Protein 6PER (pdb70)

Nearest PDB structures (foldseek):
  6per-assembly1_A  TM=1.002E+00  e=0.000E+00  Thermoanaerobacter sp. X513
  7s7v-assembly3_C  TM=8.974E-01  e=3.914E-101  Thermoanaerobacter sp. X513
  7s7t-assembly1_A  TM=8.961E-01  e=8.240E-100  Thermoanaerobacter sp. X513
  7s7u-assembly1_A  TM=8.864E-01  e=5.818E-99  Thermoanaerobacter sp. X513
  6uru-assembly2_B  TM=7.686E-01  e=1.832E-97  Escherichia coli

Structure (mmCIF, N/CA/C/O backbone):
data_6PER
#
_entry.id   6PER
#
_cell.length_a   80.672
_cell.length_b   99.2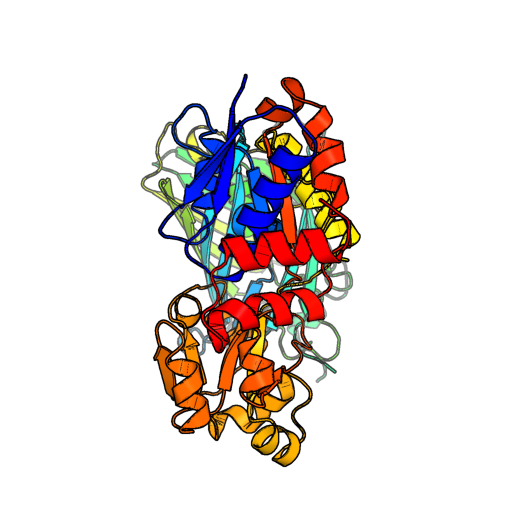55
_cell.length_c   150.558
_cell.angle_alpha   90.00
_cell.angle_beta   90.00
_cell.angle_gamma   90.00
#
_symmetry.space_group_name_H-M   'I 2 2 2'
#
loop_
_entity.id
_entity.type
_entity.pdbx_description
1 polymer 'iSeroSnFR, a soluble, genetically-encoded fluorescent sensor for serotonin'
2 non-polymer 1,2-ETHANEDIOL
3 water water
#
loop_
_atom_site.group_PDB
_atom_site.id
_atom_site.type_symbol
_atom_site.label_atom_id
_atom_site.label_alt_id
_atom_site.label_comp_id
_atom_site.label_asym_id
_atom_site.label_entity_id
_atom_site.label_seq_id
_atom_site.pdbx_PDB_ins_code
_atom_site.Cartn_x
_atom_site.Cartn_y
_atom_site.Cartn_z
_atom_site.occupancy
_atom_site.B_iso_or_equiv
_atom_site.auth_seq_id
_atom_site.auth_comp_id
_atom_site.auth_asym_id
_atom_site.auth_atom_id
_atom_site.pdbx_PDB_model_num
ATOM 1 N N . ASN A 1 38 ? 36.184 6.264 41.125 1.00 66.64 38 ASN A N 1
ATOM 2 C CA . ASN A 1 38 ? 37.201 6.769 42.052 1.00 69.84 38 ASN A CA 1
ATOM 3 C C . ASN A 1 38 ? 36.802 6.529 43.519 1.00 60.02 38 ASN A C 1
ATOM 4 O O . ASN A 1 38 ? 35.631 6.337 43.830 1.00 61.08 38 ASN A O 1
ATOM 9 N N . ASP A 1 39 ? 37.799 6.510 44.406 1.00 61.80 39 ASP A N 1
ATOM 10 C CA . ASP A 1 39 ? 37.576 6.479 45.849 1.00 53.48 39 ASP A CA 1
ATOM 11 C C . ASP A 1 39 ? 38.488 7.413 46.644 1.00 55.30 39 ASP A C 1
ATOM 12 O O . ASP A 1 39 ? 38.108 7.817 47.750 1.00 51.09 39 ASP A O 1
ATOM 17 N N . THR A 1 40 ? 39.671 7.773 46.138 1.00 47.49 40 THR A N 1
ATOM 18 C CA . THR A 1 40 ? 40.570 8.721 46.782 1.00 42.88 40 THR A CA 1
ATOM 19 C C . THR A 1 40 ? 40.716 9.963 45.907 1.00 37.52 40 THR A C 1
ATOM 20 O O . THR A 1 40 ? 40.661 9.884 44.680 1.00 40.11 40 THR A O 1
ATOM 24 N N . VAL A 1 41 ? 40.902 11.116 46.546 1.00 32.76 41 VAL A N 1
ATOM 25 C CA . VAL A 1 41 ? 41.330 12.320 45.848 1.00 31.23 41 VAL A CA 1
ATOM 26 C C . VAL A 1 41 ? 42.567 12.840 46.562 1.00 31.85 41 VAL A C 1
ATOM 27 O O . VAL A 1 41 ? 42.768 12.594 47.756 1.00 29.91 41 VAL A O 1
ATOM 31 N N . VAL A 1 42 ? 43.416 13.546 45.820 1.00 27.26 42 VAL A N 1
ATOM 32 C CA . VAL A 1 42 ? 44.736 13.927 46.311 1.00 28.04 42 VAL A CA 1
ATOM 33 C C . VAL A 1 42 ? 44.780 15.442 46.441 1.00 28.55 42 VAL A C 1
ATOM 34 O O . VAL A 1 42 ? 44.570 16.164 45.459 1.00 27.33 42 VAL A O 1
ATOM 38 N N . VAL A 1 43 ? 45.037 15.918 47.655 1.00 27.52 43 VAL A N 1
ATOM 39 C CA . VAL A 1 43 ? 45.223 17.338 47.924 1.00 27.59 43 VAL A CA 1
ATOM 40 C C . VAL A 1 43 ? 46.715 17.621 48.077 1.00 29.32 43 VAL A C 1
ATOM 41 O O . VAL A 1 43 ? 47.395 16.996 48.906 1.00 30.31 43 VAL A O 1
ATOM 45 N N . GLY A 1 44 ? 47.222 18.584 47.309 1.00 26.20 44 GLY A N 1
ATOM 46 C CA . GLY A 1 44 ? 48.629 18.932 47.343 1.00 25.69 44 GLY A CA 1
ATOM 47 C C . GLY A 1 44 ? 48.923 20.207 48.110 1.00 27.82 44 GLY A C 1
ATOM 48 O O . GLY A 1 44 ? 48.070 21.078 48.263 1.00 28.81 44 GLY A O 1
ATOM 49 N N . SER A 1 45 ? 50.143 20.283 48.629 1.00 29.94 45 SER A N 1
ATOM 50 C CA . SER A 1 45 ? 50.681 21.525 49.163 1.00 32.86 45 SER A CA 1
ATOM 51 C C . SER A 1 45 ? 52.166 21.556 48.872 1.00 31.68 45 SER A C 1
ATOM 52 O O . SER A 1 45 ? 52.790 20.527 48.605 1.00 34.98 45 SER A O 1
ATOM 55 N N . ILE A 1 46 ? 52.732 22.752 48.921 1.00 39.24 46 ILE A N 1
ATOM 56 C CA . ILE A 1 46 ? 54.164 22.906 48.946 1.00 41.90 46 ILE A CA 1
ATOM 57 C C . ILE A 1 46 ? 54.585 23.158 50.387 1.00 39.69 46 ILE A C 1
ATOM 58 O O . ILE A 1 46 ? 53.761 23.400 51.267 1.00 35.78 46 ILE A O 1
ATOM 63 N N . ASN A 1 47 ? 55.895 23.103 50.626 1.00 41.58 47 ASN A N 1
ATOM 64 C CA . ASN A 1 47 ? 56.465 23.063 51.973 1.00 46.62 47 ASN A CA 1
ATOM 65 C C . ASN A 1 47 ? 56.532 24.463 52.593 1.00 41.64 47 ASN A C 1
ATOM 66 O O . ASN A 1 47 ? 57.594 24.981 52.924 1.00 46.23 47 ASN A O 1
ATOM 71 N N . HIS A 1 48 ? 55.358 25.064 52.759 1.00 35.27 48 HIS A N 1
ATOM 72 C CA . HIS A 1 48 ? 55.208 26.426 53.248 1.00 37.07 48 HIS A CA 1
ATOM 73 C C . HIS A 1 48 ? 53.998 26.480 54.173 1.00 39.06 48 HIS A C 1
ATOM 74 O O . HIS A 1 48 ? 52.993 25.802 53.930 1.00 34.85 48 HIS A O 1
ATOM 81 N N . THR A 1 49 ? 54.091 27.312 55.214 1.00 36.53 49 THR A N 1
ATOM 82 C CA . THR A 1 49 ? 53.149 27.258 56.330 1.00 37.31 49 THR A CA 1
ATOM 83 C C . THR A 1 49 ? 51.699 27.433 55.872 1.00 36.69 49 THR A C 1
ATOM 84 O O . THR A 1 49 ? 50.838 26.581 56.146 1.00 34.69 49 THR A O 1
ATOM 88 N N . GLU A 1 50 ? 51.405 28.550 55.194 1.00 34.96 50 GLU A N 1
ATOM 89 C CA . GLU A 1 50 ? 50.037 28.831 54.775 1.00 35.35 50 GLU A CA 1
ATOM 90 C C . GLU A 1 50 ? 49.482 27.716 53.888 1.00 36.89 50 GLU A C 1
ATOM 91 O O . GLU A 1 50 ? 48.326 27.287 54.057 1.00 31.66 50 GLU A O 1
ATOM 97 N N . GLN A 1 51 ? 50.303 27.222 52.955 1.00 31.09 51 GLN A N 1
ATOM 98 C CA . GLN A 1 51 ? 49.875 26.134 52.081 1.00 32.24 51 GLN A CA 1
ATOM 99 C C . GLN A 1 51 ? 49.570 24.865 52.874 1.00 32.80 51 GLN A C 1
ATOM 100 O O . GLN A 1 51 ? 48.574 24.181 52.611 1.00 29.84 51 GLN A O 1
ATOM 106 N N . ILE A 1 52 ? 50.422 24.517 53.835 1.00 26.62 52 ILE A N 1
ATOM 107 C CA . ILE A 1 52 ? 50.185 23.279 54.567 1.00 32.73 52 ILE A CA 1
ATOM 108 C C . ILE A 1 52 ? 48.912 23.395 55.397 1.00 31.39 52 ILE A C 1
ATOM 109 O O . ILE A 1 52 ? 48.109 22.453 55.458 1.00 29.08 52 ILE A O 1
ATOM 114 N N . ILE A 1 53 ? 48.680 24.566 55.997 1.00 30.34 53 ILE A N 1
ATOM 115 C CA . ILE A 1 53 ? 47.497 24.745 56.828 1.00 31.05 53 ILE A CA 1
ATOM 116 C C . ILE A 1 53 ? 46.236 24.652 55.972 1.00 33.20 53 ILE A C 1
ATOM 117 O O . ILE A 1 53 ? 45.307 23.897 56.280 1.00 32.33 53 ILE A O 1
ATOM 122 N N . VAL A 1 54 ? 46.192 25.402 54.872 1.00 27.02 54 VAL A N 1
ATOM 123 C CA . VAL A 1 54 ? 44.982 25.429 54.064 1.00 27.50 54 VAL A CA 1
ATOM 124 C C . VAL A 1 54 ? 44.753 24.084 53.375 1.00 26.75 54 VAL A C 1
ATOM 125 O O . VAL A 1 54 ? 43.614 23.612 53.288 1.00 31.49 54 VAL A O 1
ATOM 129 N N . ALA A 1 55 ? 45.816 23.445 52.880 1.00 27.22 55 ALA A N 1
ATOM 130 C CA . ALA A 1 55 ? 45.670 22.117 52.298 1.00 30.47 55 ALA A CA 1
ATOM 131 C C . ALA A 1 55 ? 45.089 21.136 53.308 1.00 28.53 55 ALA A C 1
ATOM 132 O O . ALA A 1 55 ? 44.219 20.316 52.968 1.00 26.92 55 ALA A O 1
ATOM 134 N N . ASN A 1 56 ? 45.571 21.195 54.558 1.00 27.12 56 ASN A N 1
ATOM 135 C CA . ASN A 1 56 ? 44.989 20.368 55.606 1.00 29.86 56 ASN A CA 1
ATOM 136 C C . ASN A 1 56 ? 43.510 20.686 55.790 1.00 25.96 56 ASN A C 1
ATOM 137 O O . ASN A 1 56 ? 42.703 19.776 55.981 1.00 28.05 56 ASN A O 1
ATOM 142 N N . MET A 1 57 ? 43.138 21.969 55.709 1.00 26.94 57 MET A N 1
ATOM 143 C CA . MET A 1 57 ? 41.727 22.347 55.821 1.00 26.37 57 MET A CA 1
ATOM 144 C C . MET A 1 57 ? 40.893 21.737 54.703 1.00 27.29 57 MET A C 1
ATOM 145 O O . MET A 1 57 ? 39.772 21.269 54.928 1.00 27.89 57 MET A O 1
ATOM 150 N N . LEU A 1 58 ? 41.394 21.807 53.474 1.00 28.26 58 LEU A N 1
ATOM 151 C CA . LEU A 1 58 ? 40.650 21.248 52.351 1.00 27.55 58 LEU A CA 1
ATOM 152 C C . LEU A 1 58 ? 40.440 19.757 52.555 1.00 28.22 58 LEU A C 1
ATOM 153 O O . LEU A 1 58 ? 39.347 19.229 52.299 1.00 27.72 58 LEU A O 1
ATOM 158 N N . ALA A 1 59 ? 41.476 19.068 53.042 1.00 26.72 59 ALA A N 1
ATOM 159 C CA . ALA A 1 59 ? 41.352 17.639 53.314 1.00 27.57 59 ALA A CA 1
ATOM 160 C C . ALA A 1 59 ? 40.310 17.368 54.404 1.00 28.34 59 ALA A C 1
ATOM 161 O O . ALA A 1 59 ? 39.457 16.484 54.259 1.00 28.24 59 ALA A O 1
ATOM 163 N N . GLU A 1 60 ? 40.374 18.118 55.506 1.00 27.68 60 GLU A N 1
ATOM 164 C CA . GLU A 1 60 ? 39.404 17.945 56.589 1.00 29.08 60 GLU A CA 1
ATOM 165 C C . GLU A 1 60 ? 37.980 18.186 56.104 1.00 31.06 60 GLU A C 1
ATOM 166 O O . GLU A 1 60 ? 37.065 17.462 56.494 1.00 29.10 60 GLU A O 1
ATOM 172 N N . MET A 1 61 ? 37.773 19.199 55.251 1.00 27.78 61 MET A N 1
ATOM 173 C CA . MET A 1 61 ? 36.431 19.468 54.743 1.00 30.37 61 MET A CA 1
ATOM 174 C C . MET A 1 61 ? 35.924 18.310 53.892 1.00 28.19 61 MET A C 1
ATOM 175 O O . MET A 1 61 ? 34.778 17.862 54.050 1.00 25.17 61 MET A O 1
ATOM 180 N N . ILE A 1 62 ? 36.762 17.816 52.971 1.00 24.13 62 ILE A N 1
ATOM 181 C CA . ILE A 1 62 ? 36.333 16.697 52.127 1.00 24.04 62 ILE A CA 1
ATOM 182 C C . ILE A 1 62 ? 36.025 15.464 52.978 1.00 29.41 62 ILE A C 1
ATOM 183 O O . ILE A 1 62 ? 35.028 14.756 52.753 1.00 28.79 62 ILE A O 1
ATOM 188 N N . GLU A 1 63 ? 36.858 15.196 53.984 1.00 29.76 63 GLU A N 1
ATOM 189 C CA . GLU A 1 63 ? 36.630 14.025 54.822 1.00 28.25 63 GLU A CA 1
ATOM 190 C C . GLU A 1 63 ? 35.401 14.188 55.708 1.00 29.98 63 GLU A C 1
ATOM 191 O O . GLU A 1 63 ? 34.680 13.213 55.951 1.00 28.29 63 GLU A O 1
ATOM 197 N N . ALA A 1 64 ? 35.116 15.408 56.162 1.00 25.96 64 ALA A N 1
ATOM 198 C CA . ALA A 1 64 ? 33.971 15.609 57.035 1.00 30.84 64 ALA A CA 1
ATOM 199 C C . ALA A 1 64 ? 32.649 15.571 56.275 1.00 32.37 64 ALA A C 1
ATOM 200 O O . ALA A 1 64 ? 31.635 15.157 56.852 1.00 28.01 64 ALA A O 1
ATOM 202 N N . HIS A 1 65 ? 32.630 15.971 54.993 1.00 27.93 65 HIS A N 1
ATOM 203 C CA . HIS A 1 65 ? 31.367 16.120 54.268 1.00 30.62 65 HIS A CA 1
ATOM 204 C C . HIS A 1 65 ? 31.140 15.105 53.144 1.00 31.66 65 HIS A C 1
ATOM 205 O O . HIS A 1 65 ? 30.100 15.166 52.478 1.00 32.40 65 HIS A O 1
ATOM 212 N N . THR A 1 66 ? 32.068 14.177 52.907 1.00 28.87 66 THR A N 1
ATOM 213 C CA . THR A 1 66 ? 31.916 13.165 51.867 1.00 27.59 66 THR A CA 1
ATOM 214 C C . THR A 1 66 ? 32.363 11.832 52.440 1.00 32.13 66 THR A C 1
ATOM 215 O O . THR A 1 66 ? 32.877 11.762 53.562 1.00 27.41 66 THR A O 1
ATOM 219 N N . ASP A 1 67 ? 32.233 10.770 51.638 1.00 31.72 67 ASP A N 1
ATOM 220 C CA . ASP A 1 67 ? 32.765 9.464 52.012 1.00 37.16 67 ASP A CA 1
ATOM 221 C C . ASP A 1 67 ? 34.069 9.122 51.284 1.00 39.84 67 ASP A C 1
ATOM 222 O O . ASP A 1 67 ? 34.457 7.949 51.241 1.00 39.18 67 ASP A O 1
ATOM 227 N N . LEU A 1 68 ? 34.771 10.125 50.754 1.00 36.74 68 LEU A N 1
ATOM 228 C CA . LEU A 1 68 ? 36.018 9.928 50.024 1.00 35.56 68 LEU A CA 1
ATOM 229 C C . LEU A 1 68 ? 37.209 9.897 50.974 1.00 35.45 68 LEU A C 1
ATOM 230 O O . LEU A 1 68 ? 37.212 10.546 52.026 1.00 38.62 68 LEU A O 1
ATOM 235 N N . LYS A 1 69 ? 38.232 9.143 50.591 1.00 38.65 69 LYS A N 1
ATOM 236 C CA . LYS A 1 69 ? 39.509 9.184 51.291 1.00 40.57 69 LYS A CA 1
ATOM 237 C C . LYS A 1 69 ? 40.390 10.241 50.638 1.00 36.91 69 LYS A C 1
ATOM 238 O O . LYS A 1 69 ? 40.446 10.353 49.410 1.00 37.98 69 LYS A O 1
ATOM 244 N N . VAL A 1 70 ? 41.049 11.036 51.461 1.00 34.82 70 VAL A N 1
ATOM 245 C CA . VAL A 1 70 ? 41.849 12.151 50.983 1.00 35.90 70 VAL A CA 1
ATOM 246 C C . VAL A 1 70 ? 43.310 11.848 51.244 1.00 35.98 70 VAL A C 1
ATOM 247 O O . VAL A 1 70 ? 43.717 11.704 52.404 1.00 33.27 70 VAL A O 1
ATOM 251 N N . VAL A 1 71 ? 44.089 11.764 50.167 1.00 29.75 71 VAL A N 1
ATOM 252 C CA . VAL A 1 71 ? 45.547 11.668 50.248 1.00 29.23 71 VAL A CA 1
ATOM 253 C C . VAL A 1 71 ? 46.127 13.067 50.425 1.00 31.29 71 VAL A C 1
ATOM 254 O O . VAL A 1 71 ? 45.788 13.995 49.678 1.00 29.97 71 VAL A O 1
ATOM 258 N N . ARG A 1 72 ? 47.016 13.233 51.399 1.00 30.29 72 ARG A N 1
ATOM 259 C CA . ARG A 1 72 ? 47.677 14.518 51.614 1.00 29.22 72 ARG A CA 1
ATOM 260 C C . ARG A 1 72 ? 49.107 14.421 51.078 1.00 30.31 72 ARG A C 1
ATOM 261 O O . ARG A 1 72 ? 49.955 13.746 51.671 1.00 32.83 72 ARG A O 1
ATOM 269 N N . LYS A 1 73 ? 49.376 15.103 49.961 1.00 27.97 73 LYS A N 1
ATOM 270 C CA . LYS A 1 73 ? 50.625 14.936 49.213 1.00 29.35 73 LYS A CA 1
ATOM 271 C C . LYS A 1 73 ? 51.438 16.221 49.247 1.00 30.28 73 LYS A C 1
ATOM 272 O O . LYS A 1 73 ? 50.986 17.266 48.763 1.00 31.99 73 LYS A O 1
ATOM 278 N N . LEU A 1 74 ? 52.638 16.137 49.805 1.00 29.40 74 LEU A N 1
ATOM 279 C CA . LEU A 1 74 ? 53.547 17.266 49.820 1.00 31.28 74 LEU A CA 1
ATOM 280 C C . LEU A 1 74 ? 54.332 17.296 48.516 1.00 34.67 74 LEU A C 1
ATOM 281 O O . LEU A 1 74 ? 54.754 16.248 48.009 1.00 33.35 74 LEU A O 1
ATOM 286 N N . ASN A 1 75 ? 54.489 18.499 47.959 1.00 30.14 75 ASN A N 1
ATOM 287 C CA . ASN A 1 75 ? 55.343 18.755 46.803 1.00 36.70 75 ASN A CA 1
ATOM 288 C C . ASN A 1 75 ? 56.512 19.629 47.242 1.00 39.21 75 ASN A C 1
ATOM 289 O O . ASN A 1 75 ? 56.318 20.598 47.980 1.00 44.25 75 ASN A O 1
ATOM 294 N N . LEU A 1 76 ? 57.723 19.284 46.804 1.00 40.60 76 LEU A N 1
ATOM 295 C CA . LEU A 1 76 ? 58.906 20.099 47.050 1.00 43.02 76 LEU A CA 1
ATOM 296 C C . LEU A 1 76 ? 59.291 20.864 45.784 1.00 44.03 76 LEU A C 1
ATOM 297 O O . LEU A 1 76 ? 59.120 20.374 44.665 1.00 42.84 76 LEU A O 1
ATOM 302 N N . GLY A 1 77 ? 59.817 22.075 45.965 1.00 47.20 77 GLY A N 1
ATOM 303 C CA . GLY A 1 77 ? 60.585 22.720 44.917 1.00 55.04 77 GLY A CA 1
ATOM 304 C C . GLY A 1 77 ? 59.958 24.024 44.454 1.00 59.48 77 GLY A C 1
ATOM 305 O O . GLY A 1 77 ? 59.280 24.710 45.231 1.00 57.53 77 GLY A O 1
ATOM 306 N N . GLY A 1 78 ? 60.182 24.337 43.165 1.00 62.85 78 GLY A N 1
ATOM 307 C CA . GLY A 1 78 ? 59.812 25.599 42.541 1.00 60.14 78 GLY A CA 1
ATOM 308 C C . GLY A 1 78 ? 58.380 26.030 42.784 1.00 61.87 78 GLY A C 1
ATOM 309 O O . GLY A 1 78 ? 57.568 25.254 43.303 1.00 61.84 78 GLY A O 1
ATOM 310 N N . VAL A 1 79 ? 58.045 27.271 42.420 1.00 58.57 79 VAL A N 1
ATOM 311 C CA . VAL A 1 79 ? 56.745 27.817 42.814 1.00 57.02 79 VAL A CA 1
ATOM 312 C C . VAL A 1 79 ? 55.616 27.302 41.916 1.00 47.71 79 VAL A C 1
ATOM 313 O O . VAL A 1 79 ? 54.439 27.517 42.219 1.00 51.03 79 VAL A O 1
ATOM 317 N N . ASN A 1 80 ? 55.929 26.609 40.824 1.00 43.11 80 ASN A N 1
ATOM 318 C CA . ASN A 1 80 ? 54.880 26.032 39.989 1.00 49.93 80 ASN A CA 1
ATOM 319 C C . ASN A 1 80 ? 54.824 24.506 40.082 1.00 42.02 80 ASN A C 1
ATOM 320 O O . ASN A 1 80 ? 54.286 23.856 39.180 1.00 41.10 80 ASN A O 1
ATOM 325 N N . VAL A 1 81 ? 55.349 23.918 41.164 1.00 37.00 81 VAL A N 1
ATOM 326 C CA . VAL A 1 81 ? 55.310 22.462 41.285 1.00 32.64 81 VAL A CA 1
ATOM 327 C C .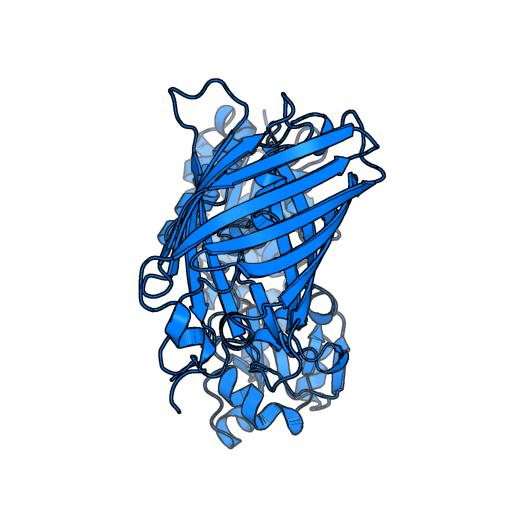 VAL A 1 81 ? 53.888 21.968 41.572 1.00 31.67 81 VAL A C 1
ATOM 328 O O . VAL A 1 81 ? 53.505 20.879 41.126 1.00 32.26 81 VAL A O 1
ATOM 332 N N . ASN A 1 82 ? 53.083 22.744 42.311 1.00 33.18 82 ASN A N 1
ATOM 333 C CA . ASN A 1 82 ? 51.677 22.377 42.499 1.00 34.04 82 ASN A CA 1
ATOM 334 C C . ASN A 1 82 ? 50.949 22.318 41.162 1.00 31.16 82 ASN A C 1
ATOM 335 O O . ASN A 1 82 ? 50.156 21.402 40.920 1.00 29.01 82 ASN A O 1
ATOM 340 N N . PHE A 1 83 ? 51.196 23.302 40.287 1.00 32.60 83 PHE A N 1
ATOM 341 C CA . PHE A 1 83 ? 50.519 23.347 38.991 1.00 29.89 83 PHE A CA 1
ATOM 342 C C . PHE A 1 83 ? 50.894 22.145 38.130 1.00 32.08 83 PHE A C 1
ATOM 343 O O . PHE A 1 83 ? 50.028 21.507 37.502 1.00 30.48 83 PHE A O 1
ATOM 351 N N . GLU A 1 84 ? 52.192 21.819 38.083 1.00 31.44 84 GLU A N 1
ATOM 352 C CA . GLU A 1 84 ? 52.626 20.643 37.334 1.00 32.71 84 GLU A CA 1
ATOM 353 C C . GLU A 1 84 ? 52.016 19.375 37.912 1.00 29.67 84 GLU A C 1
ATOM 354 O O . GLU A 1 84 ? 51.633 18.455 37.172 1.00 31.23 84 GLU A O 1
ATOM 360 N N . ALA A 1 85 ? 51.931 19.305 39.243 1.00 29.87 85 ALA A N 1
ATOM 361 C CA . ALA A 1 85 ? 51.325 18.143 39.879 1.00 28.12 85 ALA A CA 1
ATOM 362 C C . ALA A 1 85 ? 49.869 18.002 39.471 1.00 29.04 85 ALA A C 1
ATOM 363 O O . ALA A 1 85 ? 49.411 16.897 39.153 1.00 29.83 85 ALA A O 1
ATOM 365 N N . ILE A 1 86 ? 49.122 19.112 39.460 1.00 26.76 86 ILE A N 1
ATOM 366 C CA . ILE A 1 86 ? 47.697 18.979 39.181 1.00 30.81 86 ILE A CA 1
ATOM 367 C C . ILE A 1 86 ? 47.475 18.640 37.715 1.00 31.89 86 ILE A C 1
ATOM 368 O O . ILE A 1 86 ? 46.497 17.959 37.372 1.00 30.86 86 ILE A O 1
ATOM 373 N N . LYS A 1 87 ? 48.377 19.067 36.826 1.00 29.73 87 LYS A N 1
ATOM 374 C CA . LYS A 1 87 ? 48.240 18.602 35.443 1.00 34.31 87 LYS A CA 1
ATOM 375 C C . LYS A 1 87 ? 48.551 17.114 35.313 1.00 35.77 87 LYS A C 1
ATOM 376 O O . LYS A 1 87 ? 47.931 16.426 34.492 1.00 35.23 87 LYS A O 1
ATOM 382 N N . ARG A 1 88 ? 49.485 16.595 36.118 1.00 34.51 88 ARG A N 1
ATOM 383 C CA . ARG A 1 88 ? 49.667 15.145 36.195 1.00 33.80 88 ARG A CA 1
ATOM 384 C C . ARG A 1 88 ? 48.392 14.433 36.651 1.00 35.17 88 ARG A C 1
ATOM 385 O O . ARG A 1 88 ? 48.052 13.362 36.138 1.00 33.56 88 ARG A O 1
ATOM 393 N N . GLY A 1 89 ? 47.721 14.966 37.665 1.00 29.95 89 GLY A N 1
ATOM 394 C CA . GLY A 1 89 ? 46.542 14.297 38.204 1.00 28.33 89 GLY A CA 1
ATOM 395 C C . GLY A 1 89 ? 46.880 13.272 39.272 1.00 30.84 89 GLY A C 1
ATOM 396 O O . GLY A 1 89 ? 47.964 12.687 39.308 1.00 29.26 89 GLY A O 1
ATOM 397 N N . GLY A 1 90 ? 45.912 13.035 40.157 1.00 27.24 90 GLY A N 1
ATOM 398 C CA . GLY A 1 90 ? 46.141 12.111 41.255 1.00 28.48 90 GLY A CA 1
ATOM 399 C C . GLY A 1 90 ? 46.511 10.708 40.807 1.00 36.71 90 GLY A C 1
ATOM 400 O O . GLY A 1 90 ? 47.294 10.030 41.480 1.00 33.38 90 GLY A O 1
ATOM 401 N N . ALA A 1 91 ? 45.984 10.259 39.658 1.00 36.47 91 ALA A N 1
ATOM 402 C CA . ALA A 1 91 ? 46.251 8.898 39.201 1.00 33.53 91 ALA A CA 1
ATOM 403 C C . ALA A 1 91 ? 47.656 8.699 38.642 1.00 41.55 91 ALA A C 1
ATOM 404 O O . ALA A 1 91 ? 48.011 7.557 38.339 1.00 45.15 91 ALA A O 1
ATOM 406 N N . ASN A 1 92 ? 48.468 9.751 38.525 1.00 33.57 92 ASN A N 1
ATOM 407 C CA . ASN A 1 92 ? 49.809 9.659 37.954 1.00 34.64 92 ASN A CA 1
ATOM 408 C C . ASN A 1 92 ? 50.830 10.250 38.895 1.00 35.65 92 ASN A C 1
ATOM 409 O O . ASN A 1 92 ? 51.767 10.925 38.471 1.00 33.18 92 ASN A O 1
ATOM 414 N N . ASN A 1 93 ? 50.647 10.022 40.193 1.00 33.64 93 ASN A N 1
ATOM 415 C CA . ASN A 1 93 ? 51.457 10.647 41.224 1.00 33.05 93 ASN A CA 1
ATOM 416 C C . ASN A 1 93 ? 51.511 12.160 41.057 1.00 32.69 93 ASN A C 1
ATOM 417 O O . ASN A 1 93 ? 52.555 12.787 41.237 1.00 28.56 93 ASN A O 1
ATOM 422 N N . GLY A 1 94 ? 50.371 12.749 40.710 1.00 32.69 94 GLY A N 1
ATOM 423 C CA . GLY A 1 94 ? 50.187 14.179 40.860 1.00 28.81 94 GLY A CA 1
ATOM 424 C C . GLY A 1 94 ? 49.162 14.451 41.949 1.00 33.23 94 GLY A C 1
ATOM 425 O O . GLY A 1 94 ? 49.035 13.677 42.909 1.00 26.36 94 GLY A O 1
ATOM 426 N N . ILE A 1 95 ? 48.411 15.543 41.810 1.00 29.57 95 ILE A N 1
ATOM 427 C CA . ILE A 1 95 ? 47.406 15.929 42.787 1.00 25.33 95 ILE A CA 1
ATOM 428 C C . ILE A 1 95 ? 46.128 16.248 42.033 1.00 28.80 95 ILE A C 1
ATOM 429 O O . ILE A 1 95 ? 46.127 16.430 40.812 1.00 28.33 95 ILE A O 1
ATOM 434 N N . ASP A 1 96 ? 45.022 16.316 42.781 1.00 25.36 96 ASP A N 1
ATOM 435 C CA . ASP A 1 96 ? 43.735 16.655 42.191 1.00 23.67 96 ASP A CA 1
ATOM 436 C C . ASP A 1 96 ? 43.258 18.048 42.563 1.00 25.78 96 ASP A C 1
ATOM 437 O O . ASP A 1 96 ? 42.431 18.627 41.840 1.00 27.81 96 ASP A O 1
ATOM 442 N N . ILE A 1 97 ? 43.758 18.587 43.667 1.00 25.04 97 ILE A N 1
ATOM 443 C CA . ILE A 1 97 ? 43.234 19.792 44.291 1.00 27.34 97 ILE A CA 1
ATOM 444 C C . ILE A 1 97 ? 44.397 20.500 44.948 1.00 28.49 97 ILE A C 1
ATOM 445 O O . ILE A 1 97 ? 45.238 19.852 45.576 1.00 27.09 97 ILE A O 1
ATOM 450 N N . TYR A 1 98 ? 44.431 21.828 44.836 1.00 28.36 98 TYR A N 1
ATOM 451 C CA . TYR A 1 98 ? 45.314 22.598 45.713 1.00 25.98 98 TYR A CA 1
ATOM 452 C C . TYR A 1 98 ? 44.848 24.044 45.755 1.00 26.98 98 TYR A C 1
ATOM 453 O O . TYR A 1 98 ? 43.949 24.447 45.018 1.00 25.61 98 TYR A O 1
ATOM 462 N N . LEU A 1 99 ? 45.464 24.822 46.642 1.00 29.04 99 LEU A N 1
ATOM 463 C CA . LEU A 1 99 ? 45.168 26.249 46.769 1.00 28.95 99 LEU A CA 1
ATOM 464 C C . LEU A 1 99 ? 46.052 27.058 45.818 1.00 27.54 99 LEU A C 1
ATOM 465 O O . LEU A 1 99 ? 47.276 27.088 45.986 1.00 31.19 99 LEU A O 1
ATOM 470 N N . GLU A 1 100 ? 45.440 27.729 44.841 1.00 31.15 100 GLU A N 1
ATOM 471 C CA . GLU A 1 100 ? 46.143 28.611 43.908 1.00 27.68 100 GLU A CA 1
ATOM 472 C C . GLU A 1 100 ? 45.792 30.068 44.220 1.00 34.61 100 GLU A C 1
ATOM 473 O O . GLU A 1 100 ? 44.877 30.360 44.992 1.00 31.45 100 GLU A O 1
ATOM 479 N N . TYR A 1 101 ? 46.550 30.998 43.642 1.00 31.68 101 TYR A N 1
ATOM 480 C CA . TYR A 1 101 ? 46.310 32.425 43.835 1.00 33.57 101 TYR A CA 1
ATOM 481 C C . TYR A 1 101 ? 45.995 33.073 42.494 1.00 32.59 101 TYR A C 1
ATOM 482 O O . TYR A 1 101 ? 46.747 32.891 41.532 1.00 35.60 101 TYR A O 1
ATOM 491 N N . VAL A 1 102 ? 44.888 33.827 42.436 1.00 30.90 102 VAL A N 1
ATOM 492 C CA . VAL A 1 102 ? 44.410 34.382 41.162 1.00 36.36 102 VAL A CA 1
ATOM 493 C C . VAL A 1 102 ? 45.542 35.095 40.424 1.00 40.04 102 VAL A C 1
ATOM 494 O O . VAL A 1 102 ? 45.793 34.847 39.235 1.00 36.50 102 VAL A O 1
ATOM 498 N N . GLY A 1 103 ? 46.267 35.956 41.140 1.00 40.12 103 GLY A N 1
ATOM 499 C CA . GLY A 1 103 ? 47.250 36.808 40.493 1.00 36.94 103 GLY A CA 1
ATOM 500 C C . GLY A 1 103 ? 48.425 36.037 39.933 1.00 40.38 103 GLY A C 1
ATOM 501 O O . GLY A 1 103 ? 48.948 36.380 38.869 1.00 39.71 103 GLY A O 1
ATOM 502 N N . TYR A 1 104 ? 48.857 34.989 40.633 1.00 34.99 104 TYR A N 1
ATOM 503 C CA . TYR A 1 104 ? 49.913 34.142 40.099 1.00 34.82 104 TYR A CA 1
ATOM 504 C C . TYR A 1 104 ? 49.447 33.404 38.851 1.00 38.20 104 TYR A C 1
ATOM 505 O O . TYR A 1 104 ? 50.216 33.257 37.894 1.00 36.00 104 TYR A O 1
ATOM 514 N N . GLY A 1 105 ? 48.203 32.905 38.848 1.00 36.13 105 GLY A N 1
ATOM 515 C CA . GLY A 1 105 ? 47.693 32.243 37.657 1.00 30.42 105 GLY A CA 1
ATOM 516 C C . GLY A 1 105 ? 47.625 33.182 36.471 1.00 33.17 105 GLY A C 1
ATOM 517 O O . GLY A 1 105 ? 48.020 32.828 35.356 1.00 36.19 105 GLY A O 1
ATOM 518 N N . LEU A 1 106 ? 47.168 34.406 36.708 1.00 32.05 106 LEU A N 1
ATOM 519 C CA . LEU A 1 106 ? 47.030 35.388 35.640 1.00 36.95 106 LEU A CA 1
ATOM 520 C C . LEU A 1 106 ? 48.391 35.827 35.111 1.00 38.78 106 LEU A C 1
ATOM 521 O O . LEU A 1 106 ? 48.683 35.696 33.915 1.00 40.56 106 LEU A O 1
ATOM 526 N N . VAL A 1 107 ? 49.252 36.326 35.997 1.00 34.96 107 VAL A N 1
ATOM 527 C CA . VAL A 1 107 ? 50.476 36.996 35.568 1.00 40.74 107 VAL A CA 1
ATOM 528 C C . VAL A 1 107 ? 51.566 35.986 35.218 1.00 39.27 107 VAL A C 1
ATOM 529 O O . VAL A 1 107 ? 52.162 36.051 34.138 1.00 39.04 107 VAL A O 1
ATOM 533 N N . ASP A 1 108 ? 51.826 35.026 36.101 1.00 36.78 108 ASP A N 1
ATOM 534 C CA . ASP A 1 108 ? 52.977 34.144 35.947 1.00 37.01 108 ASP A CA 1
ATOM 535 C C . ASP A 1 108 ? 52.707 32.911 35.093 1.00 38.25 108 ASP A C 1
ATOM 536 O O . ASP A 1 108 ? 53.646 32.362 34.512 1.00 38.55 108 ASP A O 1
ATOM 541 N N . ILE A 1 109 ? 51.469 32.429 35.030 1.00 36.25 109 ILE A N 1
ATOM 542 C CA . ILE A 1 109 ? 51.170 31.236 34.246 1.00 35.67 109 ILE A CA 1
ATOM 543 C C . ILE A 1 109 ? 50.652 31.628 32.864 1.00 41.07 109 ILE A C 1
ATOM 544 O O . ILE A 1 109 ? 51.239 31.259 31.837 1.00 35.69 109 ILE A O 1
ATOM 549 N N . LEU A 1 110 ? 49.547 32.380 32.824 1.00 35.09 110 LEU A N 1
ATOM 550 C CA . LEU A 1 110 ? 48.959 32.757 31.544 1.00 33.57 110 LEU A CA 1
ATOM 551 C C . LEU A 1 110 ? 49.690 33.923 30.881 1.00 38.02 110 LEU A C 1
ATOM 552 O O . LEU A 1 110 ? 49.708 34.018 29.646 1.00 37.62 110 LEU A O 1
ATOM 557 N N . GLY A 1 111 ? 50.272 34.823 31.669 1.00 35.81 111 GLY A N 1
ATOM 558 C CA . GLY A 1 111 ? 50.842 36.042 31.128 1.00 31.79 111 GLY A CA 1
ATOM 559 C C . GLY A 1 111 ? 49.789 37.002 30.625 1.00 39.32 111 GLY A C 1
ATOM 560 O O . GLY A 1 111 ? 49.940 37.555 29.524 1.00 39.12 111 GLY A O 1
ATOM 561 N N . TYR A 1 112 ? 48.671 37.185 31.408 1.00 34.06 112 TYR A N 1
ATOM 562 C CA . TYR A 1 112 ? 47.572 38.109 31.152 1.00 38.57 112 TYR A CA 1
ATOM 563 C C . TYR A 1 112 ? 47.613 39.251 32.159 1.00 37.98 112 TYR A C 1
ATOM 564 O O . TYR A 1 112 ? 47.945 39.023 33.327 1.00 41.53 112 TYR A O 1
ATOM 573 N N . PRO A 1 113 ? 47.314 40.490 31.744 1.00 37.92 113 PRO A N 1
ATOM 574 C CA . PRO A 1 113 ? 47.117 40.903 30.352 1.00 40.18 113 PRO A CA 1
ATOM 575 C C . PRO A 1 113 ? 48.488 41.068 29.715 1.00 38.91 113 PRO A C 1
ATOM 576 O O . PRO A 1 113 ? 49.453 40.715 30.398 1.00 35.12 113 PRO A O 1
ATOM 580 N N . GLU A 1 114 ? 48.592 41.563 28.482 1.00 36.43 114 GLU A N 1
ATOM 581 C CA . GLU A 1 114 ? 49.906 41.845 27.923 1.00 37.86 114 GLU A CA 1
ATOM 582 C C . GLU A 1 114 ? 50.733 42.625 28.939 1.00 32.66 114 GLU A C 1
ATOM 583 O O . GLU A 1 114 ? 50.195 43.497 29.630 1.00 38.39 114 GLU A O 1
ATOM 589 N N . PRO A 1 115 ? 52.024 42.349 29.059 1.00 38.42 115 PRO A N 1
ATOM 590 C CA . PRO A 1 115 ? 52.811 42.940 30.149 1.00 37.35 115 PRO A CA 1
ATOM 591 C C . PRO A 1 115 ? 53.064 44.430 29.965 1.00 35.10 115 PRO A C 1
ATOM 592 O O . PRO A 1 115 ? 53.101 44.955 28.848 1.00 32.94 115 PRO A O 1
ATOM 596 N N . ASN A 1 116 ? 53.239 45.115 31.091 1.00 31.71 116 ASN A N 1
ATOM 597 C CA . ASN A 1 116 ? 53.858 46.433 31.066 1.00 34.91 116 ASN A CA 1
ATOM 598 C C . ASN A 1 116 ? 55.307 46.288 30.629 1.00 31.89 116 ASN A C 1
ATOM 599 O O . ASN A 1 116 ? 56.036 45.449 31.154 1.00 32.18 116 ASN A O 1
ATOM 604 N N . VAL A 1 117 ? 55.721 47.076 29.647 1.00 32.22 117 VAL A N 1
ATOM 605 C CA . VAL A 1 117 ? 57.080 47.006 29.116 1.00 26.83 117 VAL A CA 1
ATOM 606 C C . VAL A 1 117 ? 57.850 48.204 29.660 1.00 28.64 117 VAL A C 1
ATOM 607 O O . VAL A 1 117 ? 57.559 49.353 29.309 1.00 28.71 117 VAL A O 1
ATOM 611 N N . TYR A 1 118 ? 58.828 47.942 30.516 1.00 28.70 118 TYR A N 1
ATOM 612 C CA . TYR A 1 118 ? 59.556 49.012 31.187 1.00 28.70 118 TYR A CA 1
ATOM 613 C C . TYR A 1 118 ? 60.607 49.581 30.244 1.00 25.88 118 TYR A C 1
ATOM 614 O O . TYR A 1 118 ? 61.466 48.851 29.745 1.00 26.20 118 TYR A O 1
ATOM 623 N N . ILE A 1 119 ? 60.500 50.879 29.983 1.00 25.86 119 ILE A N 1
ATOM 624 C CA . ILE A 1 119 ? 61.446 51.642 29.195 1.00 25.97 119 ILE A CA 1
ATOM 625 C C . ILE A 1 119 ? 62.441 52.288 30.157 1.00 28.27 119 ILE A C 1
ATOM 626 O O . ILE A 1 119 ? 62.043 53.025 31.081 1.00 26.94 119 ILE A O 1
ATOM 631 N N . ILE A 1 120 ? 63.730 51.991 29.937 1.00 25.39 120 ILE A N 1
ATOM 632 C CA . ILE A 1 120 ? 64.823 52.470 30.779 1.00 28.78 120 ILE A CA 1
ATOM 633 C C . ILE A 1 120 ? 65.874 53.126 29.894 1.00 28.91 120 ILE A C 1
ATOM 634 O O . ILE A 1 120 ? 66.189 52.612 28.818 1.00 27.61 120 ILE A O 1
ATOM 639 N N . ALA A 1 121 ? 66.416 54.261 30.340 1.00 28.31 121 ALA A N 1
ATOM 640 C CA . ALA A 1 121 ? 67.437 54.958 29.558 1.00 31.95 121 ALA A CA 1
ATOM 641 C C . ALA A 1 121 ? 68.694 54.107 29.438 1.00 34.23 121 ALA A C 1
ATOM 642 O O . ALA A 1 121 ? 69.096 53.435 30.384 1.00 34.76 121 ALA A O 1
ATOM 644 N N . ASP A 1 122 ? 69.308 54.129 28.255 1.00 36.70 122 ASP A N 1
ATOM 645 C CA . ASP A 1 122 ? 70.512 53.362 27.921 1.00 34.80 122 ASP A CA 1
ATOM 646 C C . ASP A 1 122 ? 71.524 54.389 27.413 1.00 36.58 122 ASP A C 1
ATOM 647 O O . ASP A 1 122 ? 71.572 54.674 26.210 1.00 39.61 122 ASP A O 1
ATOM 652 N N . LYS A 1 123 ? 72.284 54.975 28.345 1.00 39.09 123 LYS A N 1
ATOM 653 C CA . LYS A 1 123 ? 73.295 55.983 28.015 1.00 40.17 123 LYS A CA 1
ATOM 654 C C . LYS A 1 123 ? 74.211 55.542 26.878 1.00 44.25 123 LYS A C 1
ATOM 655 O O . LYS A 1 123 ? 74.498 56.319 25.959 1.00 40.39 123 LYS A O 1
ATOM 661 N N . GLN A 1 124 ? 74.711 54.301 26.940 1.00 45.23 124 GLN A N 1
ATOM 662 C CA . GLN A 1 124 ? 75.760 53.897 26.009 1.00 47.09 124 GLN A CA 1
ATOM 663 C C . GLN A 1 124 ? 75.261 53.884 24.573 1.00 51.06 124 GLN A C 1
ATOM 664 O O . GLN A 1 124 ? 76.057 54.034 23.638 1.00 50.72 124 GLN A O 1
ATOM 670 N N . LYS A 1 125 ? 73.958 53.720 24.374 1.00 39.95 125 LYS A N 1
ATOM 671 C CA . LYS A 1 125 ? 73.372 53.801 23.049 1.00 38.73 125 LYS A CA 1
ATOM 672 C C . LYS A 1 125 ? 72.720 55.153 22.803 1.00 41.16 125 LYS A C 1
ATOM 673 O O . LYS A 1 125 ? 72.077 55.341 21.767 1.00 37.11 125 LYS A O 1
ATOM 679 N N . ASN A 1 126 ? 72.881 56.107 23.722 1.00 32.44 126 ASN A N 1
ATOM 680 C CA . ASN A 1 126 ? 72.188 57.377 23.592 1.00 34.83 126 ASN A CA 1
ATOM 681 C C . ASN A 1 126 ? 70.701 57.120 23.352 1.00 34.33 126 ASN A C 1
ATOM 682 O O . ASN A 1 126 ? 70.035 57.862 22.632 1.00 33.83 126 ASN A O 1
ATOM 687 N N . GLY A 1 127 ? 70.165 56.049 23.963 1.00 30.29 127 GLY A N 1
ATOM 688 C CA . GLY A 1 127 ? 68.822 55.572 23.649 1.00 30.07 127 GLY A CA 1
ATOM 689 C C . GLY A 1 127 ? 68.147 54.909 24.831 1.00 33.46 127 GLY A C 1
ATOM 690 O O . GLY A 1 127 ? 68.280 55.373 25.973 1.00 29.10 127 GLY A O 1
ATOM 691 N N . ILE A 1 128 ? 67.415 53.824 24.568 1.00 27.44 128 ILE A N 1
ATOM 692 C CA . ILE A 1 128 ? 66.637 53.161 25.614 1.00 25.55 128 ILE A CA 1
ATOM 693 C C . ILE A 1 128 ? 66.822 51.659 25.489 1.00 25.67 128 ILE A C 1
ATOM 694 O O . ILE A 1 128 ? 67.294 51.152 24.473 1.00 28.03 128 ILE A O 1
ATOM 699 N N . LYS A 1 129 ? 66.455 50.946 26.551 1.00 27.15 129 LYS A N 1
ATOM 700 C CA . LYS A 1 129 ? 66.455 49.495 26.549 1.00 25.32 129 LYS A CA 1
ATOM 701 C C . LYS A 1 129 ? 65.217 49.000 27.282 1.00 24.93 129 LYS A C 1
ATOM 702 O O . LYS A 1 129 ? 64.558 49.741 28.027 1.00 26.13 129 LYS A O 1
ATOM 708 N N . ALA A 1 130 ? 64.890 47.735 27.019 1.00 26.07 130 ALA A N 1
ATOM 709 C CA . ALA A 1 130 ? 63.748 47.091 27.656 1.00 27.32 130 ALA A CA 1
ATOM 710 C C . ALA A 1 130 ? 63.988 45.589 27.719 1.00 31.51 130 ALA A C 1
ATOM 711 O O . ALA A 1 130 ? 64.671 45.013 26.858 1.00 24.86 130 ALA A O 1
ATOM 713 N N . ASN A 1 131 ? 63.408 44.964 28.747 1.00 25.63 131 ASN A N 1
ATOM 714 C CA . ASN A 1 131 ? 63.425 43.517 28.935 1.00 29.98 131 ASN A CA 1
ATOM 715 C C . ASN A 1 131 ? 62.033 43.102 29.390 1.00 30.78 131 ASN A C 1
ATOM 716 O O . ASN A 1 131 ? 61.500 43.683 30.339 1.00 30.28 131 ASN A O 1
ATOM 721 N N . PHE A 1 132 ? 61.427 42.129 28.710 1.00 27.49 132 PHE A N 1
ATOM 722 C CA . PHE A 1 132 ? 60.071 41.736 29.090 1.00 27.04 132 PHE A CA 1
ATOM 723 C C . PHE A 1 132 ? 59.812 40.316 28.611 1.00 27.77 132 PHE A C 1
ATOM 724 O O . PHE A 1 132 ? 60.586 39.756 27.841 1.00 30.49 132 PHE A O 1
ATOM 732 N N . LYS A 1 133 ? 58.735 39.719 29.118 1.00 29.11 133 LYS A N 1
ATOM 733 C CA . LYS A 1 133 ? 58.333 38.366 28.744 1.00 27.71 133 LYS A CA 1
ATOM 734 C C . LYS A 1 133 ? 57.009 38.409 27.997 1.00 27.75 133 LYS A C 1
ATOM 735 O O . LYS A 1 133 ? 56.107 39.162 28.368 1.00 30.64 133 LYS A O 1
ATOM 741 N N . ILE A 1 134 ? 56.898 37.611 26.933 1.00 28.79 134 ILE A N 1
ATOM 742 C CA . ILE A 1 134 ? 55.647 37.457 26.210 1.00 25.98 134 ILE A CA 1
ATOM 743 C C . ILE A 1 134 ? 55.254 35.987 26.270 1.00 27.54 134 ILE A C 1
ATOM 744 O O . ILE A 1 134 ? 56.099 35.100 26.114 1.00 24.37 134 ILE A O 1
ATOM 749 N N . ARG A 1 135 ? 53.980 35.720 26.512 1.00 27.33 135 ARG A N 1
ATOM 750 C CA . ARG A 1 135 ? 53.491 34.349 26.492 1.00 31.24 135 ARG A CA 1
ATOM 751 C C . ARG A 1 135 ? 52.531 34.139 25.331 1.00 30.44 135 ARG A C 1
ATOM 752 O O . ARG A 1 135 ? 51.726 35.018 25.007 1.00 28.54 135 ARG A O 1
ATOM 760 N N . TYR A 1 136 ? 52.617 32.964 24.718 1.00 24.20 136 TYR A N 1
ATOM 761 C CA . TYR A 1 136 ? 51.734 32.581 23.631 1.00 26.28 136 TYR A CA 1
ATOM 762 C C . TYR A 1 136 ? 51.004 31.301 24.018 1.00 30.27 136 TYR A C 1
ATOM 763 O O . TYR A 1 136 ? 51.594 30.410 24.633 1.00 27.68 136 TYR A O 1
ATOM 772 N N . ASN A 1 137 ? 49.723 31.209 23.672 1.00 26.16 137 ASN A N 1
ATOM 773 C CA . ASN A 1 137 ? 48.964 30.003 23.964 1.00 28.54 137 ASN A CA 1
ATOM 774 C C . ASN A 1 137 ? 49.285 28.924 22.941 1.00 28.30 137 ASN A C 1
ATOM 775 O O . ASN A 1 137 ? 49.367 29.195 21.741 1.00 27.41 137 ASN A O 1
ATOM 780 N N . VAL A 1 138 ? 49.498 27.701 23.432 1.00 26.99 138 VAL A N 1
ATOM 781 C CA . VAL A 1 138 ? 49.804 26.538 22.603 1.00 26.09 138 VAL A CA 1
ATOM 782 C C . VAL A 1 138 ? 48.518 25.732 22.437 1.00 29.10 138 VAL A C 1
ATOM 783 O O . VAL A 1 138 ? 47.635 25.752 23.308 1.00 29.54 138 VAL A O 1
ATOM 787 N N . GLU A 1 139 ? 48.404 25.022 21.306 1.00 33.61 139 GLU A N 1
ATOM 788 C CA A GLU A 1 139 ? 47.143 24.368 20.976 0.51 33.52 139 GLU A CA 1
ATOM 789 C CA B GLU A 1 139 ? 47.161 24.342 20.947 0.49 33.23 139 GLU A CA 1
ATOM 790 C C . GLU A 1 139 ? 46.838 23.193 21.897 1.00 34.64 139 GLU A C 1
ATOM 791 O O . GLU A 1 139 ? 45.661 22.842 22.066 1.00 37.60 139 GLU A O 1
ATOM 802 N N . ASP A 1 140 ? 47.851 22.591 22.511 1.00 28.30 140 ASP A N 1
ATOM 803 C CA . ASP A 1 140 ? 47.579 21.520 23.459 1.00 34.05 140 ASP A CA 1
ATOM 804 C C . ASP A 1 140 ? 47.191 22.035 24.841 1.00 31.38 140 ASP A C 1
ATOM 805 O O . ASP A 1 140 ? 46.999 21.224 25.750 1.00 32.41 140 ASP A O 1
ATOM 810 N N . GLY A 1 141 ? 47.086 23.357 25.023 1.00 32.77 141 GLY A N 1
ATOM 811 C CA . GLY A 1 141 ? 46.777 23.962 26.297 1.00 26.24 141 GLY A CA 1
ATOM 812 C C . GLY A 1 141 ? 47.957 24.593 27.003 1.00 31.31 141 GLY A C 1
ATOM 813 O O . GLY A 1 141 ? 47.747 25.403 27.909 1.00 30.68 141 GLY A O 1
ATOM 814 N N . SER A 1 142 ? 49.193 24.253 26.621 1.00 29.29 142 SER A N 1
ATOM 815 C CA . SER A 1 142 ? 50.343 24.797 27.326 1.00 29.12 142 SER A CA 1
ATOM 816 C C . SER A 1 142 ? 50.586 26.255 26.917 1.00 29.37 142 SER A C 1
ATOM 817 O O . SER A 1 142 ? 49.816 26.860 26.158 1.00 29.19 142 SER A O 1
ATOM 820 N N . VAL A 1 143 ? 51.661 26.827 27.458 1.00 28.45 143 VAL A N 1
ATOM 821 C CA . VAL A 1 143 ? 52.025 28.230 27.280 1.00 30.03 143 VAL A CA 1
ATOM 822 C C . VAL A 1 143 ? 53.493 28.308 26.855 1.00 32.11 143 VAL A C 1
ATOM 823 O O . VAL A 1 143 ? 54.368 27.722 27.503 1.00 31.12 143 VAL A O 1
ATOM 827 N N . GLN A 1 144 ? 53.758 29.024 25.768 1.00 26.77 144 GLN A N 1
ATOM 828 C CA . GLN A 1 144 ? 55.094 29.210 25.226 1.00 27.55 144 GLN A CA 1
ATOM 829 C C . GLN A 1 144 ? 55.646 30.556 25.667 1.00 23.36 144 GLN A C 1
ATOM 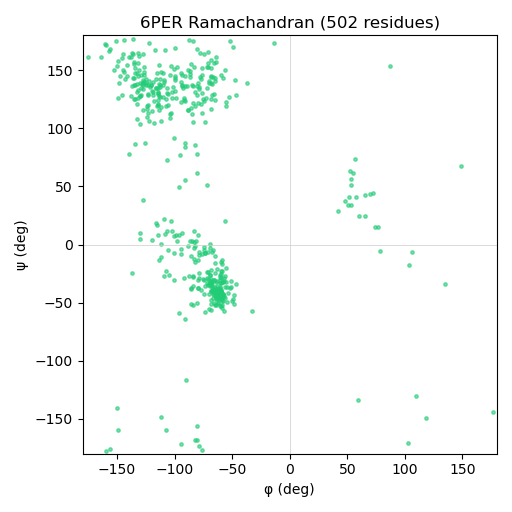830 O O . GLN A 1 144 ? 55.033 31.589 25.403 1.00 27.39 144 GLN A O 1
ATOM 836 N N . LEU A 1 145 ? 56.825 30.553 26.279 1.00 27.72 145 LEU A N 1
ATOM 837 C CA . LEU A 1 145 ? 57.467 31.789 26.718 1.00 21.99 145 LEU A CA 1
ATOM 838 C C . LEU A 1 145 ? 58.453 32.295 25.664 1.00 23.49 145 LEU A C 1
ATOM 839 O O . LEU A 1 145 ? 59.162 31.508 25.031 1.00 28.28 145 LEU A O 1
ATOM 844 N N . ALA A 1 146 ? 58.483 33.613 25.466 1.00 24.93 146 AL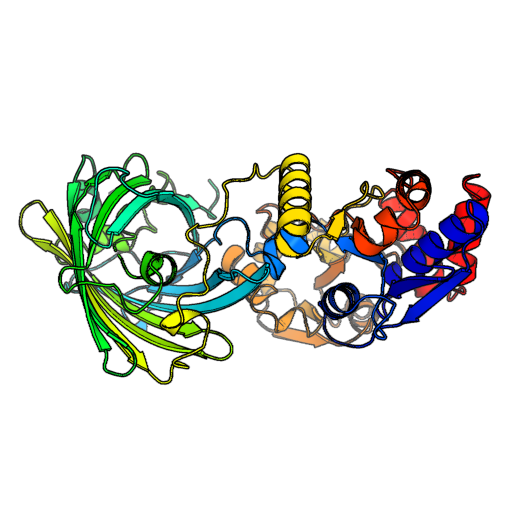A A N 1
ATOM 845 C CA . ALA A 1 146 ? 59.504 34.266 24.647 1.00 28.54 146 ALA A CA 1
ATOM 846 C C . ALA A 1 146 ? 60.058 35.466 25.409 1.00 25.15 146 ALA A C 1
ATOM 847 O O . ALA A 1 146 ? 59.360 36.480 25.580 1.00 27.06 146 ALA A O 1
ATOM 849 N N . ASP A 1 147 ? 61.304 35.328 25.880 1.00 25.41 147 ASP A N 1
ATOM 850 C CA . ASP A 1 147 ? 62.028 36.419 26.530 1.00 25.26 147 ASP A CA 1
ATOM 851 C C . ASP A 1 147 ? 62.494 37.440 25.489 1.00 26.08 147 ASP A C 1
ATOM 852 O O . ASP A 1 147 ? 63.228 37.089 24.556 1.00 25.78 147 ASP A O 1
ATOM 857 N N . HIS A 1 148 ? 62.105 38.699 25.666 1.00 24.08 148 HIS A N 1
ATOM 858 C CA . HIS A 1 148 ? 62.451 39.790 24.767 1.00 26.99 148 HIS A CA 1
ATOM 859 C C . HIS A 1 148 ? 63.501 40.691 25.412 1.00 26.80 148 HIS A C 1
ATOM 860 O O . HIS A 1 148 ? 63.295 41.183 26.533 1.00 25.67 148 HIS A O 1
ATOM 867 N N . TYR A 1 149 ? 64.568 40.971 24.661 1.00 25.84 149 TYR A N 1
ATOM 868 C CA . TYR A 1 149 ? 65.624 41.906 25.033 1.00 28.67 149 TYR A CA 1
ATOM 869 C C . TYR A 1 149 ? 65.715 42.948 23.935 1.00 26.35 149 TYR A C 1
ATOM 870 O O . TYR A 1 149 ? 65.849 42.589 22.761 1.00 28.42 149 TYR A O 1
ATOM 879 N N . GLN A 1 150 ? 65.677 44.228 24.306 1.00 26.90 150 GLN A N 1
ATOM 880 C CA . GLN A 1 150 ? 65.481 45.299 23.341 1.00 27.24 150 GLN A CA 1
ATOM 881 C C . GLN A 1 150 ? 66.423 46.458 23.625 1.00 28.95 150 GLN A C 1
ATOM 882 O O . GLN A 1 150 ? 66.559 46.881 24.777 1.00 25.80 150 GLN A O 1
ATOM 888 N N . GLN A 1 151 ? 67.022 46.998 22.557 1.00 26.79 151 GLN A N 1
ATOM 889 C CA . GLN A 1 151 ? 67.782 48.240 22.611 1.00 26.88 151 GLN A CA 1
ATOM 890 C C . GLN A 1 151 ? 67.427 49.138 21.434 1.00 29.09 151 GLN A C 1
ATOM 891 O O . GLN A 1 151 ? 67.340 48.673 20.293 1.00 25.99 151 GLN A O 1
ATOM 897 N N . ASN A 1 152 ? 67.257 50.431 21.706 1.00 24.63 152 ASN A N 1
ATOM 898 C CA . ASN A 1 152 ? 66.948 51.419 20.679 1.00 27.80 152 ASN A CA 1
ATOM 899 C C . ASN A 1 152 ? 67.965 52.550 20.720 1.00 27.45 152 ASN A C 1
ATOM 900 O O . ASN A 1 152 ? 68.299 53.065 21.798 1.00 26.98 152 ASN A O 1
ATOM 905 N N . THR A 1 153 ? 68.397 52.964 19.526 1.00 25.00 153 THR A N 1
ATOM 906 C CA . THR A 1 153 ? 69.448 53.954 19.316 1.00 31.69 153 THR A CA 1
ATOM 907 C C . THR A 1 153 ? 68.981 54.974 18.287 1.00 26.89 153 THR A C 1
ATOM 908 O O . THR A 1 153 ? 68.555 54.585 17.200 1.00 26.54 153 THR A O 1
ATOM 912 N N . PRO A 1 154 ? 69.109 56.272 18.545 1.00 26.88 154 PRO A N 1
ATOM 913 C CA . PRO A 1 154 ? 68.676 57.258 17.548 1.00 26.68 154 PRO A CA 1
ATOM 914 C C . PRO A 1 154 ? 69.539 57.219 16.293 1.00 31.72 154 PRO A C 1
ATOM 915 O O . PRO A 1 154 ? 70.750 57.003 16.351 1.00 25.90 154 PRO A O 1
ATOM 919 N N . ILE A 1 155 ? 68.892 57.443 15.149 1.00 29.52 155 ILE A N 1
ATOM 920 C CA . ILE A 1 155 ? 69.603 57.522 13.875 1.00 28.96 155 ILE A CA 1
ATOM 921 C C . ILE A 1 155 ? 70.257 58.888 13.703 1.00 31.84 155 ILE A C 1
ATOM 922 O O . ILE A 1 155 ? 71.359 58.994 13.164 1.00 30.67 155 ILE A O 1
ATOM 927 N N . GLY A 1 156 ? 69.586 59.963 14.159 1.00 36.77 156 GLY A N 1
ATOM 928 C CA . GLY A 1 156 ? 70.118 61.302 14.021 1.00 32.83 156 GLY A CA 1
ATOM 929 C C . GLY A 1 156 ? 71.158 61.625 15.083 1.00 36.77 156 GLY A C 1
ATOM 930 O O . GLY A 1 156 ? 71.336 60.902 16.070 1.00 36.83 156 GLY A O 1
ATOM 931 N N . ASP A 1 157 ? 71.857 62.737 14.856 1.00 37.01 157 ASP A N 1
ATOM 932 C CA . ASP A 1 157 ? 72.975 63.153 15.694 1.00 39.03 157 ASP A CA 1
ATOM 933 C C . ASP A 1 157 ? 72.582 64.138 16.787 1.00 41.45 157 ASP A C 1
ATOM 934 O O . ASP A 1 157 ? 73.416 64.438 17.647 1.00 46.14 157 ASP A O 1
ATOM 939 N N . GLY A 1 158 ? 71.359 64.652 16.784 1.00 33.07 158 GLY A N 1
ATOM 940 C CA . GLY A 1 158 ? 70.975 65.656 17.751 1.00 37.90 158 GLY A CA 1
ATOM 941 C C . GLY A 1 158 ? 70.515 65.074 19.085 1.00 37.10 158 GLY A C 1
ATOM 942 O O . GLY A 1 158 ? 70.380 63.856 19.273 1.00 36.72 158 GLY A O 1
ATOM 943 N N . PRO A 1 159 ? 70.254 65.978 20.037 1.00 34.88 159 PRO A N 1
ATOM 944 C CA . PRO A 1 159 ? 69.776 65.561 21.366 1.00 33.44 159 PRO A CA 1
ATOM 945 C C . PRO A 1 159 ? 68.402 64.915 21.310 1.00 30.32 159 PRO A C 1
ATOM 946 O O . PRO A 1 159 ? 67.519 65.354 20.573 1.00 30.60 159 PRO A O 1
ATOM 950 N N . VAL A 1 160 ? 68.209 63.898 22.153 1.00 32.53 160 VAL A N 1
ATOM 951 C CA . VAL A 1 160 ? 66.951 63.172 22.239 1.00 27.35 160 VAL A CA 1
ATOM 952 C C . VAL A 1 160 ? 66.549 63.077 23.704 1.00 30.51 160 VAL A C 1
ATOM 953 O O . VAL A 1 160 ? 67.365 63.260 24.610 1.00 26.71 160 VAL A O 1
ATOM 957 N N . LEU A 1 161 ? 65.269 62.778 23.934 1.00 25.91 161 LEU A N 1
ATOM 958 C CA . LEU A 1 161 ? 64.795 62.577 25.292 1.00 26.31 161 LEU A CA 1
ATOM 959 C C . LEU A 1 161 ? 65.236 61.206 25.790 1.00 29.87 161 LEU A C 1
ATOM 960 O O . LEU A 1 161 ? 65.078 60.197 25.094 1.00 30.22 161 LEU A O 1
ATOM 965 N N . LEU A 1 162 ? 65.829 61.183 26.982 1.00 30.08 162 LEU A N 1
ATOM 966 C CA . LEU A 1 162 ? 66.210 59.954 27.653 1.00 31.07 162 LEU A CA 1
ATOM 967 C C . LEU A 1 162 ? 65.336 59.837 28.893 1.00 34.43 162 LEU A C 1
ATOM 968 O O . LEU A 1 162 ? 65.418 60.703 29.778 1.00 34.57 162 LEU A O 1
ATOM 973 N N . PRO A 1 163 ? 64.464 58.832 28.989 1.00 33.83 163 PRO A N 1
ATOM 974 C CA . PRO A 1 163 ? 63.406 58.862 30.003 1.00 29.75 163 PRO A CA 1
ATOM 975 C C . PRO A 1 163 ? 63.865 58.388 31.369 1.00 29.29 163 PRO A C 1
ATOM 976 O O . PRO A 1 163 ? 64.771 57.564 31.499 1.00 30.60 163 PRO A O 1
ATOM 980 N N . ASP A 1 164 ? 63.189 58.903 32.397 1.00 30.60 164 ASP A N 1
ATOM 981 C CA . ASP A 1 164 ? 63.127 58.189 33.665 1.00 31.81 164 ASP A CA 1
ATOM 982 C C . ASP A 1 164 ? 62.346 56.893 33.465 1.00 31.66 164 ASP A C 1
ATOM 983 O O . ASP A 1 164 ? 61.542 56.770 32.539 1.00 28.38 164 ASP A O 1
ATOM 988 N N . ASN A 1 165 ? 62.605 55.915 34.332 1.00 31.38 165 ASN A N 1
ATOM 989 C CA . ASN A 1 165 ? 61.907 54.633 34.272 1.00 34.08 165 ASN A CA 1
ATOM 990 C C . ASN A 1 165 ? 60.408 54.820 34.106 1.00 35.43 165 ASN A C 1
ATOM 991 O O . ASN A 1 165 ? 59.781 55.575 34.862 1.00 32.76 165 ASN A O 1
ATOM 996 N N . HIS A 1 166 ? 59.829 54.141 33.110 1.00 27.82 166 HIS A N 1
ATOM 997 C CA . HIS A 1 166 ? 58.369 54.118 33.020 1.00 29.96 166 HIS A CA 1
ATOM 998 C C . HIS A 1 166 ? 57.992 52.872 32.238 1.00 30.01 166 HIS A C 1
ATOM 999 O O . HIS A 1 166 ? 58.864 52.077 31.890 1.00 30.53 166 HIS A O 1
ATOM 1006 N N . TYR A 1 167 ? 56.696 52.687 31.959 1.00 27.34 167 TYR A N 1
ATOM 1007 C CA . TYR A 1 167 ? 56.325 51.526 31.155 1.00 26.70 167 TYR A CA 1
ATOM 1008 C C . TYR A 1 167 ? 55.314 51.913 30.088 1.00 26.26 167 TYR A C 1
ATOM 1009 O O . TYR A 1 167 ? 54.630 52.930 30.189 1.00 28.92 167 TYR A O 1
ATOM 1018 N N . LEU A 1 168 ? 55.277 51.100 29.034 1.00 27.56 168 LEU A N 1
ATOM 1019 C CA . LEU A 1 168 ? 54.253 51.139 28.001 1.00 25.39 168 LEU A CA 1
ATOM 1020 C C . LEU A 1 168 ? 53.326 49.942 28.193 1.00 30.95 168 LEU A C 1
ATOM 1021 O O . LEU A 1 168 ? 53.786 48.807 28.346 1.00 28.66 168 LEU A O 1
ATOM 1026 N N . SER A 1 169 ? 52.028 50.206 28.220 1.00 32.52 169 SER A N 1
ATOM 1027 C CA . SER A 1 169 ? 50.995 49.186 28.335 1.00 34.58 169 SER A CA 1
ATOM 1028 C C . SER A 1 169 ? 50.309 49.064 26.981 1.00 28.72 169 SER A C 1
ATOM 1029 O O . SER A 1 169 ? 49.740 50.041 26.491 1.00 30.86 169 SER A O 1
ATOM 1032 N N . THR A 1 170 ? 50.378 47.881 26.380 1.00 28.99 170 THR A N 1
ATOM 1033 C CA . THR A 1 170 ? 49.747 47.619 25.093 1.00 31.20 170 THR A CA 1
ATOM 1034 C C . THR A 1 170 ? 48.600 46.633 25.254 1.00 32.88 170 THR A C 1
ATOM 1035 O O . THR A 1 170 ? 48.721 45.640 25.979 1.00 33.65 170 THR A O 1
ATOM 1039 N N . GLN A 1 171 ? 47.492 46.920 24.580 1.00 26.86 171 GLN A N 1
ATOM 1040 C CA . GLN A 1 171 ? 46.426 45.956 24.348 1.00 35.08 171 GLN A CA 1
ATOM 1041 C C . GLN A 1 171 ? 46.346 45.682 22.858 1.00 31.05 171 GLN A C 1
ATOM 1042 O O . GLN A 1 171 ? 46.171 46.609 22.054 1.00 31.05 171 GLN A O 1
ATOM 1048 N N . SER A 1 172 ? 46.456 44.413 22.502 1.00 29.91 172 SER A N 1
ATOM 1049 C CA . SER A 1 172 ? 46.553 43.980 21.122 1.00 34.80 172 SER A CA 1
ATOM 1050 C C . SER A 1 172 ? 45.323 43.147 20.821 1.00 30.70 172 SER A C 1
ATOM 1051 O O . SER A 1 172 ? 44.940 42.302 21.629 1.00 33.11 172 SER A O 1
ATOM 1054 N N . VAL A 1 173 ? 44.695 43.388 19.680 1.00 28.75 173 VAL A N 1
ATOM 1055 C CA . VAL A 1 173 ? 43.605 42.538 19.213 1.00 27.42 173 VAL A CA 1
ATOM 1056 C C . VAL A 1 173 ? 43.984 42.037 17.832 1.00 29.91 173 VAL A C 1
ATOM 1057 O O . VAL A 1 173 ? 44.131 42.836 16.891 1.00 26.93 173 VAL A O 1
ATOM 1061 N N . LEU A 1 174 ? 44.145 40.720 17.709 1.00 27.17 174 LEU A N 1
ATOM 1062 C CA . LEU A 1 174 ? 44.473 40.096 16.437 1.00 28.32 174 LEU A CA 1
ATOM 1063 C C . LEU A 1 174 ? 43.207 39.497 15.854 1.00 30.27 174 LEU A C 1
ATOM 1064 O O . LEU A 1 174 ? 42.433 38.865 16.571 1.00 27.13 174 LEU A O 1
ATOM 1069 N N . SER A 1 175 ? 42.996 39.703 14.558 1.00 26.44 175 SER A N 1
ATOM 1070 C CA . SER A 1 175 ? 41.836 39.138 13.894 1.00 29.93 175 SER A CA 1
ATOM 1071 C C . SER A 1 175 ? 42.217 38.736 12.477 1.00 27.61 175 SER A C 1
ATOM 1072 O O . SER A 1 175 ? 43.352 38.936 12.024 1.00 26.71 175 SER A O 1
ATOM 1075 N N . LYS A 1 176 ? 41.249 38.132 11.792 1.00 29.16 176 LYS A N 1
ATOM 1076 C CA . LYS A 1 176 ? 41.365 37.776 10.386 1.00 32.02 176 LYS A CA 1
ATOM 1077 C C . LYS A 1 176 ? 40.338 38.577 9.613 1.00 32.39 176 LYS A C 1
ATOM 1078 O O . LYS A 1 176 ? 39.228 38.828 10.102 1.00 29.79 176 LYS A O 1
ATOM 1084 N N . ASP A 1 177 ? 40.734 38.997 8.438 1.00 29.39 177 ASP A N 1
ATOM 1085 C CA . ASP A 1 177 ? 39.829 39.497 7.420 1.00 30.15 177 ASP A CA 1
ATOM 1086 C C . ASP A 1 177 ? 39.158 38.269 6.817 1.00 34.36 177 ASP A C 1
ATOM 1087 O O . ASP A 1 177 ? 39.841 37.453 6.179 1.00 30.78 177 ASP A O 1
ATOM 1092 N N . PRO A 1 178 ? 37.841 38.091 7.003 1.00 34.24 178 PRO A N 1
ATOM 1093 C CA . PRO A 1 178 ? 37.176 36.880 6.480 1.00 36.53 178 PRO A CA 1
ATOM 1094 C C . PRO A 1 178 ? 37.286 36.721 4.976 1.00 29.12 178 PRO A C 1
ATOM 1095 O O . PRO A 1 178 ? 37.209 35.594 4.481 1.00 33.83 178 PRO A O 1
ATOM 1099 N N . ASN A 1 179 ? 37.469 37.810 4.240 1.00 31.27 179 ASN A N 1
ATOM 1100 C CA . ASN A 1 179 ? 37.547 37.774 2.788 1.00 32.37 179 ASN A CA 1
ATOM 1101 C C . ASN A 1 179 ? 38.935 37.482 2.246 1.00 35.30 179 ASN A C 1
ATOM 1102 O O . ASN A 1 179 ? 39.056 37.264 1.033 1.00 33.61 179 ASN A O 1
ATOM 1107 N N . GLU A 1 180 ? 39.977 37.493 3.089 1.00 28.51 180 GLU A N 1
ATOM 1108 C CA . GLU A 1 180 ? 41.352 37.581 2.604 1.00 29.22 180 GLU A CA 1
ATOM 1109 C C . GLU A 1 180 ? 41.918 36.186 2.401 1.00 27.96 180 GLU A C 1
ATOM 1110 O O . GLU A 1 180 ? 41.954 35.376 3.335 1.00 29.17 180 GLU A O 1
ATOM 1116 N N . LYS A 1 181 ? 42.386 35.924 1.186 1.00 25.95 181 LYS A N 1
ATOM 1117 C CA . LYS A 1 181 ? 42.958 34.624 0.863 1.00 29.32 181 LYS A CA 1
ATOM 1118 C C . LYS A 1 181 ? 44.431 34.519 1.250 1.00 25.91 181 LYS A C 1
ATOM 1119 O O . LYS A 1 181 ? 44.916 33.421 1.521 1.00 27.23 181 LYS A O 1
ATOM 1125 N N . ARG A 1 182 ? 45.160 35.631 1.264 1.00 26.93 182 ARG A N 1
ATOM 1126 C CA . ARG A 1 182 ? 46.575 35.554 1.589 1.00 30.63 182 ARG A CA 1
ATOM 1127 C C . ARG A 1 182 ? 46.760 35.247 3.065 1.00 28.92 182 ARG A C 1
ATOM 1128 O O . ARG A 1 182 ? 45.881 35.508 3.894 1.00 23.69 182 ARG A O 1
ATOM 1136 N N . ASP A 1 183 ? 47.921 34.677 3.386 1.00 28.56 183 ASP A N 1
ATOM 1137 C CA . ASP A 1 183 ? 48.329 34.543 4.778 1.00 23.71 183 ASP A CA 1
ATOM 1138 C C . ASP A 1 183 ? 48.526 35.939 5.364 1.00 23.64 183 ASP A C 1
ATOM 1139 O O . ASP A 1 183 ? 49.261 36.755 4.795 1.00 28.68 183 ASP A O 1
ATOM 1144 N N . HIS A 1 184 ? 47.830 36.247 6.457 1.00 22.16 184 HIS A N 1
ATOM 1145 C CA . HIS A 1 184 ? 47.729 37.641 6.869 1.00 24.56 184 HIS A CA 1
ATOM 1146 C C . HIS A 1 184 ? 47.358 37.743 8.343 1.00 24.84 184 HIS A C 1
ATOM 1147 O O . HIS A 1 184 ? 47.012 36.756 8.998 1.00 28.29 184 HIS A O 1
ATOM 1154 N N . MET A 1 185 ? 47.409 38.976 8.842 1.00 22.28 185 MET A N 1
ATOM 1155 C CA . MET A 1 185 ? 47.068 39.299 10.220 1.00 25.80 185 MET A CA 1
ATOM 1156 C C . MET A 1 185 ? 46.511 40.711 10.260 1.00 25.95 185 MET A C 1
ATOM 1157 O O . MET A 1 185 ? 47.156 41.655 9.774 1.00 23.56 185 MET A O 1
ATOM 1162 N N . VAL A 1 186 ? 45.322 40.874 10.836 1.00 21.44 186 VAL A N 1
ATOM 1163 C CA . VAL A 1 186 ? 44.785 42.200 11.083 1.00 20.67 186 VAL A CA 1
ATOM 1164 C C . VAL A 1 186 ? 45.047 42.518 12.546 1.00 25.72 186 VAL A C 1
ATOM 1165 O O . VAL A 1 186 ? 44.800 41.681 13.424 1.00 26.70 186 VAL A O 1
ATOM 1169 N N . LEU A 1 187 ? 45.571 43.706 12.813 1.00 25.23 187 LEU A N 1
ATOM 1170 C CA . LEU A 1 187 ? 46.025 44.051 14.154 1.00 28.47 187 LEU A CA 1
ATOM 1171 C C . LEU A 1 187 ? 45.471 45.406 14.552 1.00 28.15 187 LEU A C 1
ATOM 1172 O O . LEU A 1 187 ? 45.548 46.368 13.777 1.00 29.08 187 LEU A O 1
ATOM 1177 N N . LEU A 1 188 ? 44.930 45.476 15.765 1.00 28.38 188 LEU A N 1
ATOM 1178 C CA . LEU A 1 188 ? 44.582 46.730 16.410 1.00 25.09 188 LEU A CA 1
ATOM 1179 C C . LEU A 1 188 ? 45.351 46.827 17.720 1.00 29.39 188 LEU A C 1
ATOM 1180 O O . LEU A 1 188 ? 45.420 45.856 18.476 1.00 26.86 188 LEU A O 1
ATOM 1185 N N . GLU A 1 189 ? 45.931 47.985 18.004 1.00 27.14 189 GLU A N 1
ATOM 1186 C CA . GLU A 1 189 ? 46.625 48.128 19.276 1.00 30.73 189 GLU A CA 1
ATOM 1187 C C . GLU A 1 189 ? 46.290 49.456 19.928 1.00 29.77 189 GLU A C 1
ATOM 1188 O O . GLU A 1 189 ? 46.124 50.470 19.245 1.00 29.64 189 GLU A O 1
ATOM 1194 N N . PHE A 1 190 ? 46.181 49.428 21.253 1.00 29.88 190 PHE A N 1
ATOM 1195 C CA . PHE A 1 190 ? 46.193 50.627 22.080 1.00 30.30 190 PHE A CA 1
ATOM 1196 C C . PHE A 1 190 ? 47.437 50.601 22.949 1.00 34.06 190 PHE A C 1
ATOM 1197 O O . PHE A 1 190 ? 47.725 49.588 23.594 1.00 34.14 190 PHE A O 1
ATOM 1205 N N . VAL A 1 191 ? 48.171 51.706 22.962 1.00 27.45 191 VAL A N 1
ATOM 1206 C CA . VAL A 1 191 ? 49.430 51.789 23.684 1.00 30.62 191 VAL A CA 1
ATOM 1207 C C . VAL A 1 191 ? 49.400 53.046 24.533 1.00 30.38 191 VAL A C 1
ATOM 1208 O O . VAL A 1 191 ? 49.150 54.138 24.012 1.00 29.91 191 VAL A O 1
ATOM 1212 N N . THR A 1 192 ? 49.685 52.901 25.825 1.00 27.89 192 THR A N 1
ATOM 1213 C CA . THR A 1 192 ? 49.697 54.044 26.723 1.00 29.66 192 THR A CA 1
ATOM 1214 C C . THR A 1 192 ? 50.935 53.988 27.604 1.00 25.42 192 THR A C 1
ATOM 1215 O O . THR A 1 192 ? 51.286 52.926 28.110 1.00 28.72 192 THR A O 1
ATOM 1219 N N . ALA A 1 193 ? 51.593 55.126 27.795 1.00 25.81 193 ALA A N 1
ATOM 1220 C CA . ALA A 1 193 ? 52.701 55.208 28.737 1.00 25.73 193 ALA A CA 1
ATOM 1221 C C . ALA A 1 193 ? 52.152 55.514 30.122 1.00 29.35 193 ALA A C 1
ATOM 1222 O O . ALA A 1 193 ? 51.174 56.257 30.256 1.00 33.30 193 ALA A O 1
ATOM 1224 N N . ALA A 1 194 ? 52.779 54.949 31.150 1.00 29.03 194 ALA A N 1
ATOM 1225 C CA . ALA A 1 194 ? 52.342 55.204 32.517 1.00 31.14 194 ALA A CA 1
ATOM 1226 C C . ALA A 1 194 ? 53.486 54.885 33.469 1.00 31.58 194 ALA A C 1
ATOM 1227 O O . ALA A 1 194 ? 54.592 54.515 33.050 1.00 29.60 194 ALA A O 1
ATOM 1229 N N . GLY A 1 195 ? 53.203 55.033 34.770 1.00 33.29 195 GLY A N 1
ATOM 1230 C CA . GLY A 1 195 ? 54.127 54.650 35.823 1.00 35.01 195 GLY A CA 1
ATOM 1231 C C . GLY A 1 195 ? 54.794 55.815 36.520 1.00 41.36 195 GLY A C 1
ATOM 1232 O O . GLY A 1 195 ? 55.521 55.600 37.500 1.00 44.35 195 GLY A O 1
ATOM 1233 N N . ILE A 1 196 ? 54.582 57.036 36.045 1.00 40.23 196 ILE A N 1
ATOM 1234 C CA . ILE A 1 196 ? 55.099 58.242 36.685 1.00 46.11 196 ILE A CA 1
ATOM 1235 C C . ILE A 1 196 ? 53.904 59.086 37.093 1.00 45.00 196 ILE A C 1
ATOM 1236 O O . ILE A 1 196 ? 53.079 59.451 36.247 1.00 44.14 196 ILE A O 1
ATOM 1241 N N . THR A 1 197 ? 53.813 59.407 38.377 1.00 47.49 197 THR A N 1
ATOM 1242 C CA . THR A 1 197 ? 52.600 60.023 38.892 1.00 54.50 197 THR A CA 1
ATOM 1243 C C . THR A 1 197 ? 52.705 61.546 38.906 1.00 51.49 197 THR A C 1
ATOM 1244 O O . THR A 1 197 ? 53.785 62.120 39.081 1.00 51.22 197 THR A O 1
ATOM 1248 N N . LEU A 1 198 ? 51.561 62.193 38.693 1.00 52.46 198 LEU A N 1
ATOM 1249 C CA . LEU A 1 198 ? 51.452 63.650 38.738 1.00 56.36 198 LEU A CA 1
ATOM 1250 C C . LEU A 1 198 ? 51.404 64.162 40.180 1.00 58.31 198 LEU A C 1
ATOM 1251 O O . LEU A 1 198 ? 52.429 64.546 40.757 1.00 64.11 198 LEU A O 1
ATOM 1256 N N . GLY A 1 210 ? 60.361 73.746 26.011 1.00 60.65 210 GLY A N 1
ATOM 1257 C CA . GLY A 1 210 ? 59.098 73.461 25.348 1.00 57.13 210 GLY A CA 1
ATOM 1258 C C . GLY A 1 210 ? 58.345 72.401 26.157 1.00 61.88 210 GLY A C 1
ATOM 1259 O O . GLY A 1 210 ? 58.891 71.872 27.129 1.00 60.30 210 GLY A O 1
ATOM 1260 N N . SER A 1 211 ? 57.093 72.101 25.787 1.00 59.87 211 SER A N 1
ATOM 1261 C CA . SER A 1 211 ? 56.320 71.072 26.478 1.00 58.16 211 SER A CA 1
ATOM 1262 C C . SER A 1 211 ? 56.287 69.741 25.736 1.00 55.58 211 SER A C 1
ATOM 1263 O O . SER A 1 211 ? 55.769 68.759 26.267 1.00 53.31 211 SER A O 1
ATOM 1266 N N . MET A 1 212 ? 56.806 69.688 24.522 1.00 49.65 212 MET A N 1
ATOM 1267 C CA . MET A 1 212 ? 56.979 68.425 23.836 1.00 46.25 212 MET A CA 1
ATOM 1268 C C . MET A 1 212 ? 58.199 68.572 22.941 1.00 46.28 212 MET A C 1
ATOM 1269 O O . MET A 1 212 ? 58.610 69.687 22.604 1.00 45.94 212 MET A O 1
ATOM 1274 N N . SER A 1 213 ? 58.802 67.441 22.586 1.00 39.89 213 SER A N 1
ATOM 1275 C CA . SER A 1 213 ? 59.896 67.503 21.631 1.00 38.59 213 SER A CA 1
ATOM 1276 C C . SER A 1 213 ? 59.382 68.007 20.287 1.00 34.64 213 SER A C 1
ATOM 1277 O O . SER A 1 213 ? 58.184 67.983 19.996 1.00 38.06 213 SER A O 1
ATOM 1280 N N . LYS A 1 214 ? 60.308 68.474 19.458 1.00 36.36 214 LYS A N 1
ATOM 1281 C CA . LYS A 1 214 ? 59.933 68.847 18.099 1.00 42.57 214 LYS A CA 1
ATOM 1282 C C . LYS A 1 214 ? 59.374 67.648 17.337 1.00 40.36 214 LYS A C 1
ATOM 1283 O O . LYS A 1 214 ? 58.395 67.779 16.590 1.00 40.33 214 LYS A O 1
ATOM 1289 N N . GLY A 1 215 ? 59.974 66.465 17.529 1.00 36.59 215 GLY A N 1
ATOM 1290 C CA . GLY A 1 215 ? 59.496 65.274 16.842 1.00 33.68 215 GLY A CA 1
ATOM 1291 C C . GLY A 1 215 ? 58.055 64.929 17.158 1.00 34.38 215 GLY A C 1
ATOM 1292 O O . GLY A 1 215 ? 57.327 64.427 16.289 1.00 35.76 215 GLY A O 1
ATOM 1293 N N . GLU A 1 216 ? 57.609 65.209 18.388 1.00 35.29 216 GLU A N 1
ATOM 1294 C CA . GLU A 1 216 ? 56.228 64.902 18.747 1.00 36.65 216 GLU A CA 1
ATOM 1295 C C . GLU A 1 216 ? 55.238 65.646 17.858 1.00 37.68 216 GLU A C 1
ATOM 1296 O O . GLU A 1 216 ? 54.121 65.157 17.624 1.00 33.34 216 GLU A O 1
ATOM 1302 N N . GLU A 1 217 ? 55.628 66.817 17.338 1.00 38.57 217 GLU A N 1
ATOM 1303 C CA . GLU A 1 217 ? 54.722 67.566 16.473 1.00 37.80 217 GLU A CA 1
ATOM 1304 C C . GLU A 1 217 ? 54.324 66.766 15.238 1.00 38.78 217 GLU A C 1
ATOM 1305 O O . GLU A 1 217 ? 53.241 67.000 14.677 1.00 36.88 217 GLU A O 1
ATOM 1311 N N . LEU A 1 218 ? 55.136 65.781 14.840 1.00 32.64 218 LEU A N 1
ATOM 1312 C CA . LEU A 1 218 ? 54.813 64.980 13.661 1.00 30.44 218 LEU A CA 1
ATOM 1313 C C . LEU A 1 218 ? 53.671 64.006 13.906 1.00 31.81 218 LEU A C 1
ATOM 1314 O O . LEU A 1 218 ? 53.200 63.367 12.953 1.00 33.23 218 LEU A O 1
ATOM 1319 N N . PHE A 1 219 ? 53.211 63.885 15.149 1.00 29.03 219 PHE A N 1
ATOM 1320 C CA . PHE A 1 219 ? 52.299 62.825 15.542 1.00 32.50 219 PHE A CA 1
ATOM 1321 C C . PHE A 1 219 ? 50.920 63.330 15.952 1.00 36.44 219 PHE A C 1
ATOM 1322 O O . PHE A 1 219 ? 50.111 62.540 16.456 1.00 36.36 219 PHE A O 1
ATOM 1330 N N . THR A 1 220 ? 50.622 64.617 15.752 1.00 34.87 220 THR A N 1
ATOM 1331 C CA . THR A 1 220 ? 49.354 65.156 16.249 1.00 35.63 220 THR A CA 1
ATOM 1332 C C . THR A 1 220 ? 48.145 64.667 15.445 1.00 37.94 220 THR A C 1
ATOM 1333 O O . THR A 1 220 ? 47.033 64.633 15.981 1.00 38.79 220 THR A O 1
ATOM 1337 N N . GLY A 1 221 ? 48.333 64.255 14.191 1.00 35.77 221 GLY A N 1
ATOM 1338 C CA . GLY A 1 221 ? 47.263 63.739 13.374 1.00 39.74 221 GLY A CA 1
ATOM 1339 C C . GLY A 1 221 ? 47.347 62.240 13.164 1.00 34.88 221 GLY A C 1
ATOM 1340 O O . GLY A 1 221 ? 47.996 61.508 13.923 1.00 33.11 221 GLY A O 1
ATOM 1341 N N . VAL A 1 222 ? 46.677 61.775 12.110 1.00 34.80 222 VAL A N 1
ATOM 1342 C CA . VAL A 1 222 ? 46.701 60.364 11.725 1.00 31.85 222 VAL A CA 1
ATOM 1343 C C . VAL A 1 222 ? 47.840 60.168 10.732 1.00 33.66 222 VAL A C 1
ATOM 1344 O O . VAL A 1 222 ? 47.884 60.830 9.690 1.00 34.74 222 VAL A O 1
ATOM 1348 N N . VAL A 1 223 ? 48.757 59.264 11.042 1.00 34.61 223 VAL A N 1
ATOM 1349 C CA . VAL A 1 223 ? 50.000 59.092 10.289 1.00 30.63 223 VAL A CA 1
ATOM 1350 C C . VAL A 1 223 ? 49.928 57.765 9.551 1.00 30.13 223 VAL A C 1
ATOM 1351 O O . VAL A 1 223 ? 49.660 56.736 10.183 1.00 29.43 223 VAL A O 1
ATOM 1355 N N . PRO A 1 224 ? 50.148 57.730 8.234 1.00 29.46 224 PRO A N 1
ATOM 1356 C CA . PRO A 1 224 ? 50.207 56.434 7.551 1.00 28.21 224 PRO A CA 1
ATOM 1357 C C . PRO A 1 224 ? 51.455 55.675 7.985 1.00 29.06 224 PRO A C 1
ATOM 1358 O O . PRO A 1 224 ? 52.508 56.265 8.241 1.00 27.11 224 PRO A O 1
ATOM 1362 N N . ILE A 1 225 ? 51.324 54.356 8.085 1.00 28.04 225 ILE A N 1
ATOM 1363 C CA . ILE A 1 225 ? 52.408 53.475 8.500 1.00 27.21 225 ILE A CA 1
ATOM 1364 C C . ILE A 1 225 ? 52.643 52.440 7.413 1.00 24.83 225 ILE A C 1
ATOM 1365 O O . ILE A 1 225 ? 51.685 51.878 6.864 1.00 27.99 225 ILE A O 1
ATOM 1370 N N . LEU A 1 226 ? 53.917 52.186 7.118 1.00 24.85 226 LEU A N 1
ATOM 1371 C CA . LEU A 1 226 ? 54.350 51.094 6.262 1.00 26.04 226 LEU A CA 1
ATOM 1372 C C . LEU A 1 226 ? 55.322 50.225 7.054 1.00 26.64 226 LEU A C 1
ATOM 1373 O O . LEU A 1 226 ? 56.265 50.737 7.665 1.00 23.73 226 LEU A O 1
ATOM 1378 N N . VAL A 1 227 ? 55.093 48.917 7.063 1.00 28.17 227 VAL A N 1
ATOM 1379 C CA . VAL A 1 227 ? 56.004 47.975 7.709 1.00 27.67 227 VAL A CA 1
ATOM 1380 C C . VAL A 1 227 ? 56.523 47.029 6.638 1.00 24.86 227 VAL A C 1
ATOM 1381 O O . VAL A 1 227 ? 55.737 46.480 5.861 1.00 25.23 227 VAL A O 1
ATOM 1385 N N . GLU A 1 228 ? 57.838 46.841 6.595 1.00 22.94 228 GLU A N 1
ATOM 1386 C CA . GLU A 1 228 ? 58.454 45.876 5.702 1.00 24.19 228 GLU A CA 1
ATOM 1387 C C . GLU A 1 228 ? 59.395 44.990 6.507 1.00 27.64 228 GLU A C 1
ATOM 1388 O O . GLU A 1 228 ? 60.261 45.493 7.235 1.00 24.57 228 GLU A O 1
ATOM 1394 N N . LEU A 1 229 ? 59.238 43.675 6.364 1.00 24.90 229 LEU A N 1
ATOM 1395 C CA . LEU A 1 229 ? 60.031 42.716 7.115 1.00 28.27 229 LEU A CA 1
ATOM 1396 C C . LEU A 1 229 ? 60.569 41.688 6.144 1.00 27.84 229 LEU A C 1
ATOM 1397 O O . LEU A 1 229 ? 59.796 41.083 5.401 1.00 28.66 229 LEU A O 1
ATOM 1402 N N . ASP A 1 230 ? 61.882 41.483 6.150 1.00 24.00 230 ASP A N 1
ATOM 1403 C CA . ASP A 1 230 ? 62.493 40.364 5.443 1.00 29.74 230 ASP A CA 1
ATOM 1404 C C . ASP A 1 230 ? 63.114 39.432 6.473 1.00 29.36 230 ASP A C 1
ATOM 1405 O O . ASP A 1 230 ? 63.868 39.882 7.338 1.00 26.08 230 ASP A O 1
ATOM 1410 N N . GLY A 1 231 ? 62.809 38.137 6.380 1.00 27.15 231 GLY A N 1
ATOM 1411 C CA . GLY A 1 231 ? 63.144 37.222 7.446 1.00 27.78 231 GLY A CA 1
ATOM 1412 C C . GLY A 1 231 ? 63.690 35.916 6.912 1.00 30.38 231 GLY A C 1
ATOM 1413 O O . GLY A 1 231 ? 63.515 35.560 5.745 1.00 25.99 231 GLY A O 1
ATOM 1414 N N . GLY A 1 232 ? 64.365 35.208 7.805 1.00 29.35 232 GLY A N 1
ATOM 1415 C CA . GLY A 1 232 ? 64.738 33.836 7.564 1.00 28.25 232 GLY A CA 1
ATOM 1416 C C . GLY A 1 232 ? 64.684 33.112 8.886 1.00 28.16 232 GLY A C 1
ATOM 1417 O O . GLY A 1 232 ? 65.223 33.606 9.875 1.00 30.42 232 GLY A O 1
ATOM 1418 N N . VAL A 1 233 ? 63.994 31.977 8.944 1.00 29.27 233 VAL A N 1
ATOM 1419 C CA . VAL A 1 233 ? 63.980 31.149 10.144 1.00 27.89 233 VAL A CA 1
ATOM 1420 C C . VAL A 1 233 ? 64.444 29.756 9.766 1.00 31.56 233 VAL A C 1
ATOM 1421 O O . VAL A 1 233 ? 63.805 29.093 8.943 1.00 30.70 233 VAL A O 1
ATOM 1425 N N . ASN A 1 234 ? 65.550 29.312 10.375 1.00 31.47 234 ASN A N 1
ATOM 1426 C CA . ASN A 1 234 ? 66.228 28.082 9.966 1.00 29.00 234 ASN A CA 1
ATOM 1427 C C . ASN A 1 234 ? 66.429 28.052 8.458 1.00 29.93 234 ASN A C 1
ATOM 1428 O O . ASN A 1 234 ? 66.281 27.010 7.819 1.00 37.04 234 ASN A O 1
ATOM 1433 N N . GLY A 1 235 ? 66.727 29.208 7.872 1.00 29.65 235 GLY A N 1
ATOM 1434 C CA . GLY A 1 235 ? 66.899 29.291 6.430 1.00 37.26 235 GLY A CA 1
ATOM 1435 C C . GLY A 1 235 ? 65.625 29.332 5.592 1.00 38.85 235 GLY A C 1
ATOM 1436 O O . GLY A 1 235 ? 65.716 29.474 4.366 1.00 42.19 235 GLY A O 1
ATOM 1437 N N . HIS A 1 236 ? 64.447 29.178 6.186 1.00 36.81 236 HIS A N 1
ATOM 1438 C CA . HIS A 1 236 ? 63.194 29.437 5.469 1.00 33.68 236 HIS A CA 1
ATOM 1439 C C . HIS A 1 236 ? 63.019 30.939 5.311 1.00 31.85 236 HIS A C 1
ATOM 1440 O O . HIS A 1 236 ? 62.726 31.634 6.291 1.00 31.99 236 HIS A O 1
ATOM 1447 N N . LYS A 1 237 ? 63.241 31.443 4.099 1.00 27.91 237 LYS A N 1
ATOM 1448 C CA . LYS A 1 237 ? 63.092 32.863 3.812 1.00 31.08 237 LYS A CA 1
ATOM 1449 C C . LYS A 1 237 ? 61.624 33.260 3.677 1.00 32.03 237 LYS A C 1
ATOM 1450 O O . LYS A 1 237 ? 60.808 32.518 3.121 1.00 29.76 237 LYS A O 1
ATOM 1456 N N . PHE A 1 238 ? 61.292 34.452 4.167 1.00 29.59 238 PHE A N 1
ATOM 1457 C CA . PHE A 1 238 ? 59.933 34.952 3.997 1.00 26.91 238 PHE A CA 1
ATOM 1458 C C . PHE A 1 238 ? 59.955 36.467 4.085 1.00 26.77 238 PHE A C 1
ATOM 1459 O O . PHE A 1 238 ? 60.945 37.078 4.496 1.00 28.44 238 PHE A O 1
ATOM 1467 N N . SER A 1 239 ? 58.841 37.068 3.704 1.00 25.10 239 SER A N 1
ATOM 1468 C CA . SER A 1 239 ? 58.730 38.514 3.721 1.00 26.89 239 SER A CA 1
ATOM 1469 C C . SER A 1 239 ? 57.317 38.891 4.141 1.00 28.02 239 SER A C 1
ATOM 1470 O O . SER A 1 239 ? 56.340 38.252 3.736 1.00 28.65 239 SER A O 1
ATOM 1473 N N . VAL A 1 240 ? 57.210 39.956 4.918 1.00 29.41 240 VAL A N 1
ATOM 1474 C CA . VAL A 1 240 ? 55.927 40.451 5.396 1.00 27.37 240 VAL A CA 1
ATOM 1475 C C . VAL A 1 240 ? 55.826 41.917 5.027 1.00 31.32 240 VAL A C 1
ATOM 1476 O O . VAL A 1 240 ? 56.800 42.671 5.138 1.00 26.30 240 VAL A O 1
ATOM 1480 N N . ARG A 1 241 ? 54.650 42.327 4.603 1.00 24.45 241 ARG A N 1
ATOM 1481 C CA . ARG A 1 241 ? 54.405 43.740 4.418 1.00 29.90 241 ARG A CA 1
ATOM 1482 C C . ARG A 1 241 ? 53.113 44.158 5.095 1.00 24.68 241 ARG A C 1
ATOM 1483 O O . ARG A 1 241 ? 52.106 43.456 5.012 1.00 31.05 241 ARG A O 1
ATOM 1491 N N . GLY A 1 242 ? 53.136 45.310 5.741 1.00 25.94 242 GLY A N 1
ATOM 1492 C CA . GLY A 1 242 ? 51.984 45.786 6.479 1.00 26.49 242 GLY A CA 1
ATOM 1493 C C . GLY A 1 242 ? 51.708 47.235 6.148 1.00 29.40 242 GLY A C 1
ATOM 1494 O O . GLY A 1 242 ? 52.619 48.019 5.888 1.00 25.79 242 GLY A O 1
ATOM 1495 N N . GLU A 1 243 ? 50.423 47.582 6.170 1.00 28.47 243 GLU A N 1
ATOM 1496 C CA . GLU A 1 243 ? 49.981 48.943 5.917 1.00 30.50 243 GLU A CA 1
ATOM 1497 C C . GLU A 1 243 ? 48.930 49.343 6.938 1.00 32.47 243 GLU A C 1
ATOM 1498 O O . GLU A 1 243 ? 48.086 48.528 7.339 1.00 27.25 243 GLU A O 1
ATOM 1504 N N . GLY A 1 244 ? 48.973 50.603 7.348 1.00 30.06 244 GLY A N 1
ATOM 1505 C CA . GLY A 1 244 ? 47.872 51.063 8.166 1.00 26.88 244 GLY A CA 1
ATOM 1506 C C . GLY A 1 244 ? 48.071 52.474 8.648 1.00 30.92 244 GLY A C 1
ATOM 1507 O O . GLY A 1 244 ? 48.622 53.289 7.914 1.00 30.13 244 GLY A O 1
ATOM 1508 N N . GLU A 1 245 ? 47.641 52.774 9.874 1.00 29.11 245 GLU A N 1
ATOM 1509 C CA . GLU A 1 245 ? 47.738 54.135 10.380 1.00 34.25 245 GLU A CA 1
ATOM 1510 C C . GLU A 1 245 ? 47.911 54.157 11.895 1.00 30.61 245 GLU A C 1
ATOM 1511 O O . GLU A 1 245 ? 47.492 53.239 12.611 1.00 31.52 245 GLU A O 1
ATOM 1517 N N . GLY A 1 246 ? 48.538 55.221 12.365 1.00 27.87 246 GLY A N 1
ATOM 1518 C CA . GLY A 1 246 ? 48.734 55.432 13.788 1.00 27.12 246 GLY A CA 1
ATOM 1519 C C . GLY A 1 246 ? 48.246 56.799 14.210 1.00 31.43 246 GLY A C 1
ATOM 1520 O O . GLY A 1 246 ? 48.418 57.791 13.497 1.00 32.60 246 GLY A O 1
ATOM 1521 N N . ASP A 1 247 ? 47.649 56.848 15.390 1.00 29.83 247 ASP A N 1
ATOM 1522 C CA . ASP A 1 247 ? 46.967 58.024 15.905 1.00 28.43 247 ASP A CA 1
ATOM 1523 C C . ASP A 1 247 ? 47.449 58.138 17.341 1.00 30.56 247 ASP A C 1
ATOM 1524 O O . ASP A 1 247 ? 46.809 57.611 18.258 1.00 30.36 247 ASP A O 1
ATOM 1529 N N . ALA A 1 248 ? 48.588 58.812 17.529 1.00 31.71 248 ALA A N 1
ATOM 1530 C CA . ALA A 1 248 ? 49.245 58.792 18.832 1.00 31.60 248 ALA A CA 1
ATOM 1531 C C . ALA A 1 248 ? 48.427 59.528 19.880 1.00 32.95 248 ALA A C 1
ATOM 1532 O O . ALA A 1 248 ? 48.475 59.165 21.062 1.00 31.28 248 ALA A O 1
ATOM 1534 N N . THR A 1 249 ? 47.686 60.565 19.467 1.00 30.69 249 THR A N 1
ATOM 1535 C CA . THR A 1 249 ? 46.767 61.252 20.375 1.00 36.35 249 THR A CA 1
ATOM 1536 C C . THR A 1 249 ? 45.884 60.266 21.139 1.00 33.69 249 THR A C 1
ATOM 1537 O O . THR A 1 249 ? 45.693 60.403 22.351 1.00 37.27 249 THR A O 1
ATOM 1541 N N . ASN A 1 250 ? 45.355 59.256 20.451 1.00 31.66 250 ASN A N 1
ATOM 1542 C CA . ASN A 1 250 ? 44.563 58.205 21.075 1.00 35.86 250 ASN A CA 1
ATOM 1543 C C . ASN A 1 250 ? 45.377 56.944 21.347 1.00 37.12 250 ASN A C 1
ATOM 1544 O O . ASN A 1 250 ? 44.800 55.924 21.741 1.00 34.93 250 ASN A O 1
ATOM 1549 N N . GLY A 1 251 ? 46.700 56.994 21.149 1.00 33.31 251 GLY A N 1
ATOM 1550 C CA . GLY A 1 251 ? 47.551 55.833 21.307 1.00 29.22 251 GLY A CA 1
ATOM 1551 C C . GLY A 1 251 ? 47.084 54.634 20.495 1.00 33.58 251 GLY A C 1
ATOM 1552 O O . GLY A 1 251 ? 47.240 53.498 20.942 1.00 32.06 251 GLY A O 1
ATOM 1553 N N . LYS A 1 252 ? 46.507 54.871 19.311 1.00 30.04 252 LYS A N 1
ATOM 1554 C CA . LYS A 1 252 ? 45.820 53.837 18.550 1.00 30.19 252 LYS A CA 1
ATOM 1555 C C . LYS A 1 252 ? 46.598 53.470 17.288 1.00 29.73 252 LYS A C 1
ATOM 1556 O O . LYS A 1 252 ? 47.099 54.348 16.586 1.00 29.51 252 LYS A O 1
ATOM 1562 N N . LEU A 1 253 ? 46.699 52.176 16.990 1.00 26.91 253 LEU A N 1
ATOM 1563 C CA . LEU A 1 253 ? 47.327 51.723 15.752 1.00 32.57 253 LEU A CA 1
ATOM 1564 C C . LEU A 1 253 ? 46.452 50.686 15.066 1.00 29.12 253 LEU A C 1
ATOM 1565 O O . LEU A 1 253 ? 45.920 49.782 15.722 1.00 28.34 253 LEU A O 1
ATOM 1570 N N . THR A 1 254 ? 46.339 50.783 13.743 1.00 25.37 254 THR A N 1
ATOM 1571 C CA . THR A 1 254 ? 45.556 49.802 12.999 1.00 29.10 254 THR A CA 1
ATOM 1572 C C . THR A 1 254 ? 46.352 49.389 11.782 1.00 26.73 254 THR A C 1
ATOM 1573 O O . THR A 1 254 ? 46.744 50.244 10.985 1.00 29.81 254 THR A O 1
ATOM 1577 N N . LEU A 1 255 ? 46.575 48.086 11.623 1.00 27.47 255 LEU A N 1
ATOM 1578 C CA . LEU A 1 255 ? 47.413 47.617 10.535 1.00 25.21 255 LEU A CA 1
ATOM 1579 C C . LEU A 1 255 ? 46.907 46.298 9.995 1.00 24.74 255 LEU A C 1
ATOM 1580 O O . LEU A 1 255 ? 46.325 45.489 10.719 1.00 25.11 255 LEU A O 1
ATOM 1585 N N . LYS A 1 256 ? 47.148 46.089 8.706 1.00 25.02 256 LYS A N 1
ATOM 1586 C CA . LYS A 1 256 ? 46.970 44.789 8.079 1.00 28.03 256 LYS A CA 1
ATOM 1587 C C . LYS A 1 256 ? 48.306 44.334 7.512 1.00 24.69 256 LYS A C 1
ATOM 1588 O O . LYS A 1 256 ? 48.993 45.118 6.851 1.00 29.69 256 LYS A O 1
ATOM 1594 N N . PHE A 1 257 ? 48.679 43.078 7.791 1.00 25.03 257 PHE A N 1
ATOM 1595 C CA . PHE A 1 257 ? 49.929 42.487 7.340 1.00 24.92 257 PHE A CA 1
ATOM 1596 C C . PHE A 1 257 ? 49.638 41.289 6.444 1.00 25.65 257 PHE A C 1
ATOM 1597 O O . PHE A 1 257 ? 48.770 40.465 6.749 1.00 25.22 257 PHE A O 1
ATOM 1605 N N . ILE A 1 258 ? 50.408 41.157 5.380 1.00 23.67 258 ILE A N 1
ATOM 1606 C CA . ILE A 1 258 ? 50.328 40.005 4.497 1.00 24.88 258 ILE A CA 1
ATOM 1607 C C . ILE A 1 258 ? 51.720 39.409 4.354 1.00 23.93 258 ILE A C 1
ATOM 1608 O O . ILE A 1 258 ? 52.725 40.124 4.324 1.00 25.47 258 ILE A O 1
ATOM 1613 N N . CYS A 1 259 ? 51.784 38.097 4.225 1.00 24.60 259 CYS A N 1
ATOM 1614 C CA . CYS A 1 259 ? 53.044 37.467 3.878 1.00 23.98 259 CYS A CA 1
ATOM 1615 C C . CYS A 1 259 ? 53.136 37.492 2.358 1.00 27.78 259 CYS A C 1
ATOM 1616 O O . CYS A 1 259 ? 52.275 36.927 1.680 1.00 28.53 259 CYS A O 1
ATOM 1619 N N . THR A 1 260 ? 54.141 38.182 1.817 1.00 26.51 260 THR A N 1
ATOM 1620 C CA . THR A 1 260 ? 54.203 38.338 0.367 1.00 30.68 260 THR A CA 1
ATOM 1621 C C . THR A 1 260 ? 54.917 37.189 -0.321 1.00 32.95 260 THR A C 1
ATOM 1622 O O . THR A 1 260 ? 55.057 37.217 -1.548 1.00 32.93 260 THR A O 1
ATOM 1626 N N . THR A 1 261 ? 55.350 36.167 0.426 1.00 28.41 261 THR A N 1
ATOM 1627 C CA . THR A 1 261 ? 56.070 35.051 -0.177 1.00 28.74 261 THR A CA 1
ATOM 1628 C C . THR A 1 261 ? 55.307 33.743 -0.061 1.00 30.87 261 THR A C 1
ATOM 1629 O O . THR A 1 261 ? 55.913 32.680 -0.189 1.00 33.59 261 THR A O 1
ATOM 1633 N N . GLY A 1 262 ? 54.003 33.787 0.221 1.00 33.54 262 GLY A N 1
ATOM 1634 C CA . GLY A 1 262 ? 53.240 32.555 0.387 1.00 28.93 262 GLY A CA 1
ATOM 1635 C C . GLY A 1 262 ? 52.814 32.297 1.824 1.00 31.15 262 GLY A C 1
ATOM 1636 O O . GLY A 1 262 ? 52.258 33.179 2.483 1.00 32.58 262 GLY A O 1
ATOM 1637 N N . LYS A 1 263 ? 53.065 31.096 2.326 1.00 31.39 263 LYS A N 1
ATOM 1638 C CA . LYS A 1 263 ? 52.742 30.769 3.708 1.00 35.82 263 LYS A CA 1
ATOM 1639 C C . LYS A 1 263 ? 53.800 31.351 4.645 1.00 33.82 263 LYS A C 1
ATOM 1640 O O . LYS A 1 263 ? 54.997 31.207 4.394 1.00 36.13 263 LYS A O 1
ATOM 1646 N N . LEU A 1 264 ? 53.362 31.997 5.726 1.00 26.14 264 LEU A N 1
ATOM 1647 C CA . LEU A 1 264 ? 54.297 32.409 6.770 1.00 29.79 264 LEU A CA 1
ATOM 1648 C C . LEU A 1 264 ? 54.838 31.159 7.459 1.00 28.66 264 LEU A C 1
ATOM 1649 O O . LEU A 1 264 ? 54.047 30.302 7.857 1.00 29.11 264 LEU A O 1
ATOM 1654 N N . PRO A 1 265 ? 56.161 30.996 7.595 1.00 28.97 265 PRO A N 1
ATOM 1655 C CA . PRO A 1 265 ? 56.695 29.768 8.205 1.00 27.44 265 PRO A CA 1
ATOM 1656 C C . PRO A 1 265 ? 56.724 29.774 9.730 1.00 25.93 265 PRO A C 1
ATOM 1657 O O . PRO A 1 265 ? 57.114 28.763 10.332 1.00 25.44 265 PRO A O 1
ATOM 1661 N N . VAL A 1 266 ? 56.343 30.876 10.366 1.00 24.81 266 VAL A N 1
ATOM 1662 C CA . VAL A 1 266 ? 56.207 30.947 11.820 1.00 25.00 266 VAL A CA 1
ATOM 1663 C C . VAL A 1 266 ? 54.808 31.476 12.125 1.00 26.49 266 VAL A C 1
ATOM 1664 O O . VAL A 1 266 ? 54.129 32.007 11.231 1.00 24.84 266 VAL A O 1
ATOM 1668 N N . PRO A 1 267 ? 54.334 31.322 13.367 1.00 26.25 267 PRO A N 1
ATOM 1669 C CA . PRO A 1 267 ? 53.006 31.855 13.705 1.00 24.78 267 PRO A CA 1
ATOM 1670 C C . PRO A 1 267 ? 52.998 33.378 13.750 1.00 26.77 267 PRO A C 1
ATOM 1671 O O . PRO A 1 267 ? 53.931 34.008 14.258 1.00 26.86 267 PRO A O 1
ATOM 1675 N N . TRP A 1 268 ? 51.910 33.962 13.246 1.00 20.97 268 TRP A N 1
ATOM 1676 C CA . TRP A 1 268 ? 51.758 35.416 13.260 1.00 26.51 268 TRP A CA 1
ATOM 1677 C C . TRP A 1 268 ? 51.925 36.038 14.640 1.00 24.27 268 TRP A C 1
ATOM 1678 O O . TRP A 1 268 ? 52.544 37.114 14.723 1.00 22.82 268 TRP A O 1
ATOM 1689 N N . PRO A 1 269 ? 51.396 35.469 15.735 1.00 23.94 269 PRO A N 1
ATOM 1690 C CA . PRO A 1 269 ? 51.584 36.121 17.041 1.00 22.69 269 PRO A CA 1
ATOM 1691 C C . PRO A 1 269 ? 53.033 36.333 17.420 1.00 22.31 269 PRO A C 1
ATOM 1692 O O . PRO A 1 269 ? 53.321 37.305 18.133 1.00 27.20 269 PRO A O 1
ATOM 1696 N N . THR A 1 270 ? 53.955 35.454 16.997 1.0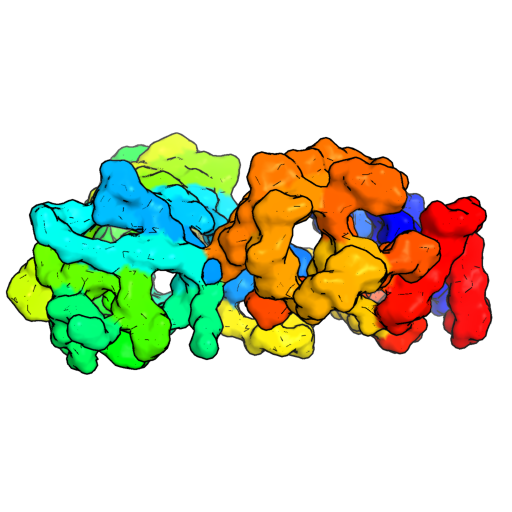0 24.89 270 THR A N 1
ATOM 1697 C CA . THR A 1 270 ? 55.366 35.629 17.355 1.00 24.34 270 THR A CA 1
ATOM 1698 C C . THR A 1 270 ? 56.008 36.803 16.628 1.00 23.29 270 THR A C 1
ATOM 1699 O O . THR A 1 270 ? 57.152 37.147 16.940 1.00 28.77 270 THR A O 1
ATOM 1703 N N . LEU A 1 271 ? 55.314 37.437 15.681 1.00 22.66 271 LEU A N 1
ATOM 1704 C CA . LEU A 1 271 ? 55.875 38.571 14.951 1.00 22.13 271 LEU A CA 1
ATOM 1705 C C . LEU A 1 271 ? 55.283 39.912 15.388 1.00 22.26 271 LEU A C 1
ATOM 1706 O O . LEU A 1 271 ? 55.739 40.959 14.923 1.00 21.96 271 LEU A O 1
ATOM 1711 N N . VAL A 1 272 ? 54.290 39.904 16.282 1.00 19.67 272 VAL A N 1
ATOM 1712 C CA . VAL A 1 272 ? 53.602 41.135 16.664 1.00 22.78 272 VAL A CA 1
ATOM 1713 C C . VAL A 1 272 ? 54.579 42.151 17.251 1.00 23.84 272 VAL A C 1
ATOM 1714 O O . VAL A 1 272 ? 54.670 43.298 16.781 1.00 25.79 272 VAL A O 1
ATOM 1718 N N . THR A 1 273 ? 55.338 41.751 18.279 1.00 22.52 273 THR A N 1
ATOM 1719 C CA . THR A 1 273 ? 56.257 42.703 18.905 1.00 23.97 273 THR A CA 1
ATOM 1720 C C . THR A 1 273 ? 57.291 43.215 17.912 1.00 22.19 273 THR A C 1
ATOM 1721 O O . THR A 1 273 ? 57.761 44.347 18.041 1.00 23.74 273 THR A O 1
ATOM 1725 N N . THR A 1 274 ? 57.671 42.401 16.919 1.00 22.32 274 THR A N 1
ATOM 1726 C CA . THR A 1 274 ? 58.627 42.8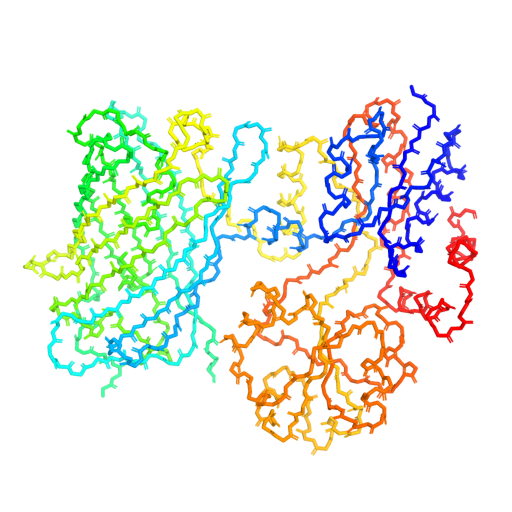79 15.922 1.00 18.59 274 THR A CA 1
ATOM 1727 C C . THR A 1 274 ? 57.972 43.860 14.943 1.00 23.09 274 THR A C 1
ATOM 1728 O O . THR A 1 274 ? 58.557 44.903 14.607 1.00 22.88 274 THR A O 1
ATOM 1732 N N . LEU A 1 275 ? 56.755 43.550 14.484 1.00 23.26 275 LEU A N 1
ATOM 1733 C CA . LEU A 1 275 ? 56.058 44.363 13.480 1.00 21.85 275 LEU A CA 1
ATOM 1734 C C . LEU A 1 275 ? 55.587 45.669 14.077 1.00 24.96 275 LEU A C 1
ATOM 1735 O O . LEU A 1 275 ? 55.578 46.707 13.400 1.00 25.69 275 LEU A O 1
ATOM 1762 N N . VAL A 1 277 ? 56.402 49.850 16.654 1.00 26.90 279 VAL A N 1
ATOM 1763 C CA . VAL A 1 277 ? 56.437 51.296 16.397 1.00 23.61 279 VAL A CA 1
ATOM 1764 C C . VAL A 1 277 ? 55.987 52.049 17.648 1.00 27.71 279 VAL A C 1
ATOM 1765 O O . VAL A 1 277 ? 54.930 52.692 17.685 1.00 24.54 279 VAL A O 1
ATOM 1769 N N . GLN A 1 278 ? 56.819 51.962 18.686 1.00 25.70 280 GLN A N 1
ATOM 1770 C CA . GLN A 1 278 ? 56.455 52.522 19.975 1.00 24.56 280 GLN A CA 1
ATOM 1771 C C . GLN A 1 278 ? 56.383 54.040 19.952 1.00 28.75 280 GLN A C 1
ATOM 1772 O O . GLN A 1 278 ? 55.918 54.635 20.932 1.00 28.80 280 GLN A O 1
ATOM 1778 N N . CYS A 1 279 ? 56.764 54.685 18.850 1.00 24.05 281 CYS A N 1
ATOM 1779 C CA . CYS A 1 279 ? 56.518 56.117 18.747 1.00 29.99 281 CYS A CA 1
ATOM 1780 C C . CYS A 1 279 ? 55.026 56.471 18.725 1.00 27.73 281 CYS A C 1
ATOM 1781 O O . CYS A 1 279 ? 54.699 57.663 18.777 1.00 27.51 281 CYS A O 1
ATOM 1784 N N . PHE A 1 280 ? 54.115 55.500 18.602 1.00 23.54 282 PHE A N 1
ATOM 1785 C CA . PHE A 1 280 ? 52.693 55.831 18.587 1.00 28.63 282 PHE A CA 1
ATOM 1786 C C . PHE A 1 280 ? 52.032 55.692 19.957 1.00 32.34 282 PHE A C 1
ATOM 1787 O O . PHE A 1 280 ? 50.812 55.846 20.059 1.00 32.34 282 PHE A O 1
ATOM 1795 N N . SER A 1 281 ? 52.812 55.457 21.012 1.00 27.16 283 SER A N 1
ATOM 1796 C CA . SER A 1 281 ? 52.278 55.439 22.367 1.00 28.60 283 SER A CA 1
ATOM 1797 C C . SER A 1 281 ? 51.645 56.776 22.722 1.00 30.06 283 SER A C 1
ATOM 1798 O O . SER A 1 281 ? 52.126 57.835 22.315 1.00 27.81 283 SER A O 1
ATOM 1801 N N . ARG A 1 282 ? 50.580 56.742 23.516 1.00 28.93 284 ARG A N 1
ATOM 1802 C CA . ARG A 1 282 ? 50.075 57.967 24.126 1.00 29.03 284 ARG A CA 1
ATOM 1803 C C . ARG A 1 282 ? 50.866 58.198 25.406 1.00 30.91 284 ARG A C 1
ATOM 1804 O O . ARG A 1 282 ? 50.745 57.427 26.368 1.00 31.50 284 ARG A O 1
ATOM 1812 N N . TYR A 1 283 ? 51.666 59.247 25.417 1.00 28.01 285 TYR A N 1
ATOM 1813 C CA . TYR A 1 283 ? 52.258 59.734 26.662 1.00 31.90 285 TYR A CA 1
ATOM 1814 C C . TYR A 1 283 ? 51.351 60.803 27.259 1.00 31.75 285 TYR A C 1
ATOM 1815 O O . TYR A 1 283 ? 51.001 61.757 26.562 1.00 31.76 285 TYR A O 1
ATOM 1824 N N . PRO A 1 284 ? 50.930 60.681 28.518 1.00 32.74 286 PRO A N 1
ATOM 1825 C CA . PRO A 1 284 ? 50.166 61.772 29.133 1.00 34.80 286 PRO A CA 1
ATOM 1826 C C . PRO A 1 284 ? 51.016 63.031 29.238 1.00 34.50 286 PRO A C 1
ATOM 1827 O O . PRO A 1 284 ? 52.245 62.985 29.183 1.00 35.66 286 PRO A O 1
ATOM 1831 N N . ASP A 1 285 ? 50.334 64.176 29.327 1.00 36.89 287 ASP A N 1
ATOM 1832 C CA . ASP A 1 285 ? 51.012 65.472 29.306 1.00 38.67 287 ASP A CA 1
ATOM 1833 C C . ASP A 1 285 ? 52.196 65.513 30.267 1.00 38.99 287 ASP A C 1
ATOM 1834 O O . ASP A 1 285 ? 53.326 65.838 29.872 1.00 39.67 287 ASP A O 1
ATOM 1839 N N . HIS A 1 286 ? 51.973 65.121 31.521 1.00 32.45 288 HIS A N 1
ATOM 1840 C CA . HIS A 1 286 ? 53.043 65.219 32.505 1.00 34.35 288 HIS A CA 1
ATOM 1841 C C . HIS A 1 286 ? 54.164 64.232 32.250 1.00 36.36 288 HIS A C 1
ATOM 1842 O O . HIS A 1 286 ? 55.135 64.219 33.010 1.00 35.01 288 HIS A O 1
ATOM 1849 N N . MET A 1 287 ? 54.078 63.422 31.197 1.00 32.02 289 MET A N 1
ATOM 1850 C CA . MET A 1 287 ? 55.136 62.477 30.899 1.00 35.49 289 MET A CA 1
ATOM 1851 C C . MET A 1 287 ? 55.755 62.706 29.538 1.00 35.53 289 MET A C 1
ATOM 1852 O O . MET A 1 287 ? 56.614 61.913 29.137 1.00 32.66 289 MET A O 1
ATOM 1857 N N . LYS A 1 288 ? 55.344 63.747 28.806 1.00 32.36 290 LYS A N 1
ATOM 1858 C CA . LYS A 1 288 ? 55.850 63.866 27.443 1.00 35.49 290 LYS A CA 1
ATOM 1859 C C . LYS A 1 288 ? 57.364 64.104 27.393 1.00 34.24 290 LYS A C 1
ATOM 1860 O O . LYS A 1 288 ? 57.980 63.868 26.346 1.00 34.12 290 LYS A O 1
ATOM 1866 N N . GLN A 1 289 ? 57.995 64.490 28.506 1.00 29.54 291 GLN A N 1
ATOM 1867 C CA . GLN A 1 289 ? 59.453 64.594 28.532 1.00 34.63 291 GLN A CA 1
ATOM 1868 C C . GLN A 1 289 ? 60.155 63.239 28.593 1.00 35.81 291 GLN A C 1
ATOM 1869 O O . GLN A 1 289 ? 61.392 63.202 28.577 1.00 34.73 291 GLN A O 1
ATOM 1875 N N . HIS A 1 290 ? 59.414 62.130 28.654 1.00 29.66 292 HIS A N 1
ATOM 1876 C CA . HIS A 1 290 ? 59.996 60.796 28.713 1.00 28.56 292 HIS A CA 1
ATOM 1877 C C . HIS A 1 290 ? 59.815 60.024 27.408 1.00 30.04 292 HIS A C 1
ATOM 1878 O O . HIS A 1 290 ? 60.149 58.841 27.351 1.00 28.86 292 HIS A O 1
ATOM 1885 N N . ASP A 1 291 ? 59.337 60.682 26.350 1.00 27.00 293 ASP A N 1
ATOM 1886 C CA . ASP A 1 291 ? 59.054 60.044 25.065 1.00 27.34 293 ASP A CA 1
ATOM 1887 C C . ASP A 1 291 ? 60.294 60.130 24.176 1.00 27.29 293 ASP A C 1
ATOM 1888 O O . ASP A 1 291 ? 60.441 61.019 23.342 1.00 27.63 293 ASP A O 1
ATOM 1893 N N . PHE A 1 292 ? 61.215 59.178 24.373 1.00 28.49 294 PHE A N 1
ATOM 1894 C CA . PHE A 1 292 ? 62.362 59.055 23.472 1.00 26.75 294 PHE A CA 1
ATOM 1895 C C . PHE A 1 292 ? 61.914 58.855 22.027 1.00 28.84 294 PHE A C 1
ATOM 1896 O O . PHE A 1 292 ? 62.457 59.480 21.102 1.00 27.47 294 PHE A O 1
ATOM 1904 N N . PHE A 1 293 ? 60.923 57.982 21.818 1.00 25.07 295 PHE A N 1
ATOM 1905 C CA . PHE A 1 293 ? 60.605 57.495 20.479 1.00 28.73 295 PHE A CA 1
ATOM 1906 C C . PHE A 1 293 ? 60.231 58.636 19.538 1.00 29.95 295 PHE A C 1
ATOM 1907 O O . PHE A 1 293 ? 60.720 58.700 18.407 1.00 28.21 295 PHE A O 1
ATOM 1915 N N . LYS A 1 294 ? 59.363 59.552 19.988 1.00 28.19 296 LYS A N 1
ATOM 1916 C CA . LYS A 1 294 ? 58.981 60.666 19.124 1.00 28.65 296 LYS A CA 1
ATOM 1917 C C . LYS A 1 294 ? 60.093 61.702 19.018 1.00 31.10 296 LYS A C 1
ATOM 1918 O O . LYS A 1 294 ? 60.223 62.353 17.973 1.00 28.80 296 LYS A O 1
ATOM 1924 N N . SER A 1 295 ? 60.916 61.866 20.069 1.00 29.43 297 SER A N 1
ATOM 1925 C CA . SER A 1 295 ? 61.976 62.874 20.006 1.00 31.06 297 SER A CA 1
ATOM 1926 C C . SER A 1 295 ? 63.067 62.524 18.993 1.00 29.93 297 SER A C 1
ATOM 1927 O O . SER A 1 295 ? 63.764 63.432 18.528 1.00 30.76 297 SER A O 1
ATOM 1930 N N . ALA A 1 296 ? 63.218 61.249 18.623 1.00 27.51 298 ALA A N 1
ATOM 1931 C CA . ALA A 1 296 ? 64.188 60.866 17.595 1.00 27.04 298 ALA A CA 1
ATOM 1932 C C . ALA A 1 296 ? 63.698 61.139 16.177 1.00 27.25 298 ALA A C 1
ATOM 1933 O O . ALA A 1 296 ? 64.475 60.980 15.223 1.00 32.30 298 ALA A O 1
ATOM 1935 N N . MET A 1 297 ? 62.468 61.547 16.016 1.00 29.09 299 MET A N 1
ATOM 1936 C CA . MET A 1 297 ? 61.846 61.744 14.710 1.00 28.19 299 MET A CA 1
ATOM 1937 C C . MET A 1 297 ? 62.088 63.162 14.189 1.00 30.25 299 MET A C 1
ATOM 1938 O O . MET A 1 297 ? 62.201 64.110 14.978 1.00 31.89 299 MET A O 1
ATOM 1943 N N . PRO A 1 298 ? 62.147 63.367 12.857 1.00 33.82 300 PRO A N 1
ATOM 1944 C CA . PRO A 1 298 ? 61.870 62.402 11.786 1.00 32.02 300 PRO A CA 1
ATOM 1945 C C . PRO A 1 298 ? 63.020 61.437 11.414 1.00 32.29 300 PRO A C 1
ATOM 1946 O O . PRO A 1 298 ? 62.732 60.457 10.704 1.00 26.87 300 PRO A O 1
ATOM 1950 N N . GLU A 1 299 ? 64.263 61.712 11.844 1.00 25.97 301 GLU A N 1
ATOM 1951 C CA . GLU A 1 299 ? 65.403 60.874 11.449 1.00 30.76 301 GLU A CA 1
ATOM 1952 C C . GLU A 1 299 ? 65.231 59.427 11.911 1.00 28.24 301 GLU A C 1
ATOM 1953 O O . GLU A 1 299 ? 65.648 58.491 11.217 1.00 29.27 301 GLU A O 1
ATOM 1959 N N . GLY A 1 300 ? 64.653 59.221 13.087 1.00 25.16 302 GLY A N 1
ATOM 1960 C CA . GLY A 1 300 ? 64.227 57.890 13.484 1.00 26.28 302 GLY A CA 1
ATOM 1961 C C . GLY A 1 300 ? 65.162 57.231 14.478 1.00 25.02 302 GLY A C 1
ATOM 1962 O O . GLY A 1 300 ? 66.077 57.842 15.034 1.00 26.21 302 GLY A O 1
ATOM 1963 N N . TYR A 1 301 ? 64.902 55.945 14.720 1.00 23.13 303 TYR A N 1
ATOM 1964 C CA . TYR A 1 301 ? 65.756 55.166 15.598 1.00 26.44 303 TYR A CA 1
ATOM 1965 C C . TYR A 1 301 ? 65.920 53.756 15.052 1.00 25.60 303 TYR A C 1
ATOM 1966 O O . TYR A 1 301 ? 65.087 53.257 14.290 1.00 26.02 303 TYR A O 1
ATOM 1975 N N . VAL A 1 302 ? 67.018 53.139 15.417 1.00 24.71 304 VAL A N 1
ATOM 1976 C CA . VAL A 1 302 ? 67.234 51.717 15.199 1.00 24.55 304 VAL A CA 1
ATOM 1977 C C . VAL A 1 302 ? 66.687 50.978 16.408 1.00 26.17 304 VAL A C 1
ATOM 1978 O O . VAL A 1 302 ? 66.870 51.410 17.552 1.00 27.11 304 VAL A O 1
ATOM 1982 N N . GLN A 1 303 ? 65.973 49.888 16.156 1.00 24.42 305 GLN A N 1
ATOM 1983 C CA . GLN A 1 303 ? 65.423 49.044 17.209 1.00 25.52 305 GLN A CA 1
ATOM 1984 C C . GLN A 1 303 ? 65.941 47.633 17.005 1.00 26.67 305 GLN A C 1
ATOM 1985 O O . GLN A 1 303 ? 65.669 47.020 15.963 1.00 27.51 305 GLN A O 1
ATOM 1991 N N . GLU A 1 304 ? 66.650 47.101 17.999 1.00 24.92 306 GLU A N 1
ATOM 1992 C CA . GLU A 1 304 ? 67.222 45.760 17.922 1.00 25.28 306 GLU A CA 1
ATOM 1993 C C . GLU A 1 304 ? 66.670 44.893 19.043 1.00 29.82 306 GLU A C 1
ATOM 1994 O O . GLU A 1 304 ? 66.580 45.329 20.200 1.00 24.59 306 GLU A O 1
ATOM 2000 N N . ARG A 1 305 ? 66.330 43.650 18.706 1.00 27.12 307 ARG A N 1
ATOM 2001 C CA . ARG A 1 305 ? 65.856 42.731 19.727 1.00 27.42 307 ARG A CA 1
ATOM 2002 C C . ARG A 1 305 ? 66.530 41.377 19.594 1.00 27.01 307 ARG A C 1
ATOM 2003 O O . ARG A 1 305 ? 66.914 40.941 18.501 1.00 23.54 307 ARG A O 1
ATOM 2011 N N . THR A 1 306 ? 66.636 40.719 20.738 1.00 25.56 308 THR A N 1
ATOM 2012 C CA . THR A 1 306 ? 66.826 39.281 20.846 1.00 24.25 308 THR A CA 1
ATOM 2013 C C . THR A 1 306 ? 65.568 38.692 21.479 1.00 25.13 308 THR A C 1
ATOM 2014 O O . THR A 1 306 ? 65.130 39.160 22.529 1.00 24.65 308 THR A O 1
ATOM 2018 N N . ILE A 1 307 ? 64.983 37.676 20.851 1.00 26.23 309 ILE A N 1
ATOM 2019 C CA . ILE A 1 307 ? 63.775 37.023 21.363 1.00 26.14 309 ILE A CA 1
ATOM 2020 C C . ILE A 1 307 ? 64.073 35.535 21.503 1.00 25.92 309 ILE A C 1
ATOM 2021 O O . ILE A 1 307 ? 64.217 34.819 20.502 1.00 26.83 309 ILE A O 1
ATOM 2026 N N . SER A 1 308 ? 64.171 35.073 22.735 1.00 22.95 310 SER A N 1
ATOM 2027 C CA . SER A 1 308 ? 64.531 33.692 23.031 1.00 26.48 310 SER A CA 1
ATOM 2028 C C . SER A 1 308 ? 63.280 32.911 23.431 1.00 26.79 310 SER A C 1
ATOM 2029 O O . SER A 1 308 ? 62.668 33.194 24.466 1.00 25.30 310 SER A O 1
ATOM 2032 N N . PHE A 1 309 ? 62.890 31.946 22.599 1.00 27.35 311 PHE A N 1
ATOM 2033 C CA . PHE A 1 309 ? 61.761 31.079 22.896 1.00 26.87 311 PHE A CA 1
ATOM 2034 C C . PHE A 1 309 ? 62.248 29.942 23.789 1.00 28.68 311 PHE A C 1
ATOM 2035 O O . PHE A 1 309 ? 63.163 29.200 23.418 1.00 27.45 311 PHE A O 1
ATOM 2043 N N . LYS A 1 310 ? 61.648 29.830 24.965 1.00 24.76 312 LYS A N 1
ATOM 2044 C CA . LYS A 1 310 ? 61.976 28.776 25.912 1.00 27.62 312 LYS A CA 1
ATOM 2045 C C . LYS A 1 310 ? 61.885 27.420 25.231 1.00 31.05 312 LYS A C 1
ATOM 2046 O O . LYS A 1 310 ? 60.891 27.117 24.558 1.00 29.66 312 LYS A O 1
ATOM 2052 N N . ASP A 1 311 ? 62.972 26.647 25.334 1.00 30.67 313 ASP A N 1
ATOM 2053 C CA . ASP A 1 311 ? 63.114 25.314 24.735 1.00 33.56 313 ASP A CA 1
ATOM 2054 C C . ASP A 1 311 ? 62.978 25.314 23.221 1.00 32.30 313 ASP A C 1
ATOM 2055 O O . ASP A 1 311 ? 62.627 24.296 22.636 1.00 28.01 313 ASP A O 1
ATOM 2060 N N . ASP A 1 312 ? 63.244 26.431 22.563 1.00 33.41 314 ASP A N 1
ATOM 2061 C CA . ASP A 1 312 ? 63.199 26.477 21.107 1.00 28.15 314 ASP A CA 1
ATOM 2062 C C . ASP A 1 312 ? 64.216 27.519 20.651 1.00 28.23 314 ASP A C 1
ATOM 2063 O O . ASP A 1 312 ? 65.153 27.850 21.385 1.00 27.83 314 ASP A O 1
ATOM 2068 N N . GLY A 1 313 ? 64.059 28.021 19.428 1.00 29.94 315 GLY A N 1
ATOM 2069 C CA . GLY A 1 313 ? 65.083 28.842 18.805 1.00 27.72 315 GLY A CA 1
ATOM 2070 C C . GLY A 1 313 ? 65.069 30.291 19.266 1.00 24.77 315 GLY A C 1
ATOM 2071 O O . GLY A 1 313 ? 64.411 30.670 20.237 1.00 24.34 315 GLY A O 1
ATOM 2072 N N . THR A 1 314 ? 65.828 31.116 18.531 1.00 24.85 316 THR A N 1
ATOM 2073 C CA . THR A 1 314 ? 66.013 32.533 18.831 1.00 24.78 316 THR A CA 1
ATOM 2074 C C . THR A 1 314 ? 65.736 33.381 17.596 1.00 24.10 316 THR A C 1
ATOM 2075 O O . THR A 1 314 ? 66.228 33.065 16.508 1.00 27.41 316 THR A O 1
ATOM 2079 N N . TYR A 1 315 ? 64.979 34.471 17.765 1.00 23.04 317 TYR A N 1
ATOM 2080 C CA . TYR A 1 315 ? 64.935 35.547 16.770 1.00 28.21 317 TYR A CA 1
ATOM 2081 C C . TYR A 1 315 ? 65.957 36.619 17.128 1.00 27.25 317 TYR A C 1
ATOM 2082 O O . TYR A 1 315 ? 66.037 37.060 18.280 1.00 27.61 317 TYR A O 1
ATOM 2091 N N . LYS A 1 316 ? 66.672 37.109 16.133 1.00 26.09 318 LYS A N 1
ATOM 2092 C CA . LYS A 1 316 ? 67.332 38.398 16.264 1.00 27.31 318 LYS A CA 1
ATOM 2093 C C . LYS A 1 316 ? 66.725 39.340 15.240 1.00 25.50 318 LYS A C 1
ATOM 2094 O O . LYS A 1 316 ? 66.498 38.948 14.093 1.00 26.22 318 LYS A O 1
ATOM 2100 N N . THR A 1 317 ? 66.409 40.561 15.664 1.00 23.50 319 THR A N 1
ATOM 2101 C CA . THR A 1 317 ? 65.789 41.519 14.759 1.00 27.68 319 THR A CA 1
ATOM 2102 C C . THR A 1 317 ? 66.539 42.840 14.794 1.00 28.94 319 THR A C 1
ATOM 2103 O O . THR A 1 317 ? 67.045 43.272 15.842 1.00 23.60 319 THR A O 1
ATOM 2107 N N . ARG A 1 318 ? 66.582 43.486 13.629 1.00 24.23 320 ARG A N 1
ATOM 2108 C CA . ARG A 1 318 ? 67.127 44.833 13.503 1.00 25.14 320 ARG A CA 1
ATOM 2109 C C . ARG A 1 318 ? 66.172 45.640 12.635 1.00 25.62 320 ARG A C 1
ATOM 2110 O O . ARG A 1 318 ? 65.876 45.239 11.508 1.00 25.50 320 ARG A O 1
ATOM 2118 N N . ALA A 1 319 ? 65.701 46.778 13.142 1.00 24.45 321 ALA A N 1
ATOM 2119 C CA . ALA A 1 319 ? 64.700 47.573 12.448 1.00 23.54 321 ALA A CA 1
ATOM 2120 C C . ALA A 1 319 ? 65.087 49.041 12.467 1.00 25.33 321 ALA A C 1
ATOM 2121 O O . ALA A 1 319 ? 65.722 49.527 13.408 1.00 24.65 321 ALA A O 1
ATOM 2123 N N . GLU A 1 320 ? 64.711 49.736 11.405 1.00 23.04 322 GLU A N 1
ATOM 2124 C CA . GLU A 1 320 ? 64.792 51.187 11.344 1.00 26.81 322 GLU A CA 1
ATOM 2125 C C . GLU A 1 320 ? 63.388 51.765 11.312 1.00 27.86 322 GLU A C 1
ATOM 2126 O O . GLU A 1 320 ? 62.575 51.372 10.464 1.00 23.71 322 GLU A O 1
ATOM 2132 N N . VAL A 1 321 ? 63.116 52.696 12.228 1.00 25.35 323 VAL A N 1
ATOM 2133 C CA . VAL A 1 321 ? 61.807 53.336 12.365 1.00 26.51 323 VAL A CA 1
ATOM 2134 C C . VAL A 1 321 ? 62.026 54.825 12.138 1.00 26.02 323 VAL A C 1
ATOM 2135 O O . VAL A 1 321 ? 62.725 55.486 12.921 1.00 28.37 323 VAL A O 1
ATOM 2139 N N . LYS A 1 322 ? 61.452 55.350 11.066 1.00 26.80 324 LYS A N 1
ATOM 2140 C CA . LYS A 1 322 ? 61.769 56.714 10.656 1.00 29.24 324 LYS A CA 1
ATOM 2141 C C . LYS A 1 322 ? 60.719 57.199 9.668 1.00 28.77 324 LYS A C 1
ATOM 2142 O O . LYS A 1 322 ? 60.017 56.398 9.052 1.00 28.17 324 LYS A O 1
ATOM 2148 N N . PHE A 1 323 ? 60.645 58.520 9.493 1.00 26.08 325 PHE A N 1
ATOM 2149 C CA . PHE A 1 323 ? 59.777 59.074 8.461 1.00 27.87 325 PHE A CA 1
ATOM 2150 C C . PHE A 1 323 ? 60.442 59.013 7.096 1.00 33.92 325 PHE A C 1
ATOM 2151 O O . PHE A 1 323 ? 61.639 59.297 6.951 1.00 29.87 325 PHE A O 1
ATOM 2159 N N . GLU A 1 324 ? 59.658 58.607 6.095 1.00 30.47 326 GLU A N 1
ATOM 2160 C CA . GLU A 1 324 ? 60.010 58.759 4.688 1.00 32.58 326 GLU A CA 1
ATOM 2161 C C . GLU A 1 324 ? 58.873 59.571 4.085 1.00 31.90 326 GLU A C 1
ATOM 2162 O O . GLU A 1 324 ? 57.742 59.081 3.972 1.00 31.95 326 GLU A O 1
ATOM 2168 N N . GLY A 1 325 ? 59.148 60.835 3.795 1.00 29.03 327 GLY A N 1
ATOM 2169 C CA . GLY A 1 325 ? 58.065 61.740 3.468 1.00 29.83 327 GLY A CA 1
ATOM 2170 C C . GLY A 1 325 ? 57.098 61.797 4.626 1.00 31.71 327 GLY A C 1
ATOM 2171 O O . GLY A 1 325 ? 57.497 61.874 5.793 1.00 34.41 327 GLY A O 1
ATOM 2172 N N . ASP A 1 326 ? 55.804 61.702 4.327 1.00 31.62 328 ASP A N 1
ATOM 2173 C CA A ASP A 1 326 ? 54.710 61.727 5.289 0.52 30.54 328 ASP A CA 1
ATOM 2174 C CA B ASP A 1 326 ? 54.858 61.782 5.424 0.48 30.53 328 ASP A CA 1
ATOM 2175 C C . ASP A 1 326 ? 54.520 60.407 6.022 1.00 31.68 328 ASP A C 1
ATOM 2176 O O . ASP A 1 326 ? 53.683 60.334 6.931 1.00 29.16 328 ASP A O 1
ATOM 2185 N N . THR A 1 327 ? 55.225 59.343 5.623 1.00 28.51 329 THR A N 1
ATOM 2186 C CA . THR A 1 327 ? 54.919 58.002 6.109 1.00 29.06 329 THR A CA 1
ATOM 2187 C C . THR A 1 327 ? 55.907 57.555 7.190 1.00 31.30 329 THR A C 1
ATOM 2188 O O . THR A 1 327 ? 57.121 57.698 7.032 1.00 28.38 329 THR A O 1
ATOM 2192 N N . LEU A 1 328 ? 55.384 57.041 8.299 1.00 28.42 330 LEU A N 1
ATOM 2193 C CA . LEU A 1 328 ? 56.232 56.431 9.317 1.00 25.52 330 LEU A CA 1
ATOM 2194 C C . LEU A 1 328 ? 56.516 55.002 8.877 1.00 27.12 330 LEU A C 1
ATOM 2195 O O . LEU A 1 328 ? 55.580 54.214 8.694 1.00 26.27 330 LEU A O 1
ATOM 2200 N N . VAL A 1 329 ? 57.791 54.667 8.671 1.00 23.22 331 VAL A N 1
ATOM 2201 C CA . VAL A 1 329 ? 58.190 53.374 8.125 1.00 25.20 331 VAL A CA 1
ATOM 2202 C C . VAL A 1 329 ? 58.968 52.592 9.182 1.00 27.26 331 VAL A C 1
ATOM 2203 O O . VAL A 1 329 ? 59.863 53.140 9.845 1.00 26.16 331 VAL A O 1
ATOM 2207 N N . ASN A 1 330 ? 58.634 51.313 9.320 1.00 24.13 332 ASN A N 1
ATOM 2208 C CA . ASN A 1 330 ? 59.339 50.352 10.168 1.00 26.09 332 ASN A CA 1
ATOM 2209 C C . ASN A 1 330 ? 59.876 49.283 9.220 1.00 26.00 332 ASN A C 1
ATOM 2210 O O . ASN A 1 330 ? 59.101 48.451 8.738 1.00 24.77 332 ASN A O 1
ATOM 2215 N N . ARG A 1 331 ? 61.181 49.295 8.937 1.00 25.67 333 ARG A N 1
ATOM 2216 C CA . ARG A 1 331 ? 61.794 48.292 8.068 1.00 28.10 333 ARG A CA 1
ATOM 2217 C C . ARG A 1 331 ? 62.631 47.351 8.910 1.00 25.31 333 ARG A C 1
ATOM 2218 O O . ARG A 1 331 ? 63.573 47.799 9.576 1.00 25.91 333 ARG A O 1
ATOM 2226 N N . ILE A 1 332 ? 62.364 46.051 8.790 1.00 25.98 334 ILE A N 1
ATOM 2227 C CA . ILE A 1 332 ? 62.912 45.052 9.692 1.00 24.34 334 ILE A CA 1
ATOM 2228 C C . ILE A 1 332 ? 63.650 43.971 8.923 1.00 27.37 334 ILE A C 1
ATOM 2229 O O . ILE A 1 332 ? 63.182 43.499 7.881 1.00 20.97 334 ILE A O 1
ATOM 2234 N N . GLU A 1 333 ? 64.757 43.515 9.502 1.00 24.78 335 GLU A N 1
ATOM 2235 C CA . GLU A 1 333 ? 65.418 42.271 9.137 1.00 25.42 335 GLU A CA 1
ATOM 2236 C C . GLU A 1 333 ? 65.308 41.340 10.335 1.00 25.62 335 GLU A C 1
ATOM 2237 O O . GLU A 1 333 ? 65.622 41.745 11.464 1.00 23.24 335 GLU A O 1
ATOM 2243 N N . LEU A 1 334 ? 64.879 40.109 10.101 1.00 21.89 336 LEU A N 1
ATOM 2244 C CA . LEU A 1 334 ? 64.738 39.144 11.182 1.00 24.15 336 LEU A CA 1
ATOM 2245 C C . LEU A 1 334 ? 65.482 37.877 10.793 1.00 28.89 336 LEU A C 1
ATOM 2246 O O . LEU A 1 334 ? 65.401 37.421 9.646 1.00 25.01 336 LEU A O 1
ATOM 2251 N N . LYS A 1 335 ? 66.208 37.304 11.743 1.00 26.06 337 LYS A N 1
ATOM 2252 C CA . LYS A 1 335 ? 66.869 36.027 11.507 1.00 31.01 337 LYS A CA 1
ATOM 2253 C C . LYS A 1 335 ? 66.590 35.100 12.683 1.00 28.61 337 LYS A C 1
ATOM 2254 O O . LYS A 1 335 ? 66.930 35.426 13.824 1.00 27.06 337 LYS A O 1
ATOM 2260 N N . GLY A 1 336 ? 65.973 33.955 12.414 1.00 27.35 338 GLY A N 1
ATOM 2261 C CA . GLY A 1 336 ? 65.680 32.963 13.447 1.00 27.57 338 GLY A CA 1
ATOM 2262 C C . GLY A 1 336 ? 66.602 31.765 13.301 1.00 28.31 338 GLY A C 1
ATOM 2263 O O . GLY A 1 336 ? 66.801 31.258 12.193 1.00 28.17 338 GLY A O 1
ATOM 2264 N N . ILE A 1 337 ? 67.156 31.309 14.423 1.00 27.71 339 ILE A N 1
ATOM 2265 C CA . ILE A 1 337 ? 68.145 30.236 14.406 1.00 31.07 339 ILE A CA 1
ATOM 2266 C C . ILE A 1 337 ? 67.808 29.168 15.437 1.00 30.02 339 ILE A C 1
ATOM 2267 O O . ILE A 1 337 ? 67.271 29.450 16.517 1.00 27.63 339 ILE A O 1
ATOM 2272 N N . ASP A 1 338 ? 68.117 27.924 15.068 1.00 28.35 340 ASP A N 1
ATOM 2273 C CA . ASP A 1 338 ? 68.060 26.774 15.973 1.00 32.36 340 ASP A CA 1
ATOM 2274 C C . ASP A 1 338 ? 66.639 26.462 16.442 1.00 29.13 340 ASP A C 1
ATOM 2275 O O . ASP A 1 338 ? 66.412 26.118 17.606 1.00 28.42 340 ASP A O 1
ATOM 2280 N N . PHE A 1 339 ? 65.671 26.525 15.524 1.00 32.80 341 PHE A N 1
ATOM 2281 C CA . PHE A 1 339 ? 64.293 26.164 15.850 1.00 30.17 341 PHE A CA 1
ATOM 2282 C C . PHE A 1 339 ? 64.044 24.687 15.569 1.00 30.64 341 PHE A C 1
ATOM 2283 O O . PHE A 1 339 ? 64.610 24.119 14.631 1.00 29.75 341 PHE A O 1
ATOM 2291 N N . LYS A 1 340 ? 63.206 24.064 16.402 1.00 31.88 342 LYS A N 1
ATOM 2292 C CA . LYS A 1 340 ? 62.749 22.703 16.122 1.00 36.40 342 LYS A CA 1
ATOM 2293 C C . LYS A 1 340 ? 61.753 22.715 14.967 1.00 31.69 342 LYS A C 1
ATOM 2294 O O . LYS A 1 340 ? 60.757 23.444 15.009 1.00 33.68 342 LYS A O 1
ATOM 2300 N N . GLU A 1 341 ? 62.015 21.910 13.932 1.00 30.03 343 GLU A N 1
ATOM 2301 C CA . GLU A 1 341 ? 61.088 21.873 12.801 1.00 39.48 343 GLU A CA 1
ATOM 2302 C C . GLU A 1 341 ? 59.711 21.351 13.211 1.00 43.12 343 GLU A C 1
ATOM 2303 O O . GLU A 1 341 ? 58.721 21.649 12.530 1.00 41.22 343 GLU A O 1
ATOM 2309 N N . ASP A 1 342 ? 59.614 20.618 14.328 1.00 34.77 344 ASP A N 1
ATOM 2310 C CA . ASP A 1 342 ? 58.335 20.139 14.835 1.00 38.68 344 ASP A CA 1
ATOM 2311 C C . ASP A 1 342 ? 57.991 20.733 16.196 1.00 36.57 344 ASP A C 1
ATOM 2312 O O . ASP A 1 342 ? 57.160 20.171 16.921 1.00 36.76 344 ASP A O 1
ATOM 2317 N N . GLY A 1 343 ? 58.624 21.838 16.574 1.00 33.46 345 GLY A N 1
ATOM 2318 C CA . GLY A 1 343 ? 58.262 22.538 17.789 1.00 33.47 345 GLY A CA 1
ATOM 2319 C C . GLY A 1 343 ? 57.070 23.458 17.576 1.00 31.97 345 GLY A C 1
ATOM 2320 O O . GLY A 1 343 ? 56.385 23.428 16.546 1.00 27.25 345 GLY A O 1
ATOM 2321 N N . ASN A 1 344 ? 56.844 24.319 18.576 1.00 25.55 346 ASN A N 1
ATOM 2322 C CA . ASN A 1 344 ? 55.661 25.176 18.585 1.00 27.00 346 ASN A CA 1
ATOM 2323 C C . ASN A 1 344 ? 55.703 26.285 17.541 1.00 30.34 346 ASN A C 1
ATOM 2324 O O . ASN A 1 344 ? 54.638 26.794 17.165 1.00 25.77 346 ASN A O 1
ATOM 2329 N N . ILE A 1 345 ? 56.891 26.693 17.093 1.00 25.99 347 ILE A N 1
ATOM 2330 C CA . ILE A 1 345 ? 57.005 27.825 16.176 1.00 25.00 347 ILE A CA 1
ATOM 2331 C C . ILE A 1 345 ? 56.957 27.316 14.741 1.00 27.55 347 ILE A C 1
ATOM 2332 O O . ILE A 1 345 ? 56.024 27.633 13.998 1.00 25.51 347 ILE A O 1
ATOM 2337 N N . LEU A 1 346 ? 57.949 26.513 14.335 1.00 28.54 348 LEU A N 1
ATOM 2338 C CA . LEU A 1 346 ? 57.970 26.045 12.947 1.00 29.51 348 LEU A CA 1
ATOM 2339 C C . LEU A 1 346 ? 56.839 25.062 12.661 1.00 31.58 348 LEU A C 1
ATOM 2340 O O . LEU A 1 346 ? 56.412 24.935 11.510 1.00 30.30 348 LEU A O 1
ATOM 2345 N N . GLY A 1 347 ? 56.353 24.355 13.687 1.00 31.94 349 GLY A N 1
ATOM 2346 C CA . GLY A 1 347 ? 55.207 23.480 13.573 1.00 31.91 349 GLY A CA 1
ATOM 2347 C C . GLY A 1 347 ? 53.860 24.153 13.692 1.00 33.16 349 GLY A C 1
ATOM 2348 O O . GLY A 1 347 ? 52.847 23.456 13.646 1.00 31.84 349 GLY A O 1
ATOM 2349 N N . HIS A 1 348 ? 53.805 25.479 13.850 1.00 31.54 350 HIS A N 1
ATOM 2350 C CA . HIS A 1 348 ? 52.541 26.227 13.892 1.00 30.68 350 HIS A CA 1
ATOM 2351 C C . HIS A 1 348 ? 51.573 25.654 14.935 1.00 29.65 350 HIS A C 1
ATOM 2352 O O . HIS A 1 348 ? 50.439 25.304 14.623 1.00 33.12 350 HIS A O 1
ATOM 2359 N N . LYS A 1 349 ? 52.027 25.568 16.191 1.00 29.38 351 LYS A N 1
ATOM 2360 C CA . LYS A 1 349 ? 51.205 25.032 17.280 1.00 28.60 351 LYS A CA 1
ATOM 2361 C C . LYS A 1 349 ? 50.715 26.112 18.237 1.00 29.54 351 LYS A C 1
ATOM 2362 O O . LYS A 1 349 ? 50.191 25.796 19.312 1.00 29.03 351 LYS A O 1
ATOM 2368 N N . LEU A 1 350 ? 50.857 27.372 17.876 1.00 28.18 352 LEU A N 1
ATOM 2369 C CA . LEU A 1 350 ? 50.371 28.443 18.719 1.00 24.13 352 LEU A CA 1
ATOM 2370 C C . LEU A 1 350 ? 48.966 28.851 18.309 1.00 30.80 352 LEU A C 1
ATOM 2371 O O . LEU A 1 350 ? 48.608 28.808 17.127 1.00 30.85 352 LEU A O 1
ATOM 2376 N N . GLU A 1 351 ? 48.166 29.244 19.301 1.00 25.17 353 GLU A N 1
ATOM 2377 C CA . GLU A 1 351 ? 46.870 29.847 19.014 1.00 32.41 353 GLU A CA 1
ATOM 2378 C C . GLU A 1 351 ? 47.044 31.243 18.423 1.00 34.04 353 GLU A C 1
ATOM 2379 O O . GLU A 1 351 ? 48.033 31.948 18.680 1.00 30.08 353 GLU A O 1
ATOM 2385 N N . TYR A 1 352 ? 46.055 31.639 17.623 1.00 28.86 354 TYR A N 1
ATOM 2386 C CA . TYR A 1 352 ? 46.014 32.960 17.001 1.00 33.33 354 TYR A CA 1
ATOM 2387 C C . TYR A 1 352 ? 45.256 33.909 17.920 1.00 37.89 354 TYR A C 1
ATOM 2388 O O . TYR A 1 352 ? 44.044 34.085 17.797 1.00 37.85 354 TYR A O 1
ATOM 2397 N N . ASN A 1 353 ? 45.971 34.523 18.855 1.00 35.95 355 ASN A N 1
ATOM 2398 C CA . ASN A 1 353 ? 45.383 35.512 19.759 1.00 46.78 355 ASN A CA 1
ATOM 2399 C C . ASN A 1 353 ? 46.488 36.104 20.624 1.00 46.34 355 ASN A C 1
ATOM 2400 O O . ASN A 1 353 ? 47.584 35.540 20.743 1.00 43.12 355 ASN A O 1
ATOM 2405 N N . PHE A 1 354 ? 46.179 37.268 21.208 1.00 45.50 356 PHE A N 1
ATOM 2406 C CA . PHE A 1 354 ? 46.962 37.918 22.247 1.00 42.69 356 PHE A CA 1
ATOM 2407 C C . PHE A 1 354 ? 46.093 37.981 23.503 1.00 49.27 356 PHE A C 1
ATOM 2408 O O . PHE A 1 354 ? 44.878 37.721 23.419 1.00 44.38 356 PHE A O 1
ATOM 2416 N N . PRO A 1 355 ? 46.675 38.301 24.667 1.00 47.75 357 PRO A N 1
ATOM 2417 C CA . PRO A 1 355 ? 45.900 38.233 25.912 1.00 50.88 357 PRO A CA 1
ATOM 2418 C C . PRO A 1 355 ? 44.650 39.084 25.847 1.00 54.73 357 PRO A C 1
ATOM 2419 O O . PRO A 1 355 ? 44.612 40.120 25.155 1.00 45.92 357 PRO A O 1
ATOM 2423 N N . PRO A 1 356 ? 43.599 38.687 26.567 1.00 52.87 358 PRO A N 1
ATOM 2424 C CA . PRO A 1 356 ? 42.359 39.465 26.580 1.00 64.14 358 PRO A CA 1
ATOM 2425 C C . PRO A 1 356 ? 42.541 40.759 27.349 1.00 66.04 358 PRO A C 1
ATOM 2426 O O . PRO A 1 356 ? 43.544 40.924 28.062 1.00 59.08 358 PRO A O 1
ATOM 2430 N N . PRO A 1 357 ? 41.604 41.710 27.216 1.00 72.89 359 PRO A N 1
ATOM 2431 C CA . PRO A 1 357 ? 41.596 42.843 28.160 1.00 74.20 359 PRO A CA 1
ATOM 2432 C C . PRO A 1 357 ? 41.292 42.374 29.572 1.00 75.51 359 PRO A C 1
ATOM 2433 O O . PRO A 1 357 ? 42.064 42.657 30.501 1.00 73.95 359 PRO A O 1
ATOM 2437 N N . GLY A 1 358 ? 40.198 41.621 29.746 1.00 79.99 360 GLY A N 1
ATOM 2438 C CA . GLY A 1 358 ? 39.963 40.884 30.975 1.00 78.80 360 GLY A CA 1
ATOM 2439 C C . GLY A 1 358 ? 39.956 41.753 32.213 1.00 79.34 360 GLY A C 1
ATOM 2440 O O . GLY A 1 358 ? 40.916 41.708 32.990 1.00 80.10 360 GLY A O 1
ATOM 2441 N N . ALA A 1 359 ? 38.876 42.526 32.396 1.00 79.02 361 ALA A N 1
ATOM 2442 C CA . ALA A 1 359 ? 38.838 43.695 33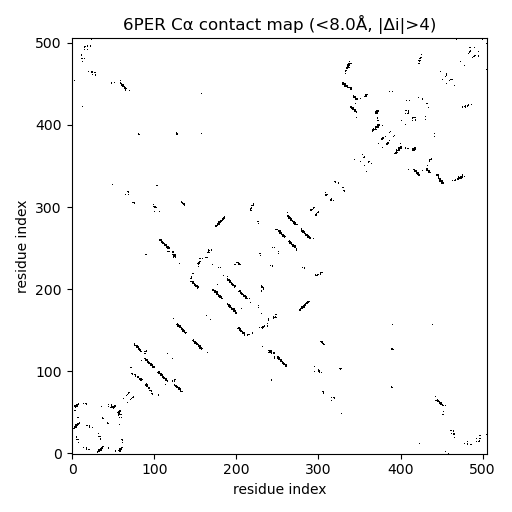.276 1.00 78.95 361 ALA A CA 1
ATOM 2443 C C . ALA A 1 359 ? 39.660 43.499 34.548 1.00 75.35 361 ALA A C 1
ATOM 2444 O O . ALA A 1 359 ? 39.651 42.428 35.163 1.00 72.68 361 ALA A O 1
ATOM 2446 N N . THR A 1 360 ? 40.369 44.560 34.938 1.00 74.33 362 THR A N 1
ATOM 2447 C CA . THR A 1 360 ? 41.494 44.454 35.860 1.00 73.59 362 THR A CA 1
ATOM 2448 C C . THR A 1 360 ? 41.093 44.335 37.327 1.00 76.32 362 THR A C 1
ATOM 2449 O O . THR A 1 360 ? 41.950 43.988 38.150 1.00 73.71 362 THR A O 1
ATOM 2453 N N . ASP A 1 361 ? 39.836 44.607 37.684 1.00 73.03 363 ASP A N 1
ATOM 2454 C CA . ASP A 1 361 ? 39.416 44.444 39.069 1.00 65.87 363 ASP A CA 1
ATOM 2455 C C . ASP A 1 361 ? 39.406 42.961 39.447 1.00 61.78 363 ASP A C 1
ATOM 2456 O O . ASP A 1 361 ? 39.197 42.102 38.584 1.00 63.36 363 ASP A O 1
ATOM 2461 N N . PRO A 1 362 ? 39.619 42.636 40.733 1.00 62.08 364 PRO A N 1
ATOM 2462 C CA . PRO A 1 362 ? 39.736 41.216 41.132 1.00 56.80 364 PRO A CA 1
ATOM 2463 C C . PRO A 1 362 ? 38.606 40.323 40.645 1.00 54.63 364 PRO A C 1
ATOM 2464 O O . PRO A 1 362 ? 38.842 39.140 40.365 1.00 47.45 364 PRO A O 1
ATOM 2468 N N . GLU A 1 363 ? 37.389 40.850 40.514 1.00 56.53 365 GLU A N 1
ATOM 2469 C CA . GLU A 1 363 ? 36.308 40.054 39.947 1.00 57.20 365 GLU A CA 1
ATOM 2470 C C . GLU A 1 363 ? 36.631 39.645 38.517 1.00 55.04 365 GLU A C 1
ATOM 2471 O O . GLU A 1 363 ? 36.486 38.475 38.145 1.00 49.92 365 GLU A O 1
ATOM 2477 N N . GLY A 1 364 ? 37.088 40.601 37.702 1.00 55.17 366 GLY A N 1
ATOM 2478 C CA . GLY A 1 364 ? 37.456 40.280 36.333 1.00 54.06 366 GLY A CA 1
ATOM 2479 C C . GLY A 1 364 ? 38.669 39.372 36.251 1.00 46.02 366 GLY A C 1
ATOM 2480 O O . GLY A 1 364 ? 38.724 38.469 35.411 1.00 47.96 366 GLY A O 1
ATOM 2481 N N . ALA A 1 365 ? 39.650 39.590 37.127 1.00 44.40 367 ALA A N 1
ATOM 2482 C CA . ALA A 1 365 ? 40.815 38.713 37.160 1.00 45.83 367 ALA A CA 1
ATOM 2483 C C . ALA A 1 365 ? 40.401 37.272 37.443 1.00 46.80 367 ALA A C 1
ATOM 2484 O O . ALA A 1 365 ? 40.837 36.339 36.755 1.00 40.37 367 ALA A O 1
ATOM 2486 N N . TYR A 1 366 ? 39.538 37.078 38.449 1.00 44.81 368 TYR A N 1
ATOM 2487 C CA . TYR A 1 366 ? 39.057 35.739 38.779 1.00 40.81 368 TYR A CA 1
ATOM 2488 C C . TYR A 1 366 ? 38.280 35.134 37.626 1.00 39.85 368 TYR A C 1
ATOM 2489 O O . TYR A 1 366 ? 38.465 33.956 37.297 1.00 40.30 368 TYR A O 1
ATOM 2498 N N . GLU A 1 367 ? 37.388 35.916 37.009 1.00 40.43 369 GLU A N 1
ATOM 2499 C CA . GLU A 1 367 ? 36.608 35.398 35.886 1.00 46.64 369 GLU A CA 1
ATOM 2500 C C . GLU A 1 367 ? 37.515 34.915 34.756 1.00 44.30 369 GLU A C 1
ATOM 2501 O O . GLU A 1 367 ? 37.302 33.832 34.190 1.00 41.82 369 GLU A O 1
ATOM 2507 N N . THR A 1 368 ? 38.533 35.714 34.413 1.00 38.45 370 THR A N 1
ATOM 2508 C CA . THR A 1 368 ? 39.418 35.350 33.314 1.00 42.57 370 THR A CA 1
ATOM 2509 C C . THR A 1 368 ? 40.237 34.115 33.657 1.00 36.85 370 THR A C 1
ATOM 2510 O O . THR A 1 368 ? 40.370 33.202 32.834 1.00 35.30 370 THR A O 1
ATOM 2514 N N . VAL A 1 369 ? 40.812 34.075 34.856 1.00 36.43 371 VAL A N 1
ATOM 2515 C CA . VAL A 1 369 ? 41.640 32.932 35.221 1.00 36.24 371 VAL A CA 1
ATOM 2516 C C . VAL A 1 369 ? 40.795 31.659 35.251 1.00 37.97 371 VAL A C 1
ATOM 2517 O O . VAL A 1 369 ? 41.234 30.594 34.796 1.00 34.41 371 VAL A O 1
ATOM 2521 N N . LYS A 1 370 ? 39.530 31.765 35.686 1.00 37.26 372 LYS A N 1
ATOM 2522 C CA . LYS A 1 370 ? 38.663 30.594 35.714 1.00 34.22 372 LYS A CA 1
ATOM 2523 C C . LYS A 1 370 ? 38.331 30.130 34.300 1.00 35.90 372 LYS A C 1
ATOM 2524 O O . LYS A 1 370 ? 38.442 28.934 33.970 1.00 32.62 372 LYS A O 1
ATOM 2530 N N . LYS A 1 371 ? 37.941 31.077 33.442 1.00 34.64 373 LYS A N 1
ATOM 2531 C CA . LYS A 1 371 ? 37.612 30.758 32.059 1.00 38.54 373 LYS A CA 1
ATOM 2532 C C . LYS A 1 371 ? 38.784 30.068 31.369 1.00 35.43 373 LYS A C 1
ATOM 2533 O O . LYS A 1 371 ? 38.623 29.033 30.700 1.00 32.85 373 LYS A O 1
ATOM 2539 N N . GLU A 1 372 ? 39.982 30.615 31.552 1.00 33.23 374 GLU A N 1
ATOM 2540 C CA . GLU A 1 372 ? 41.127 30.132 30.793 1.00 32.84 374 GLU A CA 1
ATOM 2541 C C . GLU A 1 372 ? 41.668 28.815 31.336 1.00 31.14 374 GLU A C 1
ATOM 2542 O O . GLU A 1 372 ? 42.080 27.958 30.552 1.00 28.65 374 GLU A O 1
ATOM 2548 N N . TYR A 1 373 ? 41.706 28.638 32.663 1.00 34.25 375 TYR A N 1
ATOM 2549 C CA . TYR A 1 373 ? 42.145 27.357 33.206 1.00 32.36 375 TYR A CA 1
ATOM 2550 C C . TYR A 1 373 ? 41.218 26.255 32.744 1.00 31.38 375 TYR A C 1
ATOM 2551 O O . TYR A 1 373 ? 41.677 25.168 32.358 1.00 29.98 375 TYR A O 1
ATOM 2560 N N . LYS A 1 374 ? 39.906 26.535 32.754 1.00 30.57 376 LYS A N 1
ATOM 2561 C CA . LYS A 1 374 ? 38.939 25.577 32.241 1.00 30.59 376 LYS A CA 1
ATOM 2562 C C . LYS A 1 374 ? 39.218 25.248 30.781 1.00 33.46 376 LYS A C 1
ATOM 2563 O O . LYS A 1 374 ? 39.334 24.072 30.406 1.00 33.88 376 LYS A O 1
ATOM 2569 N N . ARG A 1 375 ? 39.341 26.278 29.940 1.00 29.63 377 ARG A N 1
ATOM 2570 C CA . ARG A 1 375 ? 39.524 26.032 28.511 1.00 34.00 377 ARG A CA 1
ATOM 2571 C C . ARG A 1 375 ? 40.834 25.292 28.224 1.00 32.33 377 ARG A C 1
ATOM 2572 O O . ARG A 1 375 ? 40.861 24.344 27.428 1.00 30.87 377 ARG A O 1
ATOM 2580 N N . LYS A 1 376 ? 41.923 25.678 28.898 1.00 31.35 378 LYS A N 1
ATOM 2581 C CA . LYS A 1 376 ? 43.254 25.219 28.521 1.00 34.74 378 LYS A CA 1
ATOM 2582 C C . LYS A 1 376 ? 43.624 23.879 29.145 1.00 31.84 378 LYS A C 1
ATOM 2583 O O . LYS A 1 376 ? 44.272 23.060 28.489 1.00 30.40 378 LYS A O 1
ATOM 2589 N N . TRP A 1 377 ? 43.241 23.636 30.395 1.00 30.88 379 TRP A N 1
ATOM 2590 C CA . TRP A 1 377 ? 43.664 22.428 31.083 1.00 29.47 379 TRP A CA 1
ATOM 2591 C C . TRP A 1 377 ? 42.515 21.673 31.742 1.00 33.00 379 TRP A C 1
ATOM 2592 O O . TRP A 1 377 ? 42.771 20.691 32.448 1.00 28.91 379 TRP A O 1
ATOM 2603 N N . ASN A 1 378 ? 41.270 22.111 31.559 1.00 27.35 380 ASN A N 1
ATOM 2604 C CA . ASN A 1 378 ? 40.131 21.475 32.213 1.00 33.50 380 ASN A CA 1
ATOM 2605 C C . ASN A 1 378 ? 40.304 21.490 33.729 1.00 31.04 380 ASN A C 1
ATOM 2606 O O . ASN A 1 378 ? 40.022 20.502 34.417 1.00 30.50 380 ASN A O 1
ATOM 2611 N N . ILE A 1 379 ? 40.799 22.614 34.246 1.00 28.56 381 ILE A N 1
ATOM 2612 C CA . ILE A 1 379 ? 40.946 22.840 35.680 1.00 27.33 381 ILE A CA 1
ATOM 2613 C C . ILE A 1 379 ? 39.908 23.872 36.101 1.00 28.71 381 ILE A C 1
ATOM 2614 O O . ILE A 1 379 ? 39.664 24.849 35.383 1.00 29.34 381 ILE A O 1
ATOM 2619 N N . VAL A 1 380 ? 39.296 23.655 37.262 1.00 28.31 382 VAL A N 1
ATOM 2620 C CA . VAL A 1 380 ? 38.145 24.416 37.725 1.00 27.66 382 VAL A CA 1
ATOM 2621 C C . VAL A 1 380 ? 38.552 25.192 38.966 1.00 27.14 382 VAL A C 1
ATOM 2622 O O . VAL A 1 380 ? 38.950 24.591 39.971 1.00 27.25 382 VAL A O 1
ATOM 2626 N N . TRP A 1 381 ? 38.441 26.519 38.896 1.00 24.99 383 TRP A N 1
ATOM 2627 C CA . TRP A 1 381 ? 38.609 27.382 40.055 1.00 28.95 383 TRP A CA 1
ATOM 2628 C C . TRP A 1 381 ? 37.328 27.392 40.882 1.00 31.59 383 TRP A C 1
ATOM 2629 O O . TRP A 1 381 ? 36.238 27.638 40.351 1.00 28.37 383 TRP A O 1
ATOM 2640 N N . LEU A 1 382 ? 37.464 27.143 42.176 1.00 29.78 384 LEU A N 1
ATOM 2641 C CA . LEU A 1 382 ? 36.345 27.232 43.099 1.00 31.63 384 LEU A CA 1
ATOM 2642 C C . LEU A 1 382 ? 36.339 28.624 43.732 1.00 34.11 384 LEU A C 1
ATOM 2643 O O . LEU A 1 382 ? 37.100 29.515 43.338 1.00 30.89 384 LEU A O 1
ATOM 2648 N N . LYS A 1 383 ? 35.493 28.831 44.726 1.00 30.78 385 LYS A N 1
ATOM 2649 C CA . LYS A 1 383 ? 35.344 30.182 45.234 1.00 31.52 385 LYS A CA 1
ATOM 2650 C C . LYS A 1 383 ? 36.525 30.588 46.109 1.00 31.61 385 LYS A C 1
ATOM 2651 O O . LYS A 1 383 ? 37.084 29.763 46.837 1.00 31.10 385 LYS A O 1
ATOM 2657 N N . PRO A 1 384 ? 36.891 31.871 46.068 1.00 33.97 386 PRO A N 1
ATOM 2658 C CA . PRO A 1 384 ? 37.964 32.387 46.936 1.00 30.55 386 PRO A CA 1
ATOM 2659 C C . PRO A 1 384 ? 37.690 32.178 48.419 1.00 34.35 386 PRO A C 1
ATOM 2660 O O . PRO A 1 384 ? 36.554 32.296 48.893 1.00 34.62 386 PRO A O 1
ATOM 2664 N N . LEU A 1 385 ? 38.762 31.881 49.158 1.00 31.13 387 LEU A N 1
ATOM 2665 C CA . LEU A 1 385 ? 38.644 31.643 50.590 1.00 34.45 387 LEU A CA 1
ATOM 2666 C C . LEU A 1 385 ? 38.354 32.923 51.358 1.00 37.44 387 LEU A C 1
ATOM 2667 O O . LEU A 1 385 ? 37.738 32.877 52.431 1.00 34.18 387 LEU A O 1
ATOM 2672 N N . GLY A 1 386 ? 38.815 34.064 50.850 1.00 36.49 388 GLY A N 1
ATOM 2673 C CA . GLY A 1 386 ? 38.566 35.326 51.513 1.00 39.65 388 GLY A CA 1
ATOM 2674 C C . GLY A 1 386 ? 39.767 36.248 51.618 1.00 37.98 388 GLY A C 1
ATOM 2675 O O . GLY A 1 386 ? 39.611 37.466 51.533 1.00 46.56 388 GLY A O 1
ATOM 2676 N N . PHE A 1 387 ? 40.965 35.704 51.777 1.00 38.57 389 PHE A N 1
ATOM 2677 C CA . PHE A 1 387 ? 42.129 36.537 52.025 1.00 38.17 389 PHE A CA 1
ATOM 2678 C C . PHE A 1 387 ? 42.921 36.797 50.746 1.00 39.62 389 PHE A C 1
ATOM 2679 O O . PHE A 1 387 ? 42.914 36.000 49.802 1.00 31.87 389 PHE A O 1
ATOM 2687 N N . ASN A 1 388 ? 43.610 37.938 50.742 1.00 38.69 390 ASN A N 1
ATOM 2688 C CA . ASN A 1 388 ? 44.466 38.382 49.647 1.00 39.33 390 ASN A CA 1
ATOM 2689 C C . ASN A 1 388 ? 45.898 38.335 50.166 1.00 36.58 390 ASN A C 1
ATOM 2690 O O . ASN A 1 388 ? 46.294 39.169 50.985 1.00 40.92 390 ASN A O 1
ATOM 2695 N N . ALA A 1 389 ? 46.664 37.351 49.707 1.00 37.03 391 ALA A N 1
ATOM 2696 C CA . ALA A 1 389 ? 48.026 37.122 50.194 1.00 39.95 391 ALA A CA 1
ATOM 2697 C C . ALA A 1 389 ? 49.064 37.879 49.364 1.00 38.63 391 ALA A C 1
ATOM 2698 O O . ALA A 1 389 ? 50.012 37.296 48.846 1.00 37.65 391 ALA A O 1
ATOM 2700 N N . SER A 1 390 ? 48.896 39.194 49.239 1.00 44.76 392 SER A N 1
ATOM 2701 C CA . SER A 1 390 ? 49.719 39.977 48.324 1.00 48.38 392 SER A CA 1
ATOM 2702 C C . SER A 1 390 ? 51.111 40.208 48.896 1.00 48.94 392 SER A C 1
ATOM 2703 O O . SER A 1 390 ? 51.314 40.206 50.116 1.00 45.12 392 SER A O 1
ATOM 2706 N N . TYR A 1 391 ? 52.080 40.371 47.996 1.00 45.77 393 TYR A N 1
ATOM 2707 C CA . TYR A 1 391 ? 53.434 40.701 48.414 1.00 52.07 393 TYR A CA 1
ATOM 2708 C C . TYR A 1 391 ? 53.476 42.140 48.900 1.00 51.00 393 TYR A C 1
ATOM 2709 O O . TYR A 1 391 ? 52.907 43.040 48.281 1.00 55.22 393 TYR A O 1
ATOM 2718 N N . VAL A 1 392 ? 54.132 42.349 50.034 1.00 52.44 394 VAL A N 1
ATOM 2719 C CA . VAL A 1 392 ? 54.294 43.665 50.630 1.00 58.18 394 VAL A CA 1
ATOM 2720 C C . VAL A 1 392 ? 55.737 43.779 51.101 1.00 57.60 394 VAL A C 1
ATOM 2721 O O . VAL A 1 392 ? 56.477 42.793 51.171 1.00 60.23 394 VAL A O 1
ATOM 2725 N N . LEU A 1 393 ? 56.147 45.004 51.389 1.00 63.21 395 LEU A N 1
ATOM 2726 C CA . LEU A 1 393 ? 57.407 45.236 52.075 1.00 67.29 395 LEU A CA 1
ATOM 2727 C C . LEU A 1 393 ? 57.122 45.733 53.485 1.00 66.37 395 LEU A C 1
ATOM 2728 O O . LEU A 1 393 ? 56.109 46.394 53.749 1.00 58.96 395 LEU A O 1
ATOM 2733 N N . ALA A 1 394 ? 58.013 45.370 54.396 1.00 65.09 396 ALA A N 1
ATOM 2734 C CA . ALA A 1 394 ? 57.795 45.586 55.814 1.00 75.91 396 ALA A CA 1
ATOM 2735 C C . ALA A 1 394 ? 58.997 46.315 56.384 1.00 73.89 396 ALA A C 1
ATOM 2736 O O . ALA A 1 394 ? 60.147 45.956 56.094 1.00 66.76 396 ALA A O 1
ATOM 2738 N N . VAL A 1 395 ? 58.718 47.349 57.172 1.00 75.25 397 VAL A N 1
ATOM 2739 C CA . VAL A 1 395 ? 59.749 48.054 57.921 1.00 85.25 397 VAL A CA 1
ATOM 2740 C C . VAL A 1 395 ? 59.383 48.006 59.395 1.00 83.63 397 VAL A C 1
ATOM 2741 O O . VAL A 1 395 ? 58.310 47.541 59.776 1.00 82.40 397 VAL A O 1
ATOM 2745 N N . LYS A 1 396 ? 60.298 48.490 60.231 1.00 87.96 398 LYS A N 1
ATOM 2746 C CA . LYS A 1 396 ? 59.998 48.593 61.652 1.00 86.10 398 LYS A CA 1
ATOM 2747 C C . LYS A 1 396 ? 58.917 49.640 61.881 1.00 86.32 398 LYS A C 1
ATOM 2748 O O . LYS A 1 396 ? 58.923 50.703 61.257 1.00 88.67 398 LYS A O 1
ATOM 2754 N N . ASP A 1 397 ? 57.969 49.321 62.769 1.00 86.46 399 ASP A N 1
ATOM 2755 C CA . ASP A 1 397 ? 56.884 50.249 63.084 1.00 87.82 399 ASP A CA 1
ATOM 2756 C C . ASP A 1 397 ? 57.393 51.613 63.535 1.00 92.33 399 ASP A C 1
ATOM 2757 O O . ASP A 1 397 ? 56.738 52.636 63.292 1.00 89.19 399 ASP A O 1
ATOM 2762 N N . GLU A 1 398 ? 58.548 51.649 64.202 1.00 91.71 400 GLU A N 1
ATOM 2763 C CA . GLU A 1 398 ? 59.071 52.914 64.706 1.00 93.50 400 GLU A CA 1
ATOM 2764 C C . GLU A 1 398 ? 59.851 53.670 63.635 1.00 93.97 400 GLU A C 1
ATOM 2765 O O . GLU A 1 398 ? 59.548 54.834 63.354 1.00 92.73 400 GLU A O 1
ATOM 2771 N N . LEU A 1 399 ? 60.822 53.012 62.992 1.00 90.85 401 LEU A N 1
ATOM 2772 C CA . LEU A 1 399 ? 61.548 53.631 61.884 1.00 89.35 401 LEU A CA 1
ATOM 2773 C C . LEU A 1 399 ? 60.607 54.113 60.788 1.00 91.89 401 LEU A C 1
ATOM 2774 O O . LEU A 1 399 ? 60.978 54.990 59.999 1.00 91.25 401 LEU A O 1
ATOM 2779 N N . ALA A 1 400 ? 59.385 53.579 60.746 1.00 92.07 402 ALA A N 1
ATOM 2780 C CA . ALA A 1 400 ? 58.423 53.964 59.718 1.00 91.63 402 ALA A CA 1
ATOM 2781 C C . ALA A 1 400 ? 57.858 55.360 59.967 1.00 93.34 402 ALA A C 1
ATOM 2782 O O . ALA A 1 400 ? 57.979 56.252 59.116 1.00 94.63 402 ALA A O 1
ATOM 2784 N N . LYS A 1 401 ? 57.240 55.578 61.125 1.00 94.52 403 LYS A N 1
ATOM 2785 C CA . LYS A 1 401 ? 56.657 56.886 61.393 1.00 97.68 403 LYS A CA 1
ATOM 2786 C C . LYS A 1 401 ? 57.675 57.895 61.922 1.00 95.62 403 LYS A C 1
ATOM 2787 O O . LYS A 1 401 ? 57.282 58.979 62.368 1.00 96.24 403 LYS A O 1
ATOM 2793 N N . GLN A 1 402 ? 58.968 57.565 61.851 1.00 93.50 404 GLN A N 1
ATOM 2794 C CA . GLN A 1 402 ? 60.047 58.544 61.907 1.00 91.54 404 GLN A CA 1
ATOM 2795 C C . GLN A 1 402 ? 60.330 59.186 60.551 1.00 93.75 404 GLN A C 1
ATOM 2796 O O . GLN A 1 402 ? 61.077 60.170 60.491 1.00 93.34 404 GLN A O 1
ATOM 2802 N N . TYR A 1 403 ? 59.776 58.633 59.461 1.00 92.19 405 TYR A N 1
ATOM 2803 C CA . TYR A 1 403 ? 59.781 59.281 58.155 1.00 89.09 405 TYR A CA 1
ATOM 2804 C C . TYR A 1 403 ? 58.396 59.322 57.519 1.00 88.94 405 TYR A C 1
ATOM 2805 O O . TYR A 1 403 ? 58.287 59.657 56.333 1.00 92.21 405 TYR A O 1
ATOM 2814 N N . ASN A 1 404 ? 57.346 58.977 58.265 1.00 89.12 406 ASN A N 1
ATOM 2815 C CA . ASN A 1 404 ? 55.971 58.941 57.760 1.00 91.46 406 ASN A CA 1
ATOM 2816 C C . ASN A 1 404 ? 55.867 58.055 56.512 1.00 91.95 406 ASN A C 1
ATOM 2817 O O . ASN A 1 404 ? 55.510 58.500 55.416 1.00 89.10 406 ASN A O 1
ATOM 2822 N N . LEU A 1 405 ? 56.188 56.773 56.705 1.00 90.47 407 LEU A N 1
ATOM 2823 C CA . LEU A 1 405 ? 56.173 55.787 55.622 1.00 89.45 407 LEU A CA 1
ATOM 2824 C C . LEU A 1 405 ? 54.752 55.257 55.438 1.00 85.80 407 LEU A C 1
ATOM 2825 O O . LEU A 1 405 ? 54.270 54.451 56.243 1.00 78.57 407 LEU A O 1
ATOM 2830 N N . LYS A 1 406 ? 54.082 55.708 54.371 1.00 81.86 408 LYS A N 1
ATOM 2831 C CA . LYS A 1 406 ? 52.719 55.303 54.062 1.00 79.28 408 LYS A CA 1
ATOM 2832 C C . LYS A 1 406 ? 52.635 54.311 52.909 1.00 82.36 408 LYS A C 1
ATOM 2833 O O . LYS A 1 406 ? 51.664 53.549 52.842 1.00 78.30 408 LYS A O 1
ATOM 2839 N N . THR A 1 407 ? 53.613 54.318 51.997 1.00 82.30 409 THR A N 1
ATOM 2840 C CA . THR A 1 407 ? 53.549 53.584 50.739 1.00 76.30 409 THR A CA 1
ATOM 2841 C C . THR A 1 407 ? 54.968 53.216 50.305 1.00 75.43 409 THR A C 1
ATOM 2842 O O . THR A 1 407 ? 55.954 53.607 50.936 1.00 72.51 409 THR A O 1
ATOM 2846 N N . PHE A 1 408 ? 55.062 52.447 49.211 1.00 74.85 410 PHE A N 1
ATOM 2847 C CA . PHE A 1 408 ? 56.371 52.058 48.679 1.00 71.14 410 PHE A CA 1
ATOM 2848 C C . PHE A 1 408 ? 57.155 53.258 48.153 1.00 68.70 410 PHE A C 1
ATOM 2849 O O . PHE A 1 408 ? 58.394 53.245 48.170 1.00 69.01 410 PHE A O 1
ATOM 2857 N N . SER A 1 409 ? 56.457 54.279 47.649 1.00 66.69 411 SER A N 1
ATOM 2858 C CA . SER A 1 409 ? 57.128 55.492 47.190 1.00 73.53 411 SER A CA 1
ATOM 2859 C C . SER A 1 409 ? 57.896 56.160 48.331 1.00 74.13 411 SER A C 1
ATOM 2860 O O . SER A 1 409 ? 59.055 56.570 48.162 1.00 71.93 411 SER A O 1
ATOM 2863 N N . ASP A 1 410 ? 57.259 56.275 49.505 1.00 73.40 412 ASP A N 1
ATOM 2864 C CA . ASP A 1 410 ? 57.922 56.875 50.662 1.00 76.73 412 ASP A CA 1
ATOM 2865 C C . ASP A 1 410 ? 59.183 56.105 51.035 1.00 77.44 412 ASP A C 1
ATOM 2866 O O . ASP A 1 410 ? 60.204 56.707 51.392 1.00 74.62 412 ASP A O 1
ATOM 2871 N N . LEU A 1 411 ? 59.127 54.771 50.966 1.00 75.64 413 LEU A N 1
ATOM 2872 C CA . LEU A 1 411 ? 60.307 53.970 51.268 1.00 72.88 413 LEU A CA 1
ATOM 2873 C C . LEU A 1 411 ? 61.388 54.152 50.213 1.00 73.59 413 LEU A C 1
ATOM 2874 O O . LEU A 1 411 ? 62.580 54.109 50.538 1.00 71.01 413 LEU A O 1
ATOM 2879 N N . ALA A 1 412 ? 60.998 54.358 48.951 1.00 74.57 414 ALA A N 1
ATOM 2880 C CA . ALA A 1 412 ? 61.996 54.604 47.914 1.00 73.35 414 ALA A CA 1
ATOM 2881 C C . ALA A 1 412 ? 62.688 55.950 48.110 1.00 73.51 414 ALA A C 1
ATOM 2882 O O . ALA A 1 412 ? 63.886 56.074 47.825 1.00 67.60 414 ALA A O 1
ATOM 2884 N N . LYS A 1 413 ? 61.957 56.961 48.602 1.00 75.72 415 LYS A N 1
ATOM 2885 C CA . LYS A 1 413 ? 62.562 58.271 48.850 1.00 73.11 415 LYS A CA 1
ATOM 2886 C C . LYS A 1 413 ? 63.642 58.207 49.927 1.00 76.91 415 LYS A C 1
ATOM 2887 O O . LYS A 1 413 ? 64.620 58.962 49.875 1.00 76.44 415 LYS A O 1
ATOM 2893 N N . ILE A 1 414 ? 63.486 57.318 50.901 1.00 74.91 416 ILE A N 1
ATOM 2894 C CA . ILE A 1 414 ? 64.419 57.188 52.008 1.00 76.41 416 ILE A CA 1
ATOM 2895 C C . ILE A 1 414 ? 65.341 55.975 51.801 1.00 80.86 416 ILE A C 1
ATOM 2896 O O . ILE A 1 414 ? 66.120 55.617 52.681 1.00 83.15 416 ILE A O 1
ATOM 2901 N N . SER A 1 415 ? 65.323 55.392 50.597 1.00 78.77 417 SER A N 1
ATOM 2902 C CA . SER A 1 415 ? 65.887 54.061 50.382 1.00 80.76 417 SER A CA 1
ATOM 2903 C C . SER A 1 415 ? 67.406 54.033 50.499 1.00 84.98 417 SER A C 1
ATOM 2904 O O . SER A 1 415 ? 67.973 52.978 50.807 1.00 85.55 417 SER A O 1
ATOM 2907 N N . ASP A 1 416 ? 68.082 55.157 50.233 1.00 89.31 418 ASP A N 1
ATOM 2908 C CA . ASP A 1 416 ? 69.539 55.191 50.369 1.00 92.27 418 ASP A CA 1
ATOM 2909 C C . ASP A 1 416 ? 69.968 54.860 51.792 1.00 89.83 418 ASP A C 1
ATOM 2910 O O . ASP A 1 416 ? 70.896 54.069 52.005 1.00 91.34 418 ASP A O 1
ATOM 2915 N N . LYS A 1 417 ? 69.295 55.451 52.775 1.00 88.80 419 LYS A N 1
ATOM 2916 C CA . LYS A 1 417 ? 69.579 55.237 54.188 1.00 90.21 419 LYS A CA 1
ATOM 2917 C C . LYS A 1 417 ? 69.264 53.820 54.657 1.00 93.23 419 LYS A C 1
ATOM 2918 O O . LYS A 1 417 ? 69.551 53.500 55.818 1.00 95.91 419 LYS A O 1
ATOM 2924 N N . LEU A 1 418 ? 68.690 52.969 53.802 1.00 94.36 420 LEU A N 1
ATOM 2925 C CA . LEU A 1 418 ? 68.097 51.710 54.231 1.00 89.41 420 LEU A CA 1
ATOM 2926 C C . LEU A 1 418 ? 68.665 50.539 53.441 1.00 90.72 420 LEU A C 1
ATOM 2927 O O . LEU A 1 418 ? 69.026 50.665 52.265 1.00 89.17 420 LEU A O 1
ATOM 2932 N N . ILE A 1 419 ? 68.729 49.395 54.117 1.00 91.43 421 ILE A N 1
ATOM 2933 C CA . ILE A 1 419 ? 69.186 48.136 53.548 1.00 90.30 421 ILE A CA 1
ATOM 2934 C C . ILE A 1 419 ? 67.988 47.195 53.463 1.00 91.18 421 ILE A C 1
ATOM 2935 O O . ILE A 1 419 ? 67.072 47.264 54.292 1.00 92.12 421 ILE A O 1
ATOM 2940 N N . LEU A 1 420 ? 67.984 46.313 52.458 1.00 88.21 422 LEU A N 1
ATOM 2941 C CA . LEU A 1 420 ? 66.861 45.407 52.226 1.00 88.79 422 LEU A CA 1
ATOM 2942 C C . LEU A 1 420 ? 67.367 43.970 52.252 1.00 88.02 422 LEU A C 1
ATOM 2943 O O . LEU A 1 420 ? 68.158 43.568 51.398 1.00 89.57 422 LEU A O 1
ATOM 2948 N N . GLY A 1 421 ? 66.942 43.217 53.259 1.00 88.16 423 GLY A N 1
ATOM 2949 C CA . GLY A 1 421 ? 67.267 41.814 53.397 1.00 87.16 423 GLY A CA 1
ATOM 2950 C C . GLY A 1 421 ? 66.183 40.931 52.824 1.00 87.24 423 GLY A C 1
ATOM 2951 O O . GLY A 1 421 ? 65.372 40.400 53.585 1.00 91.13 423 GLY A O 1
ATOM 2952 N N . ALA A 1 422 ? 66.105 40.799 51.504 1.00 91.01 424 ALA A N 1
ATOM 2953 C CA . ALA A 1 422 ? 64.979 40.070 50.938 1.00 91.15 424 ALA A CA 1
ATOM 2954 C C . ALA A 1 422 ? 65.283 38.580 50.856 1.00 92.93 424 ALA A C 1
ATOM 2955 O O . ALA A 1 422 ? 66.390 38.123 51.148 1.00 96.39 424 ALA A O 1
ATOM 2957 N N . ASN A 1 423 ? 64.281 37.815 50.431 1.00 94.42 425 ASN A N 1
ATOM 2958 C CA . ASN A 1 423 ? 64.437 36.399 50.151 1.00 94.36 425 ASN A CA 1
ATOM 2959 C C . ASN A 1 423 ? 64.946 36.197 48.726 1.00 94.89 425 ASN A C 1
ATOM 2960 O O . ASN A 1 423 ? 64.770 37.044 47.847 1.00 92.95 425 ASN A O 1
ATOM 2965 N N . MET A 1 424 ? 65.598 35.054 48.508 1.00 95.75 426 MET A N 1
ATOM 2966 C CA . MET A 1 424 ? 66.422 34.898 47.310 1.00 98.42 426 MET A CA 1
ATOM 2967 C C . MET A 1 424 ? 65.599 34.586 46.069 1.00 99.00 426 MET A C 1
ATOM 2968 O O . MET A 1 424 ? 65.901 35.094 44.987 1.00 98.53 426 MET A O 1
ATOM 2973 N N . MET A 1 425 ? 64.548 33.799 46.184 1.00 96.01 427 MET A N 1
ATOM 2974 C CA . MET A 1 425 ? 63.744 33.655 44.978 1.00 97.18 427 MET A CA 1
ATOM 2975 C C . MET A 1 425 ? 62.804 34.836 44.763 1.00 97.11 427 MET A C 1
ATOM 2976 O O . MET A 1 425 ? 61.983 34.798 43.843 1.00 102.50 427 MET A O 1
ATOM 2981 N N . PHE A 1 426 ? 62.937 35.895 45.558 1.00 94.37 428 PHE A N 1
ATOM 2982 C CA . PHE A 1 426 ? 62.349 37.199 45.262 1.00 93.35 428 PHE A CA 1
ATOM 2983 C C . PHE A 1 426 ? 63.356 38.185 44.689 1.00 92.59 428 PHE A C 1
ATOM 2984 O O . PHE A 1 426 ? 62.977 39.045 43.894 1.00 89.26 428 PHE A O 1
ATOM 2992 N N . LEU A 1 427 ? 64.630 38.074 45.074 1.00 95.16 429 LEU A N 1
ATOM 2993 C CA . LEU A 1 427 ? 65.678 38.920 44.517 1.00 91.02 429 LEU A CA 1
ATOM 2994 C C . LEU A 1 427 ? 66.035 38.521 43.091 1.00 92.46 429 LEU A C 1
ATOM 2995 O O . LEU A 1 427 ? 66.343 39.394 42.268 1.00 88.63 429 LEU A O 1
ATOM 3000 N N . GLU A 1 428 ? 66.000 37.216 42.790 1.00 91.29 430 GLU A N 1
ATOM 3001 C CA . GLU A 1 428 ? 66.467 36.703 41.504 1.00 90.88 430 GLU A CA 1
ATOM 3002 C C . GLU A 1 428 ? 65.386 36.762 40.431 1.00 89.25 430 GLU A C 1
ATOM 3003 O O . GLU A 1 428 ? 65.689 37.026 39.261 1.00 88.44 430 GLU A O 1
ATOM 3009 N N . ASN A 1 429 ? 64.137 36.501 40.805 1.00 90.14 431 ASN A N 1
ATOM 3010 C CA . ASN A 1 429 ? 63.025 36.443 39.863 1.00 82.10 431 ASN A CA 1
ATOM 3011 C C . ASN A 1 429 ? 62.933 37.740 39.063 1.00 82.85 431 ASN A C 1
ATOM 3012 O O . ASN A 1 429 ? 62.824 38.819 39.667 1.00 84.97 431 ASN A O 1
ATOM 3017 N N . PRO A 1 430 ? 62.997 37.689 37.725 1.00 83.59 432 PRO A N 1
ATOM 3018 C CA . PRO A 1 430 ? 62.775 38.924 36.944 1.00 80.06 432 PRO A CA 1
ATOM 3019 C C . PRO A 1 430 ? 61.451 39.600 37.272 1.00 79.01 432 PRO A C 1
ATOM 3020 O O . PRO A 1 430 ? 61.414 40.809 37.544 1.00 75.17 432 PRO A O 1
ATOM 3024 N N . ASP A 1 431 ? 60.357 38.835 37.268 1.00 81.53 433 ASP A N 1
ATOM 3025 C CA . ASP A 1 431 ? 59.055 39.327 37.699 1.00 79.20 433 ASP A CA 1
ATOM 3026 C C . ASP A 1 431 ? 59.064 39.830 39.141 1.00 77.95 433 ASP A C 1
ATOM 3027 O O . ASP A 1 431 ? 58.119 40.517 39.546 1.00 73.78 433 ASP A O 1
ATOM 3032 N N . GLY A 1 432 ? 60.115 39.538 39.909 1.00 75.00 434 GLY A N 1
ATOM 3033 C CA . GLY A 1 432 ? 60.176 39.903 41.311 1.00 75.89 434 GLY A CA 1
ATOM 3034 C C . GLY A 1 432 ? 60.780 41.268 41.579 1.00 73.31 434 GLY A C 1
ATOM 3035 O O . GLY A 1 432 ? 60.231 42.289 41.156 1.00 67.24 434 GLY A O 1
ATOM 3036 N N . TYR A 1 433 ? 61.911 41.301 42.283 1.00 76.29 435 TYR A N 1
ATOM 3037 C CA . TYR A 1 433 ? 62.497 42.556 42.748 1.00 78.08 435 TYR A CA 1
ATOM 3038 C C . TYR A 1 433 ? 63.120 43.442 41.663 1.00 72.02 435 TYR A C 1
ATOM 3039 O O . TYR A 1 433 ? 63.079 44.669 41.808 1.00 70.15 435 TYR A O 1
ATOM 3048 N N . PRO A 1 434 ? 63.739 42.906 40.598 1.00 75.70 436 PRO A N 1
ATOM 3049 C CA . PRO A 1 434 ? 64.190 43.809 39.516 1.00 68.85 436 PRO A CA 1
ATOM 3050 C C . PRO A 1 434 ? 63.059 44.578 38.845 1.00 65.86 436 PRO A C 1
ATOM 3051 O O . PRO A 1 434 ? 63.234 45.764 38.529 1.00 57.83 436 PRO A O 1
ATOM 3055 N N . GLY A 1 435 ? 61.894 43.948 38.636 1.00 63.72 437 GLY A N 1
ATOM 3056 C CA . GLY A 1 435 ? 60.753 44.676 38.092 1.00 60.19 437 GLY A CA 1
ATOM 3057 C C . GLY A 1 435 ? 60.223 45.736 39.044 1.00 56.70 437 GLY A C 1
ATOM 3058 O O . GLY A 1 435 ? 59.902 46.856 38.626 1.00 54.27 437 GLY A O 1
ATOM 3059 N N . LEU A 1 436 ? 60.127 45.396 40.337 1.00 59.21 438 LEU A N 1
ATOM 3060 C CA . LEU A 1 436 ? 59.727 46.361 41.361 1.00 59.66 438 LEU A CA 1
ATOM 3061 C C . LEU A 1 436 ? 60.697 47.534 41.426 1.00 57.07 438 LEU A C 1
ATOM 3062 O O . LEU A 1 436 ? 60.287 48.684 41.635 1.00 59.06 438 LEU A O 1
ATOM 3067 N N . GLN A 1 437 ? 61.990 47.254 41.253 1.00 60.34 439 GLN A N 1
ATOM 3068 C CA . GLN A 1 437 ? 63.008 48.297 41.198 1.00 62.07 439 GLN A CA 1
ATOM 3069 C C . GLN A 1 437 ? 62.816 49.186 39.983 1.00 61.81 439 GLN A C 1
ATOM 3070 O O . GLN A 1 437 ? 63.005 50.406 40.061 1.00 58.74 439 GLN A O 1
ATOM 3076 N N . LYS A 1 438 ? 62.485 48.581 38.837 1.00 61.00 440 LYS A N 1
ATOM 3077 C CA . LYS A 1 438 ? 62.190 49.373 37.649 1.00 51.96 440 LYS A CA 1
ATOM 3078 C C . LYS A 1 438 ? 61.036 50.327 37.908 1.00 53.58 440 LYS A C 1
ATOM 3079 O O . LYS A 1 438 ? 61.099 51.499 37.526 1.00 51.77 440 LYS A O 1
ATOM 3085 N N . LEU A 1 439 ? 59.985 49.861 38.587 1.00 52.20 441 LEU A N 1
ATOM 3086 C CA . LEU A 1 439 ? 58.840 50.754 38.770 1.00 49.63 441 LEU A CA 1
ATOM 3087 C C . LEU A 1 439 ? 59.048 51.774 39.885 1.00 55.81 441 LEU A C 1
ATOM 3088 O O . LEU A 1 439 ? 58.428 52.846 39.855 1.00 56.32 441 LEU A O 1
ATOM 3093 N N . TYR A 1 440 ? 59.912 51.495 40.855 1.00 55.21 442 TYR A N 1
ATOM 3094 C CA . TYR A 1 440 ? 60.066 52.415 41.974 1.00 62.23 442 TYR A CA 1
ATOM 3095 C C . TYR A 1 440 ? 61.421 53.096 42.034 1.00 64.81 442 TYR A C 1
ATOM 3096 O O . TYR A 1 440 ? 61.568 54.066 42.786 1.00 65.16 442 TYR A O 1
ATOM 3105 N N . ASN A 1 441 ? 62.402 52.624 41.271 1.00 65.55 443 ASN A N 1
ATOM 3106 C CA . ASN A 1 441 ? 63.773 53.128 41.340 1.00 75.90 443 ASN A CA 1
ATOM 3107 C C . ASN A 1 441 ? 64.289 53.102 42.781 1.00 76.30 443 ASN A C 1
ATOM 3108 O O . ASN A 1 441 ? 64.596 54.130 43.389 1.00 77.97 443 ASN A O 1
ATOM 3113 N N . PHE A 1 442 ? 64.373 51.886 43.320 1.00 79.57 444 PHE A N 1
ATOM 3114 C CA . PHE A 1 442 ? 64.799 51.668 44.698 1.00 80.58 444 PHE A CA 1
ATOM 3115 C C . PHE A 1 442 ? 66.315 51.799 44.802 1.00 78.90 444 PHE A C 1
ATOM 3116 O O . PHE A 1 442 ? 67.053 51.084 44.114 1.00 77.59 444 PHE A O 1
ATOM 3124 N N . LYS A 1 443 ? 66.774 52.728 45.635 1.00 82.89 445 LYS A N 1
ATOM 3125 C CA . LYS A 1 443 ? 68.204 52.914 45.899 1.00 85.55 445 LYS A CA 1
ATOM 3126 C C . LYS A 1 443 ? 68.653 52.183 47.161 1.00 88.58 445 LYS A C 1
ATOM 3127 O O . LYS A 1 443 ? 69.334 52.749 48.020 1.00 90.79 445 LYS A O 1
ATOM 3133 N N . PHE A 1 444 ? 68.308 50.904 47.290 1.00 86.73 446 PHE A N 1
ATOM 3134 C CA . PHE A 1 444 ? 68.905 50.073 48.335 1.00 89.92 446 PHE A CA 1
ATOM 3135 C C . PHE A 1 444 ? 70.248 49.596 47.813 1.00 94.37 446 PHE A C 1
ATOM 3136 O O . PHE A 1 444 ? 70.357 48.504 47.250 1.00 96.51 446 PHE A O 1
ATOM 3144 N N . LYS A 1 445 ? 71.297 50.398 47.987 1.00 95.17 447 LYS A N 1
ATOM 3145 C CA . LYS A 1 445 ? 72.528 50.034 47.291 1.00 98.85 447 LYS A CA 1
ATOM 3146 C C . LYS A 1 445 ? 73.271 48.873 47.948 1.00 98.70 447 LYS A C 1
ATOM 3147 O O . LYS A 1 445 ? 74.230 48.369 47.358 1.00 101.30 447 LYS A O 1
ATOM 3153 N N . HIS A 1 446 ? 72.855 48.434 49.132 1.00 97.48 448 HIS A N 1
ATOM 3154 C CA . HIS A 1 446 ? 73.184 47.097 49.615 1.00 97.99 448 HIS A CA 1
ATOM 3155 C C . HIS A 1 446 ? 71.899 46.391 50.038 1.00 98.80 448 HIS A C 1
ATOM 3156 O O . HIS A 1 446 ? 71.198 46.851 50.950 1.00 97.81 448 HIS A O 1
ATOM 3163 N N . THR A 1 447 ? 71.569 45.303 49.327 1.00 96.56 449 THR A N 1
ATOM 3164 C CA . THR A 1 447 ? 70.498 44.389 49.703 1.00 94.93 449 THR A CA 1
ATOM 3165 C C . THR A 1 447 ? 71.052 42.981 49.799 1.00 98.25 449 THR A C 1
ATOM 3166 O O . THR A 1 447 ? 71.826 42.543 48.943 1.00 99.84 449 THR A O 1
ATOM 3170 N N . LYS A 1 448 ? 70.606 42.274 50.828 1.00 97.76 450 LYS A N 1
ATOM 3171 C CA . LYS A 1 448 ? 71.078 40.943 51.159 1.00 96.30 450 LYS A CA 1
ATOM 3172 C C . LYS A 1 448 ? 70.097 39.900 50.655 1.00 94.24 450 LYS A C 1
ATOM 3173 O O . LYS A 1 448 ? 68.877 40.102 50.690 1.00 94.90 450 LYS A O 1
ATOM 3179 N N . SER A 1 449 ? 70.645 38.794 50.162 1.00 95.77 451 SER A N 1
ATOM 3180 C CA . SER A 1 449 ? 69.858 37.698 49.608 1.00 97.13 451 SER A CA 1
ATOM 3181 C C . SER A 1 449 ? 69.780 36.623 50.683 1.00 101.11 451 SER A C 1
ATOM 3182 O O . SER A 1 449 ? 70.632 35.736 50.772 1.00 103.90 451 SER A O 1
ATOM 3185 N N . MET A 1 450 ? 68.736 36.700 51.495 1.00 100.56 452 MET A N 1
ATOM 3186 C CA . MET A 1 450 ? 68.564 35.808 52.625 1.00 100.55 452 MET A CA 1
ATOM 3187 C C . MET A 1 450 ? 67.595 34.688 52.270 1.00 103.56 452 MET A C 1
ATOM 3188 O O . MET A 1 450 ? 66.628 34.894 51.532 1.00 104.96 452 MET A O 1
ATOM 3193 N N . ASP A 1 451 ? 67.878 33.497 52.788 1.00 104.00 453 ASP A N 1
ATOM 3194 C CA . ASP A 1 451 ? 66.942 32.377 52.777 1.00 105.71 453 ASP A CA 1
ATOM 3195 C C . ASP A 1 451 ? 65.943 32.546 53.920 1.00 104.63 453 ASP A C 1
ATOM 3196 O O . ASP A 1 451 ? 65.696 33.674 54.356 1.00 104.78 453 ASP A O 1
ATOM 3201 N N . ALA A 1 452 ? 65.332 31.449 54.379 1.00 102.35 454 ALA A N 1
ATOM 3202 C CA . ALA A 1 452 ? 64.177 31.465 55.281 1.00 102.89 454 ALA A CA 1
ATOM 3203 C C . ALA A 1 452 ? 64.398 32.321 56.528 1.00 103.82 454 ALA A C 1
ATOM 3204 O O . ALA A 1 452 ? 65.515 32.781 56.787 1.00 102.94 454 ALA A O 1
ATOM 3206 N N . GLY A 1 453 ? 63.360 32.475 57.351 1.00 103.98 455 GLY A N 1
ATOM 3207 C CA . GLY A 1 453 ? 63.051 33.716 58.045 1.00 98.20 455 GLY A CA 1
ATOM 3208 C C . GLY A 1 453 ? 64.105 34.355 58.930 1.00 95.17 455 GLY A C 1
ATOM 3209 O O . GLY A 1 453 ? 63.774 35.140 59.826 1.00 93.32 455 GLY A O 1
ATOM 3210 N N . ILE A 1 454 ? 65.368 34.001 58.715 1.00 94.28 456 ILE A N 1
ATOM 3211 C CA . ILE A 1 454 ? 66.512 34.771 59.209 1.00 95.22 456 ILE A CA 1
ATOM 3212 C C . ILE A 1 454 ? 66.350 36.268 58.921 1.00 98.48 456 ILE A C 1
ATOM 3213 O O . ILE A 1 454 ? 66.818 37.085 59.732 1.00 97.69 456 ILE A O 1
ATOM 3218 N N . PRO A 1 455 ? 65.726 36.696 57.806 1.00 96.78 457 PRO A N 1
ATOM 3219 C CA . PRO A 1 455 ? 65.449 38.139 57.648 1.00 92.80 457 PRO A CA 1
ATOM 3220 C C . PRO A 1 455 ? 64.636 38.766 58.779 1.00 93.04 457 PRO A C 1
ATOM 3221 O O . PRO A 1 455 ? 64.785 39.970 59.031 1.00 92.29 457 PRO A O 1
ATOM 3225 N N . TYR A 1 456 ? 63.792 38.000 59.478 1.00 91.84 458 TYR A N 1
ATOM 3226 C CA . TYR A 1 456 ? 63.042 38.566 60.601 1.00 90.13 458 TYR A CA 1
ATOM 3227 C C . TYR A 1 456 ? 63.967 38.913 61.766 1.00 91.89 458 TYR A C 1
ATOM 3228 O O . TYR A 1 456 ? 63.929 40.035 62.297 1.00 89.54 458 TYR A O 1
ATOM 3237 N N . THR A 1 457 ? 64.798 37.956 62.186 1.00 89.57 459 THR A N 1
ATOM 3238 C CA . THR A 1 457 ? 65.837 38.267 63.159 1.00 92.77 459 THR A CA 1
ATOM 3239 C C . THR A 1 457 ? 66.703 39.422 62.669 1.00 92.25 459 THR A C 1
ATOM 3240 O O . THR A 1 457 ? 67.111 40.282 63.458 1.00 89.34 459 THR A O 1
ATOM 3244 N N . ALA A 1 458 ? 66.956 39.477 61.357 1.00 91.92 460 ALA A N 1
ATOM 3245 C CA . ALA A 1 458 ? 67.804 40.523 60.790 1.00 92.54 460 ALA A CA 1
ATOM 3246 C C . ALA A 1 458 ? 67.205 41.910 61.009 1.00 92.16 460 ALA A C 1
ATOM 3247 O O . ALA A 1 458 ? 67.891 42.825 61.475 1.00 92.63 460 ALA A O 1
ATOM 3249 N N . ILE A 1 459 ? 65.928 42.092 60.664 1.00 89.99 461 ILE A N 1
ATOM 3250 C CA . ILE A 1 459 ? 65.307 43.402 60.854 1.00 88.67 461 ILE A CA 1
ATOM 3251 C C . ILE A 1 459 ? 65.168 43.720 62.343 1.00 91.01 461 ILE A C 1
ATOM 3252 O O . ILE A 1 459 ? 65.258 44.885 62.753 1.00 90.60 461 ILE A O 1
ATOM 3257 N N . ASP A 1 460 ? 64.956 42.694 63.178 1.00 90.49 462 ASP A N 1
ATOM 3258 C CA . ASP A 1 460 ? 64.929 42.931 64.622 1.00 91.49 462 ASP A CA 1
ATOM 3259 C C . ASP A 1 460 ? 66.310 43.320 65.144 1.00 93.27 462 ASP A C 1
ATOM 3260 O O . ASP A 1 460 ? 66.431 44.212 65.996 1.00 92.32 462 ASP A O 1
ATOM 3265 N N . ASN A 1 461 ? 67.360 42.663 64.636 1.00 92.91 463 ASN A N 1
ATOM 3266 C CA . ASN A 1 461 ? 68.756 43.005 64.895 1.00 91.71 463 ASN A CA 1
ATOM 3267 C C . ASN A 1 461 ? 69.169 44.316 64.238 1.00 95.83 463 ASN A C 1
ATOM 3268 O O . ASN A 1 461 ? 70.324 44.729 64.382 1.00 95.11 463 ASN A O 1
ATOM 3273 N N . ASN A 1 462 ? 68.259 44.938 63.491 1.00 99.29 464 ASN A N 1
ATOM 3274 C CA . ASN A 1 462 ? 68.527 46.049 62.575 1.00 96.42 464 ASN A CA 1
ATOM 3275 C C . ASN A 1 462 ? 69.809 45.852 61.760 1.00 94.36 464 ASN A C 1
ATOM 3276 O O . ASN A 1 462 ? 70.465 46.819 61.365 1.00 95.89 464 ASN A O 1
ATOM 3281 N N . GLU A 1 463 ? 70.186 44.604 61.496 1.00 93.75 465 GLU A N 1
ATOM 3282 C CA . GLU A 1 463 ? 71.045 44.348 60.352 1.00 95.25 465 GLU A CA 1
ATOM 3283 C C . GLU A 1 463 ? 70.444 44.977 59.107 1.00 97.05 465 GLU A C 1
ATOM 3284 O O . GLU A 1 463 ? 71.165 45.517 58.256 1.00 94.83 465 GLU A O 1
ATOM 3290 N N . VAL A 1 464 ? 69.113 44.933 59.004 1.00 96.82 466 VAL A N 1
ATOM 3291 C CA . VAL A 1 464 ? 68.364 45.334 57.825 1.00 92.88 466 VAL A CA 1
ATOM 3292 C C . VAL A 1 464 ? 67.174 46.189 58.253 1.00 90.66 466 VAL A C 1
ATOM 3293 O O . VAL A 1 464 ? 66.676 46.076 59.378 1.00 89.97 466 VAL A O 1
ATOM 3297 N N . GLN A 1 465 ? 66.708 47.040 57.332 1.00 88.82 467 GLN A N 1
ATOM 3298 C CA . GLN A 1 465 ? 65.614 47.977 57.554 1.00 85.74 467 GLN A CA 1
ATOM 3299 C C . GLN A 1 465 ? 64.331 47.626 56.811 1.00 88.66 467 GLN A C 1
ATOM 3300 O O . GLN A 1 465 ? 63.249 48.031 57.249 1.00 88.34 467 GLN A O 1
ATOM 3306 N N . VAL A 1 466 ? 64.426 46.926 55.678 1.00 90.45 468 VAL A N 1
ATOM 3307 C CA . VAL A 1 466 ? 63.274 46.534 54.870 1.00 86.70 468 VAL A CA 1
ATOM 3308 C C . VAL A 1 466 ? 63.338 45.032 54.615 1.00 82.05 468 VAL A C 1
ATOM 3309 O O . VAL A 1 466 ? 64.417 44.476 54.379 1.00 81.02 468 VAL A O 1
ATOM 3313 N N . ILE A 1 467 ? 62.180 44.368 54.669 1.00 77.81 469 ILE A N 1
ATOM 3314 C CA . ILE A 1 467 ? 62.086 42.964 54.282 1.00 79.91 469 ILE A CA 1
ATOM 3315 C C . ILE A 1 467 ? 60.895 42.775 53.345 1.00 73.21 469 ILE A C 1
ATOM 3316 O O . ILE A 1 467 ? 59.948 43.564 53.335 1.00 70.32 469 ILE A O 1
ATOM 3321 N N . ASP A 1 468 ? 60.957 41.722 52.534 1.00 70.00 470 ASP A N 1
ATOM 3322 C CA . ASP A 1 468 ? 59.806 41.334 51.728 1.00 73.05 470 ASP A CA 1
ATOM 3323 C C . ASP A 1 468 ? 58.981 40.278 52.464 1.00 69.13 470 ASP A C 1
ATOM 3324 O O . ASP A 1 468 ? 59.530 39.342 53.057 1.00 65.29 470 ASP A O 1
ATOM 3329 N N . ALA A 1 469 ? 57.657 40.447 52.444 1.00 63.73 471 ALA A N 1
ATOM 3330 C CA . ALA A 1 469 ? 56.764 39.539 53.153 1.00 60.48 471 ALA A CA 1
ATOM 3331 C C . ALA A 1 469 ? 55.474 39.365 52.365 1.00 54.45 471 ALA A C 1
ATOM 3332 O O . ALA A 1 469 ? 55.165 40.135 51.457 1.00 52.95 471 ALA A O 1
ATOM 3334 N N . THR A 1 470 ? 54.724 38.335 52.717 1.00 51.25 472 THR A N 1
ATOM 3335 C CA . THR A 1 470 ? 53.359 38.205 52.245 1.00 50.21 472 THR A CA 1
ATOM 3336 C C . THR A 1 470 ? 52.414 38.679 53.345 1.00 48.84 472 THR A C 1
ATOM 3337 O O . THR A 1 470 ? 52.693 38.499 54.538 1.00 49.51 472 THR A O 1
ATOM 3341 N N . ALA A 1 471 ? 51.302 39.298 52.928 1.00 39.40 473 ALA A N 1
ATOM 3342 C CA . ALA A 1 471 ? 50.353 39.941 53.833 1.00 45.59 473 ALA A CA 1
ATOM 3343 C C . ALA A 1 471 ? 49.748 38.993 54.870 1.00 45.25 473 ALA A C 1
ATOM 3344 O O . ALA A 1 471 ? 49.176 39.470 55.856 1.00 45.33 473 ALA A O 1
ATOM 3346 N N . THR A 1 472 ? 49.845 37.676 54.681 1.00 40.03 474 THR A N 1
ATOM 3347 C CA . THR A 1 472 ? 49.283 36.729 55.637 1.00 43.53 474 THR A CA 1
ATOM 3348 C C . THR A 1 472 ? 50.315 36.176 56.612 1.00 43.41 474 THR A C 1
ATOM 3349 O O . THR A 1 472 ? 49.972 35.315 57.429 1.00 42.75 474 THR A O 1
ATOM 3353 N N . ASP A 1 473 ? 51.561 36.632 56.547 1.00 42.33 475 ASP A N 1
ATOM 3354 C CA . ASP A 1 473 ? 52.569 36.171 57.493 1.00 45.41 475 ASP A CA 1
ATOM 3355 C C . ASP A 1 473 ? 52.244 36.705 58.889 1.00 50.00 475 ASP A C 1
ATOM 3356 O O . ASP A 1 473 ? 52.222 37.917 59.110 1.00 51.66 475 ASP A O 1
ATOM 3361 N N . GLY A 1 474 ? 51.968 35.804 59.833 1.00 52.72 476 GLY A N 1
ATOM 3362 C CA . GLY A 1 474 ? 51.616 36.247 61.173 1.00 55.57 476 GLY A CA 1
ATOM 3363 C C . GLY A 1 474 ? 52.774 36.883 61.919 1.00 61.69 476 GLY A C 1
ATOM 3364 O O . GLY A 1 474 ? 52.569 37.774 62.755 1.00 64.70 476 GLY A O 1
ATOM 3365 N N . LEU A 1 475 ? 54.004 36.453 61.620 1.00 61.78 477 LEU A N 1
ATOM 3366 C CA . LEU A 1 475 ? 55.181 37.028 62.257 1.00 65.49 477 LEU A CA 1
ATOM 3367 C C . LEU A 1 475 ? 55.317 38.528 62.014 1.00 67.49 477 LEU A C 1
ATOM 3368 O O . LEU A 1 475 ? 56.093 39.175 62.725 1.00 66.92 477 LEU A O 1
ATOM 3373 N N . LEU A 1 476 ? 54.583 39.104 61.050 1.00 63.72 478 LEU A N 1
ATOM 3374 C CA . LEU A 1 476 ? 54.593 40.561 60.911 1.00 67.22 478 LEU A CA 1
ATOM 3375 C C . LEU A 1 476 ? 53.988 41.246 62.129 1.00 72.39 478 LEU A C 1
ATOM 3376 O O . LEU A 1 476 ? 54.484 42.291 62.569 1.00 78.44 478 LEU A O 1
ATOM 3381 N N . VAL A 1 477 ? 52.913 40.682 62.683 1.00 74.56 479 VAL A N 1
ATOM 3382 C CA . VAL A 1 477 ? 52.281 41.297 63.848 1.00 73.16 479 VAL A CA 1
ATOM 3383 C C . VAL A 1 477 ? 53.177 41.157 65.074 1.00 77.76 479 VAL A C 1
ATOM 3384 O O . VAL A 1 477 ? 53.542 42.148 65.721 1.00 77.82 479 VAL A O 1
ATOM 3388 N N . SER A 1 478 ? 53.552 39.919 65.406 1.00 76.49 480 SER A N 1
ATOM 3389 C CA . SER A 1 478 ? 54.356 39.682 66.599 1.00 76.22 480 SER A CA 1
ATOM 3390 C C . SER A 1 478 ? 55.668 40.456 66.565 1.00 74.36 480 SER A C 1
ATOM 3391 O O . SER A 1 478 ? 56.161 40.879 67.615 1.00 76.47 480 SER A O 1
ATOM 3394 N N . HIS A 1 479 ? 56.243 40.661 65.382 1.00 73.85 481 HIS A N 1
ATOM 3395 C CA . HIS A 1 479 ? 57.515 41.364 65.278 1.00 75.30 481 HIS A CA 1
ATOM 3396 C C . HIS A 1 479 ? 57.380 42.877 65.229 1.00 75.94 481 HIS A C 1
ATOM 3397 O O . HIS A 1 479 ? 58.408 43.554 65.083 1.00 76.53 481 HIS A O 1
ATOM 3404 N N . LYS A 1 480 ? 56.162 43.425 65.343 1.00 76.04 482 LYS A N 1
ATOM 3405 C CA . LYS A 1 480 ? 55.966 44.876 65.487 1.00 83.47 482 LYS A CA 1
ATOM 3406 C C . LYS A 1 480 ? 56.241 45.623 64.174 1.00 86.36 482 LYS A C 1
ATOM 3407 O O . LYS A 1 480 ? 56.895 46.657 64.165 1.00 88.14 482 LYS A O 1
ATOM 3413 N N . LEU A 1 481 ? 55.736 45.103 63.059 1.00 84.09 483 LEU A N 1
ATOM 3414 C CA . LEU A 1 481 ? 56.163 45.583 61.749 1.00 81.19 483 LEU A CA 1
ATOM 3415 C C . LEU A 1 481 ? 55.046 46.293 60.983 1.00 80.19 483 LEU A C 1
ATOM 3416 O O . LEU A 1 481 ? 53.846 46.064 61.195 1.00 76.26 483 LEU A O 1
ATOM 3421 N N . LYS A 1 482 ? 55.488 47.174 60.081 1.00 80.16 484 LYS A N 1
ATOM 3422 C CA . LYS A 1 482 ? 54.659 48.046 59.259 1.00 77.74 484 LYS A CA 1
ATOM 3423 C C . LYS A 1 482 ? 54.653 47.493 57.838 1.00 76.20 484 LYS A C 1
ATOM 3424 O O . LYS A 1 482 ? 55.722 47.361 57.223 1.00 72.42 484 LYS A O 1
ATOM 3430 N N . ILE A 1 483 ? 53.461 47.151 57.337 1.00 74.08 485 ILE A N 1
ATOM 3431 C CA . ILE A 1 483 ? 53.274 46.733 55.947 1.00 75.97 485 ILE A CA 1
ATOM 3432 C C . ILE A 1 483 ? 53.014 47.975 55.096 1.00 76.19 485 ILE A C 1
ATOM 3433 O O . ILE A 1 483 ? 52.014 48.681 55.287 1.00 68.04 485 ILE A O 1
ATOM 3438 N N . LEU A 1 484 ? 53.926 48.260 54.167 1.00 75.34 486 LEU A N 1
ATOM 3439 C CA . LEU A 1 484 ? 53.812 49.447 53.331 1.00 71.44 486 LEU A CA 1
ATOM 3440 C C . LEU A 1 484 ? 52.949 49.142 52.113 1.00 69.66 486 LEU A C 1
ATOM 3441 O O . LEU A 1 484 ? 52.925 48.014 51.614 1.00 67.83 486 LEU A O 1
ATOM 3446 N N . GLU A 1 485 ? 52.211 50.152 51.658 1.00 71.91 487 GLU A N 1
ATOM 3447 C CA . GLU A 1 485 ? 51.289 49.966 50.549 1.00 71.12 487 GLU A CA 1
ATOM 3448 C C . GLU A 1 485 ? 52.029 49.995 49.218 1.00 69.31 487 GLU A C 1
ATOM 3449 O O . GLU A 1 485 ? 52.942 50.798 49.013 1.00 67.88 487 GLU A O 1
ATOM 3455 N N . ASP A 1 486 ? 51.624 49.096 48.321 1.00 69.49 488 ASP A N 1
ATOM 3456 C CA . ASP A 1 486 ? 52.061 49.063 46.925 1.00 64.60 488 ASP A CA 1
ATOM 3457 C C . ASP A 1 486 ? 51.230 50.097 46.162 1.00 62.40 488 ASP A C 1
ATOM 3458 O O . ASP A 1 486 ? 50.270 49.774 45.458 1.00 58.91 488 ASP A O 1
ATOM 3463 N N . ASP A 1 487 ? 51.611 51.376 46.321 1.00 64.40 489 ASP A N 1
ATOM 3464 C CA . ASP A 1 487 ? 50.758 52.473 45.856 1.00 65.15 489 ASP A CA 1
ATOM 3465 C C . ASP A 1 487 ? 50.682 52.545 44.336 1.00 65.52 489 ASP A C 1
ATOM 3466 O O . ASP A 1 487 ? 49.648 52.954 43.790 1.00 61.98 489 ASP A O 1
ATOM 3471 N N . LYS A 1 488 ? 51.749 52.164 43.634 1.00 57.15 490 LYS A N 1
ATOM 3472 C CA . LYS A 1 488 ? 51.692 52.054 42.184 1.00 58.09 490 LYS A CA 1
ATOM 3473 C C . LYS A 1 488 ? 51.343 50.636 41.716 1.00 63.05 490 LYS A C 1
ATOM 3474 O O . LYS A 1 488 ? 51.411 50.356 40.511 1.00 54.95 490 LYS A O 1
ATOM 3480 N N . ALA A 1 489 ? 50.945 49.755 42.645 1.00 58.23 491 ALA A N 1
ATOM 3481 C CA . ALA A 1 489 ? 50.330 48.462 42.342 1.00 51.69 491 ALA A CA 1
ATOM 3482 C C . ALA A 1 489 ? 51.179 47.634 41.380 1.00 52.20 491 ALA A C 1
ATOM 3483 O O . ALA A 1 489 ? 50.699 47.129 40.362 1.00 50.23 491 ALA A O 1
ATOM 3485 N N . PHE A 1 490 ? 52.461 47.488 41.711 1.00 50.51 492 PHE A N 1
ATOM 3486 C CA . PHE A 1 490 ? 53.309 46.620 40.906 1.00 51.87 492 PHE A CA 1
ATOM 3487 C C . PHE A 1 490 ? 52.832 45.178 40.981 1.00 57.52 492 PHE A C 1
ATOM 3488 O O . PHE A 1 490 ? 52.828 44.460 39.971 1.00 52.52 492 PHE A O 1
ATOM 3496 N N . PHE A 1 491 ? 52.424 44.736 42.175 1.00 56.54 493 PHE A N 1
ATOM 3497 C CA . PHE A 1 491 ? 51.995 43.369 42.436 1.00 52.40 493 PHE A CA 1
ATOM 3498 C C . PHE A 1 491 ? 50.485 43.252 42.263 1.00 48.88 493 PHE A C 1
ATOM 3499 O O . PHE A 1 491 ? 49.741 44.114 42.735 1.00 46.86 493 PHE A O 1
ATOM 3507 N N . PRO A 1 492 ? 50.029 42.210 41.578 1.00 44.60 494 PRO A N 1
ATOM 3508 C CA . PRO A 1 492 ? 48.596 41.952 41.481 1.00 45.32 494 PRO A CA 1
ATOM 3509 C C . PRO A 1 492 ? 48.074 41.399 42.795 1.00 47.02 494 PRO A C 1
ATOM 3510 O O . PRO A 1 492 ? 48.868 40.959 43.639 1.00 43.10 494 PRO A O 1
ATOM 3514 N N . PRO A 1 493 ? 46.757 41.401 43.012 1.00 50.19 495 PRO A N 1
ATOM 3515 C CA . PRO A 1 493 ? 46.219 40.770 44.225 1.00 46.82 495 PRO A CA 1
ATOM 3516 C C . PRO A 1 493 ? 46.355 39.262 44.141 1.00 40.89 495 PRO A C 1
ATOM 3517 O O . PRO A 1 493 ? 46.198 38.668 43.073 1.00 43.42 495 PRO A O 1
ATOM 3521 N N . TYR A 1 494 ? 46.739 38.654 45.256 1.00 42.56 496 TYR A N 1
ATOM 3522 C CA . TYR A 1 494 ? 46.828 37.202 45.364 1.00 39.79 496 TYR A CA 1
ATOM 3523 C C . TYR A 1 494 ? 45.675 36.659 46.208 1.00 37.70 496 TYR A C 1
ATOM 3524 O O . TYR A 1 494 ? 45.856 36.211 47.343 1.00 34.11 496 TYR A O 1
ATOM 3533 N N . TYR A 1 495 ? 44.480 36.676 45.634 1.00 36.53 497 TYR A N 1
ATOM 3534 C CA . TYR A 1 495 ? 43.336 36.059 46.293 1.00 32.26 497 TYR A CA 1
ATOM 3535 C C . TYR A 1 495 ? 43.450 34.546 46.166 1.00 35.27 497 TYR A C 1
ATOM 3536 O O . TYR A 1 495 ? 43.590 34.014 45.059 1.00 32.59 497 TYR A O 1
ATOM 3545 N N . ALA A 1 496 ? 43.413 33.856 47.304 1.00 29.08 498 ALA A N 1
ATOM 3546 C CA . ALA A 1 496 ? 43.588 32.412 47.340 1.00 31.12 498 ALA A CA 1
ATOM 3547 C C . ALA A 1 496 ? 42.273 31.710 47.050 1.00 33.19 498 ALA A C 1
ATOM 3548 O O . ALA A 1 496 ? 41.226 32.085 47.593 1.00 32.62 498 ALA A O 1
ATOM 3550 N N . ALA A 1 497 ? 42.335 30.666 46.213 1.00 28.25 499 ALA A N 1
ATOM 3551 C CA . ALA A 1 497 ? 41.161 29.829 45.980 1.00 29.72 499 ALA A CA 1
ATOM 3552 C C . ALA A 1 497 ? 41.549 28.381 45.706 1.00 29.37 499 ALA A C 1
ATOM 3553 O O . ALA A 1 497 ? 42.595 28.126 45.093 1.00 27.38 499 ALA A O 1
ATOM 3555 N N . PRO A 1 498 ? 40.748 27.422 46.154 1.00 31.40 500 PRO A N 1
ATOM 3556 C CA . PRO A 1 498 ? 40.988 26.032 45.761 1.00 28.47 500 PRO A CA 1
ATOM 3557 C C . PRO A 1 498 ? 40.696 25.842 44.288 1.00 29.56 500 PRO A C 1
ATOM 3558 O O . PRO A 1 498 ? 39.755 26.431 43.742 1.00 27.20 500 PRO A O 1
ATOM 3562 N N . ILE A 1 499 ? 41.499 24.992 43.646 1.00 26.82 501 ILE A N 1
ATOM 3563 C CA . ILE A 1 499 ? 41.253 24.573 42.274 1.00 27.99 501 ILE A CA 1
ATOM 3564 C C . ILE A 1 499 ? 41.339 23.054 42.199 1.00 29.92 501 ILE A C 1
ATOM 3565 O O . ILE A 1 499 ? 42.091 22.409 42.948 1.00 28.26 501 ILE A O 1
ATOM 3570 N N . ILE A 1 500 ? 40.570 22.488 41.262 1.00 24.97 502 ILE A N 1
ATOM 3571 C CA . ILE A 1 500 ? 40.352 21.050 41.177 1.00 25.15 502 ILE A CA 1
ATOM 3572 C C . ILE A 1 500 ? 40.258 20.638 39.712 1.00 25.36 502 ILE A C 1
ATOM 3573 O O . ILE A 1 500 ? 39.791 21.400 38.861 1.00 28.17 502 ILE A O 1
ATOM 3578 N N . ARG A 1 501 ? 40.700 19.423 39.412 1.00 25.08 503 ARG A N 1
ATOM 3579 C CA . ARG A 1 501 ? 40.549 18.901 38.060 1.00 27.33 503 ARG A CA 1
ATOM 3580 C C . ARG A 1 501 ? 39.074 18.635 37.745 1.00 32.12 503 ARG A C 1
ATOM 3581 O O . ARG A 1 501 ? 38.320 18.124 38.581 1.00 29.35 503 ARG A O 1
ATOM 3589 N N . GLN A 1 502 ? 38.659 18.986 36.526 1.00 30.22 504 GLN A N 1
ATOM 3590 C CA . GLN A 1 502 ? 37.303 18.655 36.085 1.00 31.30 504 GLN A CA 1
ATOM 3591 C C . GLN A 1 502 ? 37.090 17.149 36.090 1.00 35.99 504 GLN A C 1
ATOM 3592 O O . GLN A 1 502 ? 35.979 16.672 36.344 1.00 33.09 504 GLN A O 1
ATOM 3598 N N . ASP A 1 503 ? 38.162 16.415 35.805 1.00 35.08 505 ASP A N 1
ATOM 3599 C CA . ASP A 1 503 ? 38.433 14.993 35.971 1.00 41.66 505 ASP A CA 1
ATOM 3600 C C . ASP A 1 503 ? 37.717 14.451 37.200 1.00 41.88 505 ASP A C 1
ATOM 3601 O O . ASP A 1 503 ? 36.886 13.535 37.147 1.00 37.79 505 ASP A O 1
ATOM 3606 N N . VAL A 1 504 ? 38.035 15.087 38.316 1.00 36.24 506 VAL A N 1
ATOM 3607 C CA . VAL A 1 504 ? 37.642 14.618 39.624 1.00 38.54 506 VAL A CA 1
ATOM 3608 C C . VAL A 1 504 ? 36.230 15.078 39.957 1.00 34.78 506 VAL A C 1
ATOM 3609 O O . VAL A 1 504 ? 35.459 14.324 40.559 1.00 36.28 506 VAL A O 1
ATOM 3613 N N . LEU A 1 505 ? 35.850 16.282 39.523 1.00 31.05 507 LEU A N 1
ATOM 3614 C CA . LEU A 1 505 ? 34.483 16.754 39.718 1.00 32.60 507 LEU A CA 1
ATOM 3615 C C . LEU A 1 505 ? 33.474 15.914 38.939 1.00 37.86 507 LEU A C 1
ATOM 3616 O O . LEU A 1 505 ? 32.341 15.734 39.390 1.00 37.89 507 LEU A O 1
ATOM 3621 N N . ASP A 1 506 ? 33.839 15.452 37.739 1.00 37.62 508 ASP A N 1
ATOM 3622 C CA . ASP A 1 506 ? 32.959 14.570 36.973 1.00 35.86 508 ASP A CA 1
ATOM 3623 C C . ASP A 1 506 ? 32.665 13.296 37.753 1.00 39.44 508 ASP A C 1
ATOM 3624 O O . ASP A 1 506 ? 31.538 12.790 37.738 1.00 33.10 508 ASP A O 1
ATOM 3629 N N . LYS A 1 507 ? 33.686 12.737 38.406 1.00 39.41 509 LYS A N 1
ATOM 3630 C CA . LYS A 1 507 ? 33.500 11.509 39.167 1.00 39.65 509 LYS A CA 1
ATOM 3631 C C . LYS A 1 507 ? 32.846 11.759 40.522 1.00 41.27 509 LYS A C 1
ATOM 3632 O O . LYS A 1 507 ? 32.142 10.879 41.024 1.00 39.37 509 LYS A O 1
ATOM 3638 N N . HIS A 1 508 ? 33.047 12.942 41.114 1.00 38.30 510 HIS A N 1
ATOM 3639 C CA . HIS A 1 508 ? 32.522 13.271 42.443 1.00 34.88 510 HIS A CA 1
ATOM 3640 C C . HIS A 1 508 ? 32.016 14.702 42.469 1.00 35.53 510 HIS A C 1
ATOM 3641 O O . HIS A 1 508 ? 32.673 15.595 43.021 1.00 34.32 510 HIS A O 1
ATOM 3648 N N . PRO A 1 509 ? 30.830 14.953 41.915 1.00 32.68 511 PRO A N 1
ATOM 3649 C CA . PRO A 1 509 ? 30.331 16.338 41.832 1.00 31.48 511 PRO A CA 1
ATOM 3650 C C . PRO A 1 509 ? 30.159 17.012 43.186 1.00 35.89 511 PRO A C 1
ATOM 3651 O O . PRO A 1 509 ? 30.239 18.252 43.274 1.00 34.32 511 PRO A O 1
ATOM 3655 N N . GLU A 1 510 ? 29.938 16.230 44.252 1.00 33.01 512 GLU A N 1
ATOM 3656 C CA . GLU A 1 510 ? 29.707 16.831 45.563 1.00 37.59 512 GLU A CA 1
ATOM 3657 C C . GLU A 1 510 ? 30.890 17.688 46.006 1.00 29.19 512 GLU A C 1
ATOM 3658 O O . GLU A 1 510 ? 30.701 18.701 46.696 1.00 34.99 512 GLU A O 1
ATOM 3664 N N . LEU A 1 511 ? 32.099 17.356 45.546 1.00 31.64 513 LEU A N 1
ATOM 3665 C CA . LEU A 1 511 ? 33.287 18.147 45.898 1.00 31.23 513 LEU A CA 1
ATOM 3666 C C . LEU A 1 511 ? 33.089 19.637 45.641 1.00 29.11 513 LEU A C 1
ATOM 3667 O O . LEU A 1 511 ? 33.566 20.469 46.427 1.00 28.98 513 LEU A O 1
ATOM 3672 N N . LYS A 1 512 ? 32.364 20.002 44.566 1.00 32.03 514 LYS A N 1
ATOM 3673 C CA . LYS A 1 512 ? 32.219 21.430 44.270 1.00 31.08 514 LYS A CA 1
ATOM 3674 C C . LYS A 1 512 ? 31.544 22.152 45.425 1.00 32.04 514 LYS A C 1
ATOM 3675 O O . LYS A 1 512 ? 32.085 23.129 45.959 1.00 31.44 514 LYS A O 1
ATOM 3681 N N . ASP A 1 513 ? 30.378 21.663 45.863 1.00 34.22 515 ASP A N 1
ATOM 3682 C CA . ASP A 1 513 ? 29.727 22.344 46.980 1.00 32.63 515 ASP A CA 1
ATOM 3683 C C . ASP A 1 513 ? 30.539 22.182 48.260 1.00 28.93 515 ASP A C 1
ATOM 3684 O O . ASP A 1 513 ? 30.650 23.133 49.053 1.00 29.91 515 ASP A O 1
ATOM 3689 N N . VAL A 1 514 ? 31.194 21.029 48.445 1.00 28.75 516 VAL A N 1
ATOM 3690 C CA . VAL A 1 514 ? 31.876 20.808 49.728 1.00 29.25 516 VAL A CA 1
ATOM 3691 C C . VAL A 1 514 ? 32.999 21.822 49.908 1.00 30.60 516 VAL A C 1
ATOM 3692 O O . VAL A 1 514 ? 33.063 22.534 50.918 1.00 29.66 516 VAL A O 1
ATOM 3696 N N . LEU A 1 515 ? 33.879 21.938 48.904 1.00 28.15 517 LEU A N 1
ATOM 3697 C CA . LEU A 1 515 ? 34.965 22.909 48.997 1.00 29.40 517 LEU A CA 1
ATOM 3698 C C . LEU A 1 515 ? 34.429 24.338 49.001 1.00 34.01 517 LEU A C 1
ATOM 3699 O O . LEU A 1 515 ? 35.004 25.218 49.670 1.00 30.63 517 LEU A O 1
ATOM 3704 N N . ASN A 1 516 ? 33.294 24.582 48.325 1.00 30.05 518 ASN A N 1
ATOM 3705 C CA . ASN A 1 516 ? 32.795 25.950 48.371 1.00 30.59 518 ASN A CA 1
ATOM 3706 C C . ASN A 1 516 ? 32.183 26.289 49.721 1.00 32.75 518 ASN A C 1
ATOM 3707 O O . ASN A 1 516 ? 31.887 27.458 49.969 1.00 32.40 518 ASN A O 1
ATOM 3712 N N . LYS A 1 517 ? 32.030 25.316 50.620 1.00 32.24 519 LYS A N 1
ATOM 3713 C CA . LYS A 1 517 ? 31.646 25.690 51.972 1.00 30.23 519 LYS A CA 1
ATOM 3714 C C . LYS A 1 517 ? 32.664 26.629 52.593 1.00 34.61 519 LYS A C 1
ATOM 3715 O O . LYS A 1 517 ? 32.314 27.385 53.504 1.00 35.31 519 LYS A O 1
ATOM 3721 N N . LEU A 1 518 ? 33.908 26.627 52.103 1.00 31.75 520 LEU A N 1
ATOM 3722 C CA . LEU A 1 518 ? 34.907 27.547 52.643 1.00 30.71 520 LEU A CA 1
ATOM 3723 C C . LEU A 1 518 ? 34.833 28.954 52.046 1.00 29.51 520 LEU A C 1
ATOM 3724 O O . LEU A 1 518 ? 35.629 29.812 52.447 1.00 28.91 520 LEU A O 1
ATOM 3729 N N . ALA A 1 519 ? 33.923 29.215 51.104 1.00 31.67 521 ALA A N 1
ATOM 3730 C CA . ALA A 1 519 ? 33.878 30.515 50.430 1.00 32.97 521 ALA A CA 1
ATOM 3731 C C . ALA A 1 519 ? 33.749 31.647 51.441 1.00 38.05 521 ALA A C 1
ATOM 3732 O O . ALA A 1 519 ? 32.778 31.697 52.200 1.00 36.21 521 ALA A O 1
ATOM 3734 N N . ASN A 1 520 ? 34.739 32.546 51.453 1.00 37.69 522 ASN A N 1
ATOM 3735 C CA . ASN A 1 520 ? 34.743 33.735 52.303 1.00 37.19 522 ASN A CA 1
ATOM 3736 C C . ASN A 1 520 ? 34.813 33.404 53.786 1.00 37.86 522 ASN A C 1
ATOM 3737 O O . ASN A 1 520 ? 34.408 34.216 54.614 1.00 40.89 522 ASN A O 1
ATOM 3742 N N . GLN A 1 521 ? 35.344 32.235 54.146 1.00 37.90 523 GLN A N 1
ATOM 3743 C CA . GLN A 1 521 ? 35.428 31.833 55.544 1.00 37.31 523 GLN A CA 1
ATOM 3744 C C . GLN A 1 521 ? 36.765 32.169 56.190 1.00 42.76 523 GLN A C 1
ATOM 3745 O O . GLN A 1 521 ? 36.935 31.928 57.391 1.00 39.53 523 GLN A O 1
ATOM 3751 N N . ILE A 1 522 ? 37.728 32.694 55.441 1.00 37.49 524 ILE A N 1
ATOM 3752 C CA . ILE A 1 522 ? 39.051 32.974 55.990 1.00 41.07 524 ILE A CA 1
ATOM 3753 C C . ILE A 1 522 ? 39.420 34.403 55.619 1.00 41.57 524 ILE A C 1
ATOM 3754 O O . ILE A 1 522 ? 39.793 34.684 54.472 1.00 38.74 524 ILE A O 1
ATOM 3759 N N . SER A 1 523 ? 39.322 35.304 56.586 1.00 38.90 525 SER A N 1
ATOM 3760 C CA . SER A 1 523 ? 39.756 36.676 56.409 1.00 41.37 525 SER A CA 1
ATOM 3761 C C . SER A 1 523 ? 41.272 36.748 56.509 1.00 39.78 525 SER A C 1
ATOM 3762 O O . SER A 1 523 ? 41.936 35.824 56.995 1.00 40.42 525 SER A O 1
ATOM 3765 N N . LEU A 1 524 ? 41.820 37.879 56.064 1.00 38.96 526 LEU A N 1
ATOM 3766 C CA . LEU A 1 524 ? 43.266 38.073 56.136 1.00 39.62 526 LEU A CA 1
ATOM 3767 C C . LEU A 1 524 ? 43.753 38.005 57.575 1.00 40.39 526 LEU A C 1
ATOM 3768 O O . LEU A 1 524 ? 44.794 37.402 57.858 1.00 39.10 526 LEU A O 1
ATOM 3773 N N . GLU A 1 525 ? 43.000 38.596 58.508 1.00 42.74 527 GLU A N 1
ATOM 3774 C CA . GLU A 1 525 ? 43.408 38.530 59.911 1.00 46.28 527 GLU A CA 1
ATOM 3775 C C . GLU A 1 525 ? 43.365 37.092 60.424 1.00 41.88 527 GLU A C 1
ATOM 3776 O O . GLU A 1 525 ? 44.239 36.667 61.193 1.00 40.30 527 GLU A O 1
ATOM 3782 N N . GLU A 1 526 ? 42.362 36.319 59.995 1.00 39.99 528 GLU A N 1
ATOM 3783 C CA . GLU A 1 526 ? 42.296 34.930 60.433 1.00 42.13 528 GLU A CA 1
ATOM 3784 C C . GLU A 1 526 ? 43.471 34.133 59.881 1.00 41.54 528 GLU A C 1
ATOM 3785 O O . GLU A 1 526 ? 44.092 33.350 60.611 1.00 36.34 528 GLU A O 1
ATOM 3791 N N . MET A 1 527 ? 43.802 34.328 58.596 1.00 38.11 529 MET A N 1
ATOM 3792 C CA . MET A 1 527 ? 44.950 33.621 58.032 1.00 41.78 529 MET A CA 1
ATOM 3793 C C . MET A 1 527 ? 46.252 34.031 58.722 1.00 36.05 529 MET A C 1
ATOM 3794 O O . MET A 1 527 ? 47.124 33.185 58.958 1.00 34.80 529 MET A O 1
ATOM 3799 N N . GLN A 1 528 ? 46.398 35.316 59.064 1.00 37.21 530 GLN A N 1
ATOM 3800 C CA . GLN A 1 528 ? 47.565 35.745 59.839 1.00 43.39 530 GLN A CA 1
ATOM 3801 C C . GLN A 1 528 ? 47.652 35.009 61.176 1.00 37.53 530 GLN A C 1
ATOM 3802 O O . GLN A 1 528 ? 48.718 34.503 61.542 1.00 40.43 530 GLN A O 1
ATOM 3808 N N . LYS A 1 529 ? 46.540 34.959 61.927 1.00 36.86 531 LYS A N 1
ATOM 3809 C CA . LYS A 1 529 ? 46.517 34.251 63.215 1.00 37.36 531 LYS A CA 1
ATOM 3810 C C . LYS A 1 529 ? 46.856 32.767 63.064 1.00 40.05 531 LYS A C 1
ATOM 3811 O O . LYS A 1 529 ? 47.622 32.201 63.862 1.00 40.93 531 LYS A O 1
ATOM 3817 N N . LEU A 1 530 ? 46.274 32.105 62.061 1.00 39.40 532 LEU A N 1
ATOM 3818 C CA . LEU A 1 530 ? 46.562 30.687 61.869 1.00 38.16 532 LEU A CA 1
ATOM 3819 C C . LEU A 1 530 ? 48.029 30.479 61.515 1.00 34.44 532 LEU A C 1
ATOM 3820 O O . LEU A 1 530 ? 48.691 29.591 62.068 1.00 35.21 532 LEU A O 1
ATOM 3825 N N . ASN A 1 531 ? 48.561 31.303 60.608 1.00 36.03 533 ASN A N 1
ATOM 3826 C CA . ASN A 1 531 ? 49.973 31.196 60.249 1.00 39.12 533 ASN A CA 1
ATOM 3827 C C . ASN A 1 531 ? 50.860 31.431 61.475 1.00 40.28 533 ASN A C 1
ATOM 3828 O O . ASN A 1 531 ? 51.857 30.732 61.670 1.00 38.83 533 ASN A O 1
ATOM 3833 N N . TYR A 1 532 ? 50.485 32.391 62.326 1.00 38.62 534 TYR A N 1
ATOM 3834 C CA . TYR A 1 532 ? 51.246 32.669 63.543 1.00 45.04 534 TYR A CA 1
ATOM 3835 C C . TYR A 1 532 ? 51.255 31.474 64.490 1.00 48.03 534 TYR A C 1
ATOM 3836 O O . TYR A 1 532 ? 52.267 31.213 65.152 1.00 45.96 534 TYR A O 1
ATOM 3845 N N . LYS A 1 533 ? 50.127 30.751 64.592 1.00 45.76 535 LYS A N 1
ATOM 3846 C CA . LYS A 1 533 ? 50.090 29.593 65.489 1.00 46.72 535 LYS A CA 1
ATOM 3847 C C . LYS A 1 533 ? 51.187 28.590 65.157 1.00 47.93 535 LYS A C 1
ATOM 3848 O O . LYS A 1 533 ? 51.770 27.977 66.062 1.00 48.04 535 LYS A O 1
ATOM 3854 N N . ARG A 1 534 ? 51.493 28.410 63.870 1.00 45.15 536 ARG A N 1
ATOM 3855 C CA . ARG A 1 534 ? 52.583 27.509 63.507 1.00 44.39 536 ARG A CA 1
ATOM 3856 C C . ARG A 1 534 ? 53.945 28.200 63.520 1.00 43.60 536 ARG A C 1
ATOM 3857 O O . ARG A 1 534 ? 54.887 27.695 64.131 1.00 43.85 536 ARG A O 1
ATOM 3865 N N . ASP A 1 535 ? 54.076 29.340 62.837 1.00 45.04 537 ASP A N 1
ATOM 3866 C CA . ASP A 1 535 ? 55.392 29.962 62.700 1.00 45.80 537 ASP A CA 1
ATOM 3867 C C . ASP A 1 535 ? 55.876 30.548 64.026 1.00 52.18 537 ASP A C 1
ATOM 3868 O O . ASP A 1 535 ? 57.048 30.391 64.390 1.00 55.65 537 ASP A O 1
ATOM 3873 N N . GLY A 1 536 ? 54.993 31.219 64.762 1.00 48.95 538 GLY A N 1
ATOM 3874 C CA . GLY A 1 536 ? 55.366 31.882 65.995 1.00 53.39 538 GLY A CA 1
ATOM 3875 C C . GLY A 1 536 ? 55.208 31.038 67.246 1.00 56.67 538 GLY A C 1
ATOM 3876 O O . GLY A 1 536 ? 55.937 31.245 68.221 1.00 61.42 538 GLY A O 1
ATOM 3877 N N . GLU A 1 537 ? 54.269 30.085 67.245 1.00 52.47 539 GLU A N 1
ATOM 3878 C CA . GLU A 1 537 ? 54.034 29.251 68.418 1.00 50.45 539 GLU A CA 1
ATOM 3879 C C . GLU A 1 537 ? 54.428 27.797 68.227 1.00 47.61 539 GLU A C 1
ATOM 3880 O O . GLU A 1 537 ? 54.445 27.049 69.212 1.00 46.43 539 GLU A O 1
ATOM 3886 N N . GLY A 1 538 ? 54.735 27.372 67.002 1.00 46.34 540 GLY A N 1
ATOM 3887 C CA . GLY A 1 538 ? 55.189 26.013 66.772 1.00 42.44 540 GLY A CA 1
ATOM 3888 C C . GLY A 1 538 ? 54.114 24.946 66.801 1.00 46.63 540 GLY A C 1
ATOM 3889 O O . GLY A 1 538 ? 54.443 23.759 66.876 1.00 50.43 540 GLY A O 1
ATOM 3890 N N . GLN A 1 539 ? 52.840 25.319 66.725 1.00 46.20 541 GLN A N 1
ATOM 3891 C CA . GLN A 1 539 ? 51.785 24.314 66.785 1.00 49.10 541 GLN A CA 1
ATOM 3892 C C . GLN A 1 539 ? 51.785 23.441 65.533 1.00 42.70 541 GLN A C 1
ATOM 3893 O O . GLN A 1 539 ? 52.291 23.819 64.471 1.00 44.65 541 GLN A O 1
ATOM 3899 N N . ASP A 1 540 ? 51.191 22.270 65.667 1.00 41.14 542 ASP A N 1
ATOM 3900 C CA . ASP A 1 540 ? 51.063 21.348 64.538 1.00 42.41 542 ASP A CA 1
ATOM 3901 C C . ASP A 1 540 ? 50.100 21.915 63.494 1.00 41.93 542 ASP A C 1
ATOM 3902 O O . ASP A 1 540 ? 48.944 22.206 63.829 1.00 42.12 542 ASP A O 1
ATOM 3907 N N . PRO A 1 541 ? 50.510 22.056 62.226 1.00 37.89 543 PRO A N 1
ATOM 3908 C CA . PRO A 1 541 ? 49.605 22.658 61.224 1.00 36.34 543 PRO A CA 1
ATOM 3909 C C . PRO A 1 541 ? 48.331 21.864 60.960 1.00 35.37 543 PRO A C 1
ATOM 3910 O O . PRO A 1 541 ? 47.301 22.474 60.641 1.00 37.29 543 PRO A O 1
ATOM 3914 N N . ALA A 1 542 ? 48.357 20.531 61.070 1.00 35.49 544 ALA A N 1
ATOM 3915 C CA . ALA A 1 542 ? 47.124 19.759 60.907 1.00 38.87 544 ALA A CA 1
ATOM 3916 C C . ALA A 1 542 ? 46.141 20.039 62.038 1.00 37.19 544 ALA A C 1
ATOM 3917 O O . ALA A 1 542 ? 44.929 20.167 61.807 1.00 35.95 544 ALA A O 1
ATOM 3919 N N . LYS A 1 543 ? 46.645 20.140 63.266 1.00 36.32 545 LYS A N 1
ATOM 3920 C CA . LYS A 1 543 ? 45.775 20.475 64.385 1.00 38.41 545 LYS A CA 1
ATOM 3921 C C . LYS A 1 543 ? 45.288 21.914 64.290 1.00 35.48 545 LYS A C 1
ATOM 3922 O O . LYS A 1 543 ? 44.135 22.201 64.629 1.00 37.25 545 LYS A O 1
ATOM 3928 N N . VAL A 1 544 ? 46.138 22.824 63.804 1.00 39.42 546 VAL A N 1
ATOM 3929 C CA . VAL A 1 544 ? 45.709 24.204 63.576 1.00 33.85 546 VAL A CA 1
ATOM 3930 C C . VAL A 1 544 ? 44.527 24.234 62.617 1.00 36.14 546 VAL A C 1
ATOM 3931 O O . VAL A 1 544 ? 43.507 24.891 62.871 1.00 34.69 546 VAL A O 1
ATOM 3935 N N . ALA A 1 545 ? 44.648 23.516 61.499 1.00 31.50 547 ALA A N 1
ATOM 3936 C CA . ALA A 1 545 ? 43.582 23.517 60.502 1.00 34.27 547 ALA A CA 1
ATOM 3937 C C . ALA A 1 545 ? 42.291 22.949 61.078 1.00 33.17 547 ALA A C 1
ATOM 3938 O O . ALA A 1 545 ? 41.215 23.564 60.967 1.00 31.65 547 ALA A O 1
ATOM 3940 N N . LYS A 1 546 ? 42.385 21.772 61.705 1.00 34.25 548 LYS A N 1
ATOM 3941 C CA . LYS A 1 546 ? 41.195 21.095 62.214 1.00 35.72 548 LYS A CA 1
ATOM 3942 C C . LYS A 1 546 ? 40.496 21.913 63.292 1.00 34.09 548 LYS A C 1
ATOM 3943 O O . LYS A 1 546 ? 39.260 22.033 63.292 1.00 31.60 548 LYS A O 1
ATOM 3949 N N . GLU A 1 547 ? 41.264 22.483 64.225 1.00 36.63 549 GLU A N 1
ATOM 3950 C CA . GLU A 1 547 ? 40.660 23.295 65.278 1.00 35.88 549 GLU A CA 1
ATOM 3951 C C . GLU A 1 547 ? 39.990 24.532 64.711 1.00 37.88 549 GLU A C 1
ATOM 3952 O O . GLU A 1 547 ? 38.903 24.915 65.160 1.00 37.53 549 GLU A O 1
ATOM 3958 N N . PHE A 1 548 ? 40.633 25.198 63.745 1.00 35.19 550 PHE A N 1
ATOM 3959 C CA . PHE A 1 548 ? 39.985 26.350 63.134 1.00 32.28 550 PHE A CA 1
ATOM 3960 C C . PHE A 1 548 ? 38.640 25.971 62.522 1.00 34.79 550 PHE A C 1
ATOM 3961 O O . PHE A 1 548 ? 37.655 26.710 62.666 1.00 32.65 550 PHE A O 1
ATOM 3969 N N . LEU A 1 549 ? 38.578 24.831 61.816 1.00 30.25 551 LEU A N 1
ATOM 3970 C CA . LEU A 1 549 ? 37.308 24.437 61.207 1.00 29.23 551 LEU A CA 1
ATOM 3971 C C . LEU A 1 549 ? 36.269 24.081 62.269 1.00 32.48 551 LEU A C 1
ATOM 3972 O O . LEU A 1 549 ? 35.087 24.415 62.125 1.00 30.78 551 LEU A O 1
ATOM 3977 N N . LYS A 1 550 ? 36.688 23.386 63.329 1.00 33.18 552 LYS A N 1
ATOM 3978 C CA . LYS A 1 550 ? 35.761 23.040 64.403 1.00 37.48 552 LYS A CA 1
ATOM 3979 C C . LYS A 1 550 ? 35.166 24.293 65.035 1.00 36.08 552 LYS A C 1
ATOM 3980 O O . LYS A 1 550 ? 33.941 24.444 65.092 1.00 38.33 552 LYS A O 1
ATOM 3986 N N . GLU A 1 551 ? 36.025 25.231 65.462 1.00 38.29 553 GLU A N 1
ATOM 3987 C CA . GLU A 1 551 ? 35.564 26.483 66.072 1.00 39.32 553 GLU A CA 1
ATOM 3988 C C . GLU A 1 551 ? 34.617 27.275 65.169 1.00 43.35 553 GLU A C 1
ATOM 3989 O O . GLU A 1 551 ? 33.787 28.042 65.676 1.00 38.45 553 GLU A O 1
ATOM 3995 N N . LYS A 1 552 ? 34.744 27.154 63.841 1.00 34.39 554 LYS A N 1
ATOM 3996 C CA . LYS A 1 552 ? 33.812 27.856 62.958 1.00 36.64 554 LYS A CA 1
ATOM 3997 C C . LYS A 1 552 ? 32.558 27.043 62.659 1.00 35.60 554 LYS A C 1
ATOM 3998 O O . LYS A 1 552 ? 31.671 27.535 61.955 1.00 33.68 554 LYS A O 1
ATOM 4004 N N . GLY A 1 553 ? 32.456 25.822 63.176 1.00 34.46 555 GLY A N 1
ATOM 4005 C CA . GLY A 1 553 ? 31.281 25.027 62.892 1.00 33.71 555 GLY A CA 1
ATOM 4006 C C . GLY A 1 553 ? 31.238 24.479 61.493 1.00 36.98 555 GLY A C 1
ATOM 4007 O O . GLY A 1 553 ? 30.176 24.033 61.046 1.00 35.04 555 GLY A O 1
ATOM 4008 N N . LEU A 1 554 ? 32.375 24.504 60.781 1.00 33.37 556 LEU A N 1
ATOM 4009 C CA . LEU A 1 554 ? 32.432 24.008 59.412 1.00 32.23 556 LEU A CA 1
ATOM 4010 C C . LEU A 1 554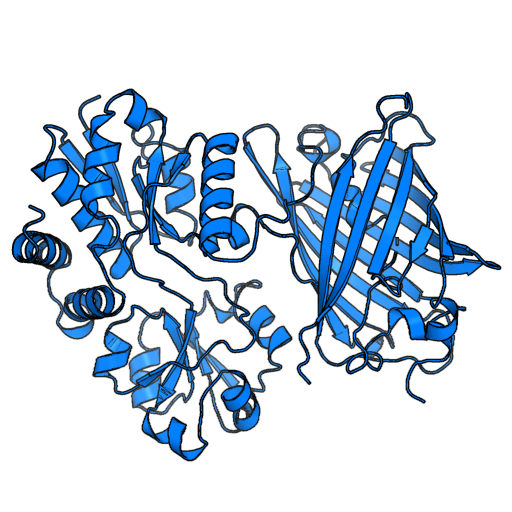 ? 32.639 22.503 59.359 1.00 33.24 556 LEU A C 1
ATOM 4011 O O . LEU A 1 554 ? 32.259 21.869 58.368 1.00 33.31 556 LEU A O 1
ATOM 4016 N N . ILE A 1 555 ? 33.266 21.924 60.384 1.00 31.11 557 ILE A N 1
ATOM 4017 C CA . ILE A 1 555 ? 33.278 20.470 60.553 1.00 33.98 557 ILE A CA 1
ATOM 4018 C C . ILE A 1 555 ? 32.834 20.111 61.972 1.00 38.83 557 ILE A C 1
ATOM 4019 O O . ILE A 1 555 ? 32.650 20.991 62.822 1.00 37.51 557 ILE A O 1
#

Foldseek 3Di:
DAEFEEEFEPAQLFLLVSLLLQVLCVVPHNHHYHYYYDYDDPCQLVVLCLCGPVRNGGFKGKFFLQCLACVFQNPDPDWWKWAFDVVQLWTWTWDWFWFAFQLLHIWIKIKTKDKHFQDDDHFQGAAIWTKDKDKWWDDDPPDPFAKIKIKMAIAIDLDPDVQAAPLVVLQQAKFKEWEWEWEAAQRNTWIKIKIWIARLCRSITTMMMGTPPGDDQWDPVVCVVVRACLSYHYPSVRNSNRRQSNSPQSFMKMWMWIQIVPAKIKTKIWTFHDDDRHTYIYMYIYIDGGDCCDCTSVVRTDRGHHDPQPQPVVSSVVVSQVSCCVRRQKHWAAFLAEWFWKFKKFALVVCVVQVFAAVLSCQVVQLVFEEAEEACQVPDCLHDVLVCSSRVRNNVHYHHDHPDVVLVCNVVVVGGMYMGILLALVCVVSRMDTHHHVSCSIGTTGMTMMGHNVVCVVPVVSRVSRCLSRNVAHSVNSSVLNCCCPVVNDDSSVSSVVSCVVVVSD

B-factor: mean 43.35, std 20.28, range [18.59, 120.42]

Radius of gyration: 25.24 Å; Cα contacts (8 Å, |Δi|>4): 1150; chains: 1; bounding box: 46×67×69 Å

Sequence (506 aa):
NDTVVVGSINHTEQIIVANMLAEMIEAHTDLKVVRKLNLGGVNVNFEAIKRGGANNGIDIYLEYVGYGLVDILGYPEPNVYIIADKQKNGIKANFKIRYNVEEDGSVQLADHYQQNTPIGDGPVLLPDNHYLSTQSVLSKDPNEKRDHMVLLEFVTAAGITLGSMSKGEELFTGVVPILVELDGGVNGHKFSVRGEGEGDATNGKLTLKFICTTGKLPVPWPTLVTTLVQCFSRYPDHMKQHDFFKSAMPEGYVQERTISFKDDGTYKTRAEVKFEGDDTLVNRIELKGIDFKEDGNILGHKLEYNFPPPGATDPEGAYETVKKEYKRKWNIVWLKPLGFNASYVLAVKDELAKQYNLKTFSDLAKISDKLILGANMMFLENPDGYPGLQKLYNFKFKHTKSMDAGIPYTAIDNNEVQVIDATATDGLLVSHKLKILEDDKAFFPPYYAAPIIRQDVLDKHPELKDVLNKLANQISLEEMQKLNYKRDGEGQDPAKVAKEFLKEKGLI

Solvent-accessible surface area: 22405 Å² total

Secondary structure (DSSP, 8-state):
--EEEEEEESSHHHHHHHHHHHHHHHHHSS-EEEEEEE-SSTTHHHHHHHH-GGGTS-SEEEEEHHIIIIIII--SPPEEEEEEEGGGTEEEEEEEEEEEBTTS-EEEEEEEEEEEESSSS----PPSEEEEEEEEEE--TT--SSEEEEEEEEEEE------S-TGGGGGSSEEEEEEEEEEEETTEEEEEEEEEEEEGGGTEEEEEEEETTSS-SS-GGGGTTT--GGG-B--GGGGGG-HHHHTTTT-EEEEEEEEETTS-EEEEEEEEEEETTEEEEEEEEEEES--TTSTTTTT-B-S-------SSHHHHHHHHHHHHHHHH-EEE----S-B--EEEEEEHHHHHTTT--BHHHHHHTGGG--EEEEHHHHS-TTTHHHHHHHH----SSEEEE-SSHHHHHHHTTS-SEEEEETT-THHHHTTEEEEB-TT--SPP-BEEEEEEHHHHHH-THHHHHHHTTTT---HHHHHHHHHHHHTT---HHHHHHHHHHHTT--